Protein AF-D2PSD2-F1 (afdb_monomer)

Organism: Kribbella flavida (strain DSM 17836 / JCM 10339 / NBRC 14399) (NCBI:txid479435)

pLDDT: mean 77.21, std 17.32, range [29.34, 96.81]

Radius of gyration: 23.43 Å; Cα contacts (8 Å, |Δi|>4): 631; chains: 1; bounding box: 57×40×84 Å

Nearest PDB structures (foldseek):
  4pip-assembly4_D  TM=5.402E-01  e=2.235E+00  Mycolicibacterium smegmatis
  4pim-assembly1_A  TM=3.733E-01  e=1.064E+00  Mycolicibacterium smegmatis
  6fnr-assembly1_A  TM=3.441E-01  e=1.263E+00  Mycolicibacterium smegmatis
  7qw7-assembly1_A  TM=4.121E-01  e=2.367E+00  Geobacillus stearothermophilus

Foldseek 3Di:
DQDLLNQLCVVVVHDPPPQCVVVVSQNLVSLVVLCDDDPPDDPVVNVVSVVVSQSSLVSSLVSQVVLVVVLLQEPWDQLLLLVQLLLFLQLFAEEEQDQHCSSVLSCVVLVVWPDCCLQEPFHAAEFDFPPPPDPPPPDDTPDSGHHYQNLQAHSQWWWLDLPDALATGTHGLPDDDHRNYPPDDPPPPDVVVVVVCPDPRNVPRRPNIGGRGHRQADDSVSSCSRPRSVVSLVVSLQSQLPFQEEEEAADQLDVRNVVVLVSCQNRHDHQEYEYQHQAQCSVVNCVVRHDPSRDDPYYAYRLCSSVVCSVVFGAWEWDKDWDQQDPVRWIWIWIDTPPDTDIDTDPPPDDDPVVVVVVVCCVVVVDLRNYSYRDPPDDDDRPDHDNHGHYHDDDDSCSRVVPD

Solvent-accessible surface area (backbone atoms only — not comparable to full-atom values): 23020 Å² total; per-residue (Å²): 132,82,51,70,39,59,52,33,38,57,70,70,70,47,67,81,76,62,70,38,56,82,42,75,57,34,45,35,54,44,46,39,57,23,67,45,81,51,94,89,51,55,74,71,54,36,50,50,30,41,54,52,29,54,55,49,45,49,31,46,38,52,55,49,52,53,52,47,53,61,63,28,60,39,63,78,46,65,52,58,53,28,44,54,48,46,35,28,59,30,42,16,46,36,35,27,70,51,44,70,58,67,66,60,41,47,41,50,73,66,63,71,54,95,50,71,53,75,34,38,64,47,89,51,44,76,78,76,45,91,88,65,86,71,81,80,72,87,63,73,70,96,59,85,48,32,34,39,32,53,76,27,33,25,61,49,28,28,27,73,53,81,85,44,60,42,81,56,66,47,30,47,54,89,83,70,76,71,55,43,49,93,79,66,65,84,81,81,64,56,78,67,72,59,53,58,61,71,31,71,56,56,65,49,71,59,63,86,49,39,62,36,67,53,60,70,39,89,78,51,65,62,66,55,46,26,49,61,62,42,48,29,51,54,48,48,37,54,47,40,49,69,19,74,24,41,38,37,26,52,65,70,71,57,84,73,44,51,66,60,53,50,50,46,51,76,23,52,70,52,39,40,33,30,39,31,22,58,53,72,68,49,71,56,56,55,71,78,66,46,61,91,76,53,40,76,78,44,78,32,52,30,95,53,8,65,54,51,47,29,68,75,70,28,21,45,50,42,40,64,47,82,46,73,58,47,102,86,61,42,34,36,33,40,38,33,48,79,94,46,76,44,81,38,82,40,70,65,89,82,52,61,67,66,60,54,52,50,50,50,47,45,69,78,40,66,47,72,64,48,49,36,78,56,62,92,84,78,72,84,86,73,77,91,66,59,92,38,49,21,34,40,46,32,82,60,72,61,71,62,58,67,83,114

Sequence (404 aa):
MIELGEAVVDRLGLSRTDPLQRFQGDVERWMSHLATDQPWLTDSENLHNRALFIEASEAVRDCIEAAETLATQFDPPEWLLRLVLHWSYYRCPIITFNYDLLIERAVRHLRLCATLGDLYGISITSRHPPGTALAFSAGRPAKDLLTLYKLHGSVNWLYNGLGAPPTDPITLSQELNSWQTSTRRPYDDSWEDDAWRHSPGYRFINSGLQPLIVPPAGTKNDFYKNRALRAQWSHASKAIGRSSGLTVMGFSFPASDSQVRDFLTSSFTADRLSIVDYNSKAVDRPKEFMRADTTIEQHFAGASALPDYVGNKCGQILRWTQLQPDAEGAHRVLINCGDEQYPLLLDTKNHDPVSAVIRLINQRWPRAADRSTFETSGKYFLGEPVMGPAYLAYLPKHTVSSSM

Mean predicted aligned error: 10.31 Å

Secondary structure (DSSP, 8-state):
---HHHHHHHHTT--TTSTTGGGTT-HHHHHHHHHS--TTS-HHHHHHHHHHHHHHHHHHHHHHHHHHHHHTSSPPPHHHHHHHHHHHHTT-EEEE---S-HHHHHHHHTT--S-GGGTBSS--EEP--TT-------SPPSS---EEEETTEEEEEEES-TTS-TTPPPEEP---PPP--TT--TTS--HHHHHHHTSHHHHHTTTT-EEEE--SSS--TTGGGSHHHHHHHHHHHHHHTT-S-EEEES----TT-HHHHHHHHHH--SSEEEEEESSTTGGGGGGGTS-TT-EEEEEEESTTHHHHHHHHHSPEEEEEEEPPP-TT-PEEEEEEETTEEEEEEE-TTT--HHHHHHHHHHHHS-SGGGEEE--TTS----PPPP-PPEEEE---HHHHHTT-

Structure (mmCIF, N/CA/C/O backbone):
data_AF-D2PSD2-F1
#
_entry.id   AF-D2PSD2-F1
#
loop_
_atom_site.group_PDB
_atom_site.id
_atom_site.type_symbol
_atom_site.label_atom_id
_atom_site.label_alt_id
_atom_site.label_comp_id
_atom_site.label_asym_id
_atom_site.label_entity_id
_atom_site.label_seq_id
_atom_site.pdbx_PDB_ins_code
_atom_site.Cartn_x
_atom_site.Cartn_y
_atom_site.Cartn_z
_atom_site.occupancy
_atom_site.B_iso_or_equiv
_atom_site.auth_seq_id
_atom_site.auth_comp_id
_atom_site.auth_asym_id
_atom_site.auth_atom_id
_atom_site.pdbx_PDB_model_num
ATOM 1 N N . MET A 1 1 ? -2.598 20.827 -9.646 1.00 42.84 1 MET A N 1
ATOM 2 C CA . MET A 1 1 ? -2.008 19.560 -9.174 1.00 42.84 1 MET A CA 1
ATOM 3 C C . MET A 1 1 ? -1.475 18.881 -10.414 1.00 42.84 1 MET A C 1
ATOM 5 O O . MET A 1 1 ? -2.238 18.787 -11.362 1.00 42.84 1 MET A O 1
ATOM 9 N N . ILE A 1 2 ? -0.180 18.575 -10.465 1.00 53.78 2 ILE A N 1
ATOM 10 C CA . ILE A 1 2 ? 0.391 17.876 -11.622 1.00 53.78 2 ILE A CA 1
ATOM 11 C C . ILE A 1 2 ? -0.022 16.412 -11.471 1.00 53.78 2 ILE A C 1
ATOM 13 O O . ILE A 1 2 ? 0.247 15.812 -10.429 1.00 53.78 2 ILE A O 1
ATOM 17 N N . GLU A 1 3 ? -0.736 15.880 -12.458 1.00 79.62 3 GLU A N 1
ATOM 18 C CA . GLU A 1 3 ? -1.093 14.461 -12.507 1.00 79.62 3 GLU A CA 1
ATOM 19 C C . GLU A 1 3 ? 0.186 13.614 -12.554 1.00 79.62 3 GLU A C 1
ATOM 21 O O . GLU A 1 3 ? 1.179 14.021 -13.161 1.00 79.62 3 GLU A O 1
ATOM 26 N N . LEU A 1 4 ? 0.188 12.431 -11.925 1.00 83.38 4 LEU A N 1
ATOM 27 C CA . LEU A 1 4 ? 1.396 11.592 -11.829 1.00 83.38 4 LEU A CA 1
ATOM 28 C C . LEU A 1 4 ? 2.031 11.345 -13.207 1.00 83.38 4 LEU A C 1
ATOM 30 O O . LEU A 1 4 ? 3.249 11.412 -13.340 1.00 83.38 4 LEU A O 1
ATOM 34 N N . GLY A 1 5 ? 1.210 11.127 -14.238 1.00 84.44 5 GLY A N 1
ATOM 35 C CA . GLY A 1 5 ? 1.691 10.946 -15.605 1.00 84.44 5 GLY A CA 1
ATOM 36 C C . GLY A 1 5 ? 2.461 12.144 -16.150 1.00 84.44 5 GLY A C 1
ATOM 37 O O . GLY A 1 5 ? 3.548 11.973 -16.697 1.00 84.44 5 GLY A O 1
ATOM 38 N N . GLU A 1 6 ? 1.944 13.358 -15.961 1.00 85.31 6 GLU A N 1
ATOM 39 C CA . GLU A 1 6 ? 2.621 14.579 -16.406 1.00 85.31 6 GLU A CA 1
ATOM 40 C C . GLU A 1 6 ? 3.959 14.763 -15.684 1.00 85.31 6 GLU A C 1
ATOM 42 O O . GLU A 1 6 ? 4.967 15.057 -16.323 1.00 85.31 6 GLU A O 1
ATOM 47 N N . ALA A 1 7 ? 3.989 14.510 -14.371 1.00 87.62 7 ALA A N 1
ATOM 48 C CA . ALA A 1 7 ? 5.211 14.604 -13.577 1.00 87.62 7 ALA A CA 1
ATOM 49 C C . ALA A 1 7 ? 6.284 13.605 -14.045 1.00 87.62 7 ALA A C 1
ATOM 51 O O . ALA A 1 7 ? 7.460 13.960 -14.120 1.00 87.62 7 ALA A O 1
ATOM 52 N N . VAL A 1 8 ? 5.883 12.377 -14.395 1.00 88.38 8 VAL A N 1
ATOM 53 C CA . VAL A 1 8 ? 6.787 11.338 -14.913 1.00 88.38 8 VAL A CA 1
ATOM 54 C C . VAL A 1 8 ? 7.350 11.728 -16.281 1.00 88.38 8 VAL A C 1
ATOM 56 O O . VAL A 1 8 ? 8.554 11.629 -16.497 1.00 88.38 8 VAL A O 1
ATOM 59 N N . VAL A 1 9 ? 6.509 12.211 -17.199 1.00 88.69 9 VAL A N 1
ATOM 60 C CA . VAL A 1 9 ? 6.951 12.647 -18.537 1.00 88.69 9 VAL A CA 1
ATOM 61 C C . VAL A 1 9 ? 7.909 13.831 -18.459 1.00 88.69 9 VAL A C 1
ATOM 63 O O . VAL A 1 9 ? 8.945 13.818 -19.126 1.00 88.69 9 VAL A O 1
ATOM 66 N N . ASP A 1 10 ? 7.606 14.812 -17.607 1.00 88.75 10 ASP A N 1
ATOM 67 C CA . ASP A 1 10 ? 8.485 15.957 -17.366 1.00 88.75 10 ASP A CA 1
ATOM 68 C C . ASP A 1 10 ? 9.843 15.512 -16.803 1.00 88.75 10 ASP A C 1
ATOM 70 O O . ASP A 1 10 ? 10.887 16.002 -17.235 1.00 88.75 10 ASP A O 1
ATOM 74 N N . ARG A 1 11 ? 9.844 14.555 -15.863 1.00 89.38 11 ARG A N 1
ATOM 75 C CA . ARG A 1 11 ? 11.062 14.004 -15.246 1.00 89.38 11 ARG A CA 1
ATOM 76 C C . ARG A 1 11 ? 11.963 13.3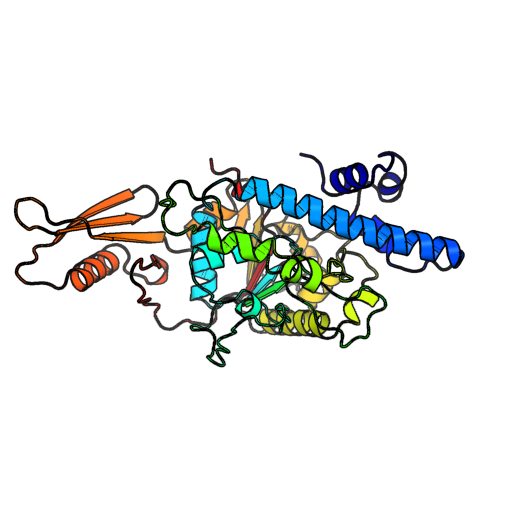08 -16.266 1.00 89.38 11 ARG A C 1
ATOM 78 O O . ARG A 1 11 ? 13.180 13.429 -16.170 1.00 89.38 11 ARG A O 1
ATOM 85 N N . LEU A 1 12 ? 11.371 12.620 -17.240 1.00 89.56 12 LEU A N 1
ATOM 86 C CA . LEU A 1 12 ? 12.087 11.947 -18.328 1.00 89.56 12 LEU A CA 1
ATOM 87 C C . LEU A 1 12 ? 12.563 12.911 -19.427 1.00 89.56 12 LEU A C 1
ATOM 89 O O . LEU A 1 12 ? 13.224 12.485 -20.371 1.00 89.56 12 LEU A O 1
ATOM 93 N N . GLY A 1 13 ? 12.223 14.203 -19.344 1.00 88.69 13 GLY A N 1
ATOM 94 C CA . GLY A 1 13 ? 12.564 15.184 -20.376 1.00 88.69 13 GLY A CA 1
ATOM 95 C C . GLY A 1 13 ? 11.880 14.914 -21.721 1.00 88.69 13 GLY A C 1
ATOM 96 O O . GLY A 1 13 ? 12.354 15.374 -22.760 1.00 88.69 13 GLY A O 1
ATOM 97 N N . LEU A 1 14 ? 10.779 14.157 -21.719 1.00 86.12 14 LEU A N 1
ATOM 98 C CA . LEU A 1 14 ? 10.019 13.840 -22.921 1.00 86.12 14 LEU A CA 1
ATOM 99 C C . LEU A 1 14 ? 9.065 14.990 -23.257 1.00 86.12 14 LEU A C 1
ATOM 101 O O . LEU A 1 14 ? 8.506 15.645 -22.376 1.00 86.12 14 LEU A O 1
ATOM 105 N N . SER A 1 15 ? 8.827 15.224 -24.550 1.00 78.25 15 SER A N 1
ATOM 106 C CA . SER A 1 15 ? 7.791 16.176 -24.960 1.00 78.25 15 SER A CA 1
ATOM 107 C C . SER A 1 15 ? 6.427 15.703 -24.454 1.00 78.25 15 SER A C 1
ATOM 109 O O . SER A 1 15 ? 6.004 14.588 -24.771 1.00 78.25 15 SER A O 1
ATOM 111 N N . ARG A 1 16 ? 5.702 16.572 -23.733 1.00 61.44 16 ARG A N 1
ATOM 112 C CA . ARG A 1 16 ? 4.355 16.295 -23.191 1.00 61.44 16 ARG A CA 1
ATOM 113 C C . ARG A 1 16 ? 3.349 15.811 -24.242 1.00 61.44 16 ARG A C 1
ATOM 115 O O . ARG A 1 16 ? 2.346 15.195 -23.897 1.00 61.44 16 ARG A O 1
ATOM 122 N N . THR A 1 17 ? 3.606 16.095 -25.516 1.00 55.81 17 THR A N 1
ATOM 123 C CA . THR A 1 17 ? 2.688 15.837 -26.627 1.00 55.81 17 THR A CA 1
ATOM 124 C C . THR A 1 17 ? 2.746 14.431 -27.230 1.00 55.81 17 THR A C 1
ATOM 126 O O . THR A 1 17 ? 1.802 14.087 -27.924 1.00 55.81 17 THR A O 1
ATOM 129 N N . ASP A 1 18 ? 3.766 13.593 -26.999 1.00 70.38 18 ASP A N 1
ATOM 130 C CA . ASP A 1 18 ? 3.915 12.353 -27.802 1.00 70.38 18 ASP A CA 1
ATOM 131 C C . ASP A 1 18 ? 3.595 11.031 -27.061 1.00 70.38 18 ASP A C 1
ATOM 133 O O . ASP A 1 18 ? 2.789 10.246 -27.571 1.00 70.38 18 ASP A O 1
ATOM 137 N N . PRO A 1 19 ? 4.112 10.753 -25.843 1.00 72.94 19 PRO A N 1
ATOM 138 C CA . PRO A 1 19 ? 3.937 9.433 -25.228 1.00 72.94 19 PRO A CA 1
ATOM 139 C C . PRO A 1 19 ? 2.538 9.241 -24.630 1.00 72.94 19 PRO A C 1
ATOM 141 O O . PRO A 1 19 ? 1.832 8.304 -24.990 1.00 72.94 19 PRO A O 1
ATOM 144 N N . LEU A 1 20 ? 2.101 10.148 -23.748 1.00 79.69 20 LEU A N 1
ATOM 145 C CA . LEU A 1 20 ? 0.853 9.991 -22.991 1.00 79.69 20 LEU A CA 1
ATOM 146 C C . LEU A 1 20 ? -0.405 10.292 -23.801 1.00 79.69 20 LEU A C 1
ATOM 148 O O . LEU A 1 20 ? -1.462 9.739 -23.498 1.00 79.69 20 LEU A O 1
ATOM 152 N N . GLN A 1 21 ? -0.324 11.132 -24.837 1.00 80.81 21 GLN A N 1
ATOM 153 C CA . GLN A 1 21 ? -1.498 11.495 -25.637 1.00 80.81 21 GLN A CA 1
ATOM 154 C C . GLN A 1 21 ? -2.125 10.258 -26.302 1.00 80.81 21 GLN A C 1
ATOM 156 O O . GLN A 1 21 ? -3.348 10.111 -26.310 1.00 80.81 21 GLN A O 1
ATOM 161 N N . ARG A 1 22 ? -1.291 9.315 -26.768 1.00 83.06 22 ARG A N 1
ATOM 162 C CA . ARG A 1 22 ? -1.727 8.026 -27.342 1.00 83.06 22 ARG A CA 1
ATOM 163 C C . ARG A 1 22 ? -2.478 7.148 -26.338 1.00 83.06 22 ARG A C 1
ATOM 165 O O . ARG A 1 22 ? -3.297 6.322 -26.733 1.00 83.06 22 ARG A O 1
ATOM 172 N N . PHE A 1 23 ? -2.229 7.357 -25.049 1.00 83.75 23 PHE A N 1
ATOM 173 C CA . PHE A 1 23 ? -2.859 6.648 -23.939 1.00 83.75 23 PHE A CA 1
ATOM 174 C C . PHE A 1 23 ? -3.842 7.532 -23.162 1.00 83.75 23 PHE A C 1
ATOM 176 O O . PHE A 1 23 ? -4.237 7.171 -22.063 1.00 83.75 23 PHE A O 1
ATOM 183 N N . GLN A 1 24 ? -4.278 8.664 -23.731 1.00 82.38 24 GLN A N 1
ATOM 184 C CA . GLN A 1 24 ? -5.251 9.577 -23.113 1.00 82.38 24 GLN A CA 1
ATOM 185 C C . GLN A 1 24 ? -4.815 10.112 -21.734 1.00 82.38 24 GLN A C 1
ATOM 187 O O . GLN A 1 24 ? -5.652 10.352 -20.870 1.00 82.38 24 GLN A O 1
ATOM 192 N N . GLY A 1 25 ? -3.509 10.291 -21.519 1.00 79.44 25 GLY A N 1
ATOM 193 C CA . GLY A 1 25 ? -2.964 10.731 -20.229 1.00 79.44 25 GLY A CA 1
ATOM 194 C C . GLY A 1 25 ? -2.747 9.605 -19.213 1.00 79.44 25 GLY A C 1
ATOM 195 O O . GLY A 1 25 ? -2.216 9.861 -18.137 1.00 79.44 25 GLY A O 1
ATOM 196 N N . ASP A 1 26 ? -3.112 8.365 -19.546 1.00 81.50 26 ASP A N 1
ATOM 197 C CA . ASP A 1 26 ? -2.994 7.217 -18.651 1.00 81.50 26 ASP A CA 1
ATOM 198 C C . ASP A 1 26 ? -1.548 6.690 -18.618 1.00 81.50 26 ASP A C 1
ATOM 200 O O . ASP A 1 26 ? -1.096 5.946 -19.497 1.00 81.50 26 ASP A O 1
ATOM 204 N N . VAL A 1 27 ? -0.815 7.108 -17.583 1.00 83.75 27 VAL A N 1
ATOM 205 C CA . VAL A 1 27 ? 0.570 6.686 -17.325 1.00 83.75 27 VAL A CA 1
ATOM 206 C C . VAL A 1 27 ? 0.684 5.180 -17.111 1.00 83.75 27 VAL A C 1
ATOM 208 O O . VAL A 1 27 ? 1.665 4.571 -17.529 1.00 83.75 27 VAL A O 1
ATOM 211 N N . GLU A 1 28 ? -0.329 4.559 -16.520 1.00 79.62 28 GLU A N 1
ATOM 212 C CA . GLU A 1 28 ? -0.330 3.140 -16.176 1.00 79.62 28 GLU A CA 1
ATOM 213 C C . GLU A 1 28 ? -0.451 2.295 -17.443 1.00 79.62 28 GLU A C 1
ATOM 215 O O . GLU A 1 28 ? 0.309 1.342 -17.660 1.00 79.62 28 GLU A O 1
ATOM 220 N N . ARG A 1 29 ? -1.355 2.708 -18.337 1.00 82.44 29 ARG A N 1
ATOM 221 C CA . ARG A 1 29 ? -1.519 2.104 -19.659 1.00 82.44 29 ARG A CA 1
ATOM 222 C C . ARG A 1 29 ? -0.274 2.286 -20.524 1.00 82.44 29 ARG A C 1
ATOM 224 O O . ARG A 1 29 ? 0.128 1.337 -21.201 1.00 82.44 29 ARG A O 1
ATOM 231 N N . TRP A 1 30 ? 0.350 3.463 -20.482 1.00 87.56 30 TRP A N 1
ATOM 232 C CA . TRP A 1 30 ? 1.600 3.730 -21.193 1.00 87.56 30 TRP A CA 1
ATOM 233 C C . TRP A 1 30 ? 2.747 2.845 -20.690 1.00 87.56 30 TRP A C 1
ATOM 235 O O . TRP A 1 30 ? 3.351 2.122 -21.482 1.00 87.56 30 TRP A O 1
ATOM 245 N N . MET A 1 31 ? 3.002 2.813 -19.380 1.00 86.50 31 MET A N 1
ATOM 246 C CA . MET A 1 31 ? 4.062 1.981 -18.793 1.00 86.50 31 MET A CA 1
ATOM 247 C C . MET A 1 31 ? 3.876 0.496 -19.106 1.00 86.50 31 MET A C 1
ATOM 249 O O . MET A 1 31 ? 4.838 -0.238 -19.306 1.00 86.50 31 MET A O 1
ATOM 253 N N . SER A 1 32 ? 2.636 0.041 -19.208 1.00 84.38 32 SER A N 1
ATOM 254 C CA . SER A 1 32 ? 2.352 -1.372 -19.456 1.00 84.38 32 SER A CA 1
ATOM 255 C C . SER A 1 32 ? 2.532 -1.779 -20.909 1.00 84.38 32 SER A C 1
ATOM 257 O O . SER A 1 32 ? 2.942 -2.907 -21.189 1.00 84.38 32 SER A O 1
ATOM 259 N N . HIS A 1 33 ? 2.294 -0.841 -21.829 1.00 87.50 33 HIS A N 1
ATOM 260 C CA . HIS A 1 33 ? 2.726 -0.981 -23.214 1.00 87.50 33 HIS A CA 1
ATOM 261 C C . HIS A 1 33 ? 4.253 -1.096 -23.304 1.00 87.50 33 HIS A C 1
ATOM 263 O O . HIS A 1 33 ? 4.747 -1.959 -24.024 1.00 87.50 33 HIS A O 1
ATOM 269 N N . LEU A 1 34 ? 4.992 -0.287 -22.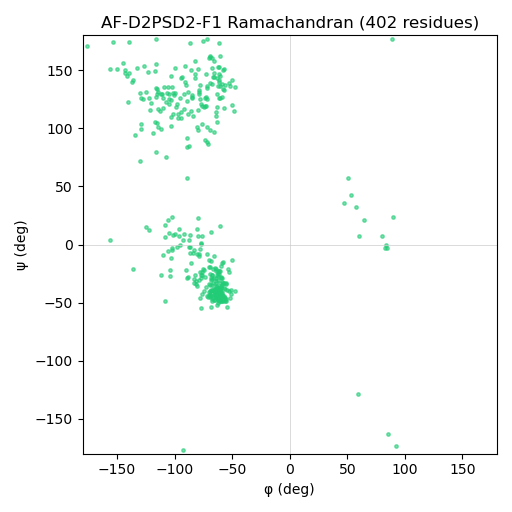535 1.00 89.12 34 LEU A N 1
ATOM 270 C CA . LEU A 1 34 ? 6.457 -0.334 -22.514 1.00 89.12 34 LEU A CA 1
ATOM 271 C C . LEU A 1 34 ? 7.015 -1.634 -21.907 1.00 89.12 34 LEU A C 1
ATOM 273 O O . LEU A 1 34 ? 8.044 -2.133 -22.354 1.00 89.12 34 LEU A O 1
ATOM 277 N N . ALA A 1 35 ? 6.339 -2.189 -20.899 1.00 85.69 35 ALA A N 1
ATOM 278 C CA . ALA A 1 35 ? 6.787 -3.390 -20.194 1.00 85.69 35 ALA A CA 1
ATOM 279 C C . ALA A 1 35 ? 6.602 -4.695 -20.991 1.00 85.69 35 ALA A C 1
ATOM 281 O O . ALA A 1 35 ? 7.256 -5.689 -20.680 1.00 85.69 35 ALA A O 1
ATOM 282 N N . THR A 1 36 ? 5.699 -4.716 -21.977 1.00 86.38 36 THR A N 1
ATOM 283 C CA . THR A 1 36 ? 5.316 -5.934 -22.710 1.00 86.38 36 THR A CA 1
ATOM 284 C C . THR A 1 36 ? 5.851 -5.890 -24.137 1.00 86.38 36 THR A C 1
ATOM 286 O O . THR A 1 36 ? 5.681 -4.883 -24.824 1.00 86.38 36 THR A O 1
ATOM 289 N N . ASP A 1 37 ? 6.423 -6.996 -24.620 1.00 89.12 37 ASP A N 1
ATOM 290 C CA . ASP A 1 37 ? 6.818 -7.101 -26.027 1.00 89.12 37 ASP A CA 1
ATOM 291 C C . ASP A 1 37 ? 5.588 -7.021 -26.932 1.00 89.12 37 ASP A C 1
ATOM 293 O O . ASP A 1 37 ? 4.602 -7.744 -26.757 1.00 89.12 37 ASP A O 1
ATOM 297 N N . GLN A 1 38 ? 5.659 -6.141 -27.922 1.00 91.19 38 GLN A N 1
ATOM 298 C CA . GLN A 1 38 ? 4.589 -5.942 -28.880 1.00 91.19 38 GLN A CA 1
ATOM 299 C C . GLN A 1 38 ? 4.876 -6.786 -30.125 1.00 91.19 38 GLN A C 1
ATOM 301 O O . GLN A 1 38 ? 5.945 -6.641 -30.723 1.00 91.19 38 GLN A O 1
ATOM 306 N N . PRO A 1 39 ? 3.937 -7.645 -30.562 1.00 92.69 39 PRO A N 1
ATOM 307 C CA . PRO A 1 39 ? 4.182 -8.584 -31.658 1.00 92.69 39 PRO A CA 1
ATOM 308 C C . PRO A 1 39 ? 4.348 -7.910 -33.029 1.00 92.69 39 PRO A C 1
ATOM 310 O O . PRO A 1 39 ? 4.778 -8.560 -33.976 1.00 92.69 39 PRO A O 1
ATOM 313 N N . TRP A 1 40 ? 3.985 -6.630 -33.156 1.00 93.94 40 TRP A N 1
ATOM 314 C CA . TRP A 1 40 ? 4.158 -5.833 -34.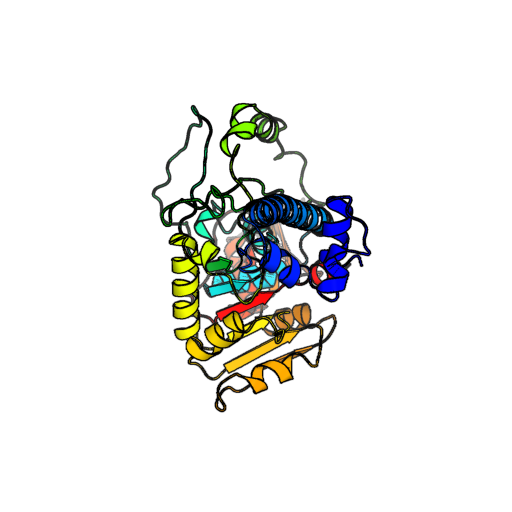376 1.00 93.94 40 TRP A CA 1
ATOM 315 C C . TRP A 1 40 ? 5.413 -4.949 -34.362 1.00 93.94 40 TRP A C 1
ATOM 317 O O . TRP A 1 40 ? 5.647 -4.237 -35.335 1.00 93.94 40 TRP A O 1
ATOM 327 N N . LEU A 1 41 ? 6.183 -4.953 -33.271 1.00 94.81 41 LEU A N 1
ATOM 328 C CA . LEU A 1 41 ? 7.451 -4.236 -33.164 1.00 94.81 41 LEU A CA 1
ATOM 329 C C . LEU A 1 41 ? 8.618 -5.200 -33.382 1.00 94.81 41 LEU A C 1
ATOM 331 O O . LEU A 1 41 ? 8.529 -6.393 -33.095 1.00 94.81 41 LEU A O 1
ATOM 335 N N . THR A 1 42 ? 9.728 -4.668 -33.875 1.00 96.81 42 THR A N 1
ATOM 336 C CA . THR A 1 42 ? 11.002 -5.387 -33.948 1.00 96.81 42 THR A CA 1
ATOM 337 C C . THR A 1 42 ? 11.589 -5.622 -32.553 1.00 96.81 42 THR A C 1
ATOM 339 O O . THR A 1 42 ? 11.277 -4.909 -31.597 1.00 96.81 42 THR A O 1
ATOM 342 N N . ASP A 1 43 ? 12.517 -6.575 -32.433 1.00 95.62 43 ASP A N 1
ATOM 343 C CA . ASP A 1 43 ? 13.235 -6.827 -31.174 1.00 95.62 43 ASP A CA 1
ATOM 344 C C . ASP A 1 43 ? 13.955 -5.571 -30.659 1.00 95.62 43 ASP A C 1
ATOM 346 O O . ASP A 1 43 ? 13.951 -5.298 -29.461 1.00 95.62 43 ASP A O 1
ATOM 350 N N . SER A 1 44 ? 14.532 -4.766 -31.558 1.00 96.69 44 SER A N 1
ATOM 351 C CA . SER A 1 44 ? 15.213 -3.518 -31.189 1.00 96.69 44 SER A CA 1
ATOM 352 C C . SER A 1 44 ? 14.251 -2.482 -30.602 1.00 96.69 44 SER A C 1
ATOM 354 O O . SER A 1 44 ? 14.603 -1.795 -29.645 1.00 96.69 44 SER A O 1
ATOM 356 N N . GLU A 1 45 ? 13.047 -2.358 -31.159 1.00 95.12 45 GLU A N 1
ATOM 357 C CA . GLU A 1 45 ? 12.013 -1.451 -30.646 1.00 95.12 45 GLU A CA 1
ATOM 358 C C . GLU A 1 45 ? 11.462 -1.942 -29.302 1.00 95.12 45 GLU A C 1
ATOM 360 O O . GLU A 1 45 ? 11.309 -1.149 -28.375 1.00 95.12 45 GLU A O 1
ATOM 365 N N . ASN A 1 46 ? 11.240 -3.251 -29.149 1.00 92.75 46 ASN A N 1
ATOM 366 C CA . ASN A 1 46 ? 10.830 -3.835 -27.870 1.00 92.75 46 ASN A CA 1
ATOM 367 C C . ASN A 1 46 ? 11.904 -3.650 -26.782 1.00 92.75 46 ASN A C 1
ATOM 369 O O . ASN A 1 46 ? 11.582 -3.331 -25.638 1.00 92.75 46 ASN A O 1
ATOM 373 N N . LEU A 1 47 ? 13.190 -3.770 -27.124 1.00 91.88 47 LEU A N 1
ATOM 374 C CA . LEU A 1 47 ? 14.284 -3.469 -26.196 1.00 9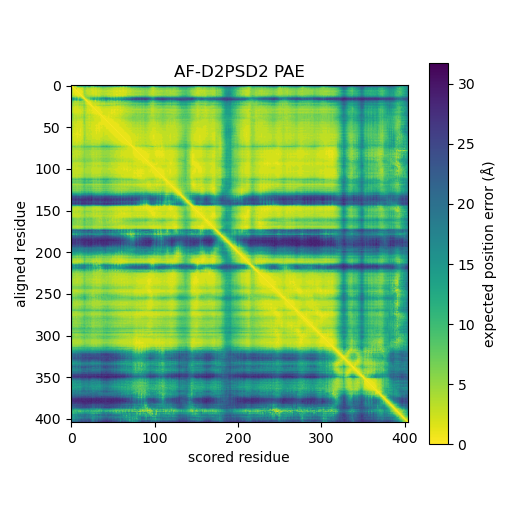1.88 47 LEU A CA 1
ATOM 375 C C . LEU A 1 47 ? 14.322 -1.986 -25.805 1.00 91.88 47 LEU A C 1
ATOM 377 O O . LEU A 1 47 ? 14.547 -1.679 -24.634 1.00 91.88 47 LEU A O 1
ATOM 381 N N . HIS A 1 48 ? 14.060 -1.075 -26.745 1.00 93.12 48 HIS A N 1
ATOM 382 C CA . HIS A 1 48 ? 13.940 0.351 -26.442 1.00 93.12 48 HIS A CA 1
ATOM 383 C C . HIS A 1 48 ? 12.763 0.633 -25.496 1.00 93.12 48 HIS A C 1
ATOM 385 O O . HIS A 1 48 ? 12.935 1.332 -24.499 1.00 93.12 48 HIS A O 1
ATOM 391 N N . ASN A 1 49 ? 11.601 0.019 -25.741 1.00 91.69 49 ASN A N 1
ATOM 392 C CA . ASN A 1 49 ? 10.442 0.114 -24.853 1.00 91.69 49 ASN A CA 1
ATOM 393 C C . ASN A 1 49 ? 10.771 -0.356 -23.431 1.00 91.69 49 ASN A C 1
ATOM 395 O O . ASN A 1 49 ? 10.438 0.326 -22.465 1.00 91.69 49 ASN A O 1
ATOM 399 N N . ARG A 1 50 ? 11.483 -1.478 -23.291 1.00 88.88 50 ARG A N 1
ATOM 400 C CA . ARG A 1 50 ? 11.910 -1.989 -21.981 1.00 88.88 50 ARG A CA 1
ATOM 401 C C . ARG A 1 50 ? 12.891 -1.055 -21.274 1.00 88.88 50 ARG A C 1
ATOM 403 O O . ARG A 1 50 ? 12.791 -0.894 -20.061 1.00 88.88 50 ARG A O 1
ATOM 410 N N . ALA A 1 51 ? 13.824 -0.445 -22.006 1.00 91.06 51 ALA A N 1
ATOM 411 C CA . ALA A 1 51 ? 14.726 0.555 -21.438 1.00 91.06 51 ALA A CA 1
ATOM 412 C C . ALA A 1 51 ? 13.930 1.757 -20.902 1.00 91.06 51 ALA A C 1
ATOM 414 O O . ALA A 1 51 ? 14.069 2.117 -19.735 1.00 91.06 51 ALA A O 1
ATOM 415 N N . LEU A 1 52 ? 13.002 2.279 -21.708 1.00 91.62 52 LEU A N 1
ATOM 416 C CA . LEU A 1 52 ? 12.136 3.388 -21.314 1.00 91.62 52 LEU A CA 1
ATOM 417 C C . LEU A 1 52 ? 11.207 3.025 -20.143 1.00 91.62 52 LEU A C 1
ATOM 419 O O . LEU A 1 52 ? 10.920 3.866 -19.298 1.00 91.62 52 LEU A O 1
ATOM 423 N N . PHE A 1 53 ? 10.753 1.771 -20.050 1.00 90.25 53 PHE A N 1
ATOM 424 C CA . PHE A 1 53 ? 9.973 1.285 -18.910 1.00 90.25 53 PHE A CA 1
ATOM 425 C C . PHE A 1 53 ? 10.753 1.370 -17.588 1.00 90.25 53 PHE A C 1
ATOM 427 O O . PHE A 1 53 ? 10.189 1.757 -16.559 1.00 90.25 53 PHE A O 1
ATOM 434 N N . ILE A 1 54 ? 12.035 0.990 -17.608 1.00 88.19 54 ILE A N 1
ATOM 435 C CA . ILE A 1 54 ? 12.913 1.053 -16.433 1.00 88.19 54 ILE A CA 1
ATOM 436 C C . ILE A 1 54 ? 13.063 2.509 -15.987 1.00 88.19 54 ILE A C 1
ATOM 438 O O . ILE A 1 54 ? 12.799 2.815 -14.825 1.00 88.19 54 ILE A O 1
ATOM 442 N N . GLU A 1 55 ? 13.387 3.405 -16.920 1.00 90.88 55 GLU A N 1
ATOM 443 C CA . GLU A 1 55 ? 13.506 4.843 -16.651 1.00 90.88 55 GLU A CA 1
ATOM 444 C C . GLU A 1 55 ? 12.189 5.426 -16.113 1.00 90.88 55 GLU A C 1
ATOM 446 O O . GLU A 1 55 ? 12.181 6.172 -15.134 1.00 90.88 55 GLU A O 1
ATOM 451 N N . ALA A 1 56 ? 11.046 5.040 -16.691 1.00 89.69 56 ALA A N 1
ATOM 452 C CA . ALA A 1 56 ? 9.733 5.479 -16.229 1.00 89.69 56 ALA A CA 1
ATOM 453 C C . ALA A 1 56 ? 9.408 4.982 -14.812 1.00 89.69 56 ALA A C 1
ATOM 455 O O . ALA A 1 56 ? 8.829 5.723 -14.021 1.00 89.69 56 ALA A O 1
ATOM 456 N N . SER A 1 57 ? 9.799 3.757 -14.458 1.00 89.19 57 SER A N 1
ATOM 457 C CA . SER A 1 57 ? 9.615 3.212 -13.107 1.00 89.19 57 SER A CA 1
ATOM 458 C C . SER A 1 57 ? 10.466 3.948 -12.065 1.00 89.19 57 SER A C 1
ATOM 460 O O . SER A 1 57 ? 9.992 4.209 -10.957 1.00 89.19 57 SER A O 1
ATOM 462 N N . GLU A 1 58 ? 11.691 4.338 -12.420 1.00 89.62 58 GLU A N 1
ATOM 463 C CA . GLU A 1 58 ? 12.527 5.209 -11.586 1.00 89.62 58 GLU A CA 1
ATOM 464 C C . GLU A 1 58 ? 11.912 6.604 -11.439 1.00 89.62 58 GLU A C 1
ATOM 466 O O . GLU A 1 58 ? 11.791 7.103 -10.322 1.00 89.62 58 GLU A O 1
ATOM 471 N N . ALA A 1 59 ? 11.424 7.196 -12.531 1.00 90.69 59 ALA A N 1
ATOM 472 C CA . ALA A 1 59 ? 10.733 8.481 -12.492 1.00 90.69 59 ALA A CA 1
ATOM 473 C C . ALA A 1 59 ? 9.458 8.439 -11.627 1.00 90.69 59 ALA A C 1
ATOM 475 O O . ALA A 1 59 ? 9.213 9.368 -10.859 1.00 90.69 59 ALA A O 1
ATOM 476 N N . VAL A 1 60 ? 8.671 7.355 -11.685 1.00 89.88 60 VAL A N 1
ATOM 477 C CA . VAL A 1 60 ? 7.513 7.151 -10.796 1.00 89.88 60 VAL A CA 1
ATOM 478 C C . VAL A 1 60 ? 7.949 7.129 -9.334 1.00 89.88 60 VAL A C 1
ATOM 480 O O . VAL A 1 60 ? 7.347 7.837 -8.523 1.00 89.88 60 VAL A O 1
ATOM 483 N N . ARG A 1 61 ? 8.990 6.356 -8.989 1.00 89.94 61 ARG A N 1
ATOM 484 C CA . ARG A 1 61 ? 9.537 6.325 -7.624 1.00 89.94 61 ARG A CA 1
ATOM 485 C C . ARG A 1 61 ? 9.907 7.736 -7.167 1.00 89.94 61 ARG A C 1
ATOM 487 O O . ARG A 1 61 ? 9.386 8.187 -6.150 1.00 89.94 61 ARG A O 1
ATOM 494 N N . ASP A 1 62 ? 10.716 8.445 -7.950 1.00 89.38 62 ASP A N 1
ATOM 495 C CA . ASP A 1 62 ? 11.186 9.796 -7.633 1.00 89.38 62 ASP A CA 1
ATOM 496 C C . ASP A 1 62 ? 10.021 10.781 -7.420 1.00 89.38 62 ASP A C 1
ATOM 498 O O . ASP A 1 62 ? 10.009 11.558 -6.463 1.00 89.38 62 ASP A O 1
ATOM 502 N N . CYS A 1 63 ? 9.007 10.751 -8.293 1.00 90.69 63 CYS A N 1
ATOM 503 C CA . CYS A 1 63 ? 7.818 11.594 -8.162 1.00 90.69 63 CYS A CA 1
ATOM 504 C C . CYS A 1 63 ? 7.033 11.281 -6.880 1.00 90.69 63 CYS A C 1
ATOM 506 O O . CYS A 1 63 ? 6.506 12.187 -6.223 1.00 90.69 63 CYS A O 1
ATOM 508 N N . ILE A 1 64 ? 6.937 10.003 -6.511 1.00 89.88 64 ILE A N 1
ATOM 509 C CA . ILE A 1 64 ? 6.228 9.584 -5.304 1.00 89.88 64 ILE A CA 1
ATOM 510 C C . ILE A 1 64 ? 7.001 9.984 -4.052 1.00 89.88 64 ILE A C 1
ATOM 512 O O . ILE A 1 64 ? 6.380 10.560 -3.158 1.00 89.88 64 ILE A O 1
ATOM 516 N N . GLU A 1 65 ? 8.314 9.769 -4.019 1.00 88.00 65 GLU A N 1
ATOM 517 C CA . GLU A 1 65 ? 9.204 10.172 -2.925 1.00 88.00 65 GLU A CA 1
ATOM 518 C C . GLU A 1 65 ? 9.219 11.691 -2.721 1.00 88.00 65 GLU A C 1
ATOM 520 O O . GLU A 1 65 ? 9.150 12.170 -1.585 1.00 88.00 65 GLU A O 1
ATOM 525 N N . ALA A 1 66 ? 9.232 12.474 -3.804 1.00 87.25 66 ALA A N 1
ATOM 526 C CA . ALA A 1 66 ? 9.133 13.930 -3.723 1.00 87.25 66 ALA A CA 1
ATOM 527 C C . ALA A 1 66 ? 7.805 14.367 -3.084 1.00 87.25 66 ALA A C 1
ATOM 529 O O . ALA A 1 66 ? 7.774 15.211 -2.188 1.00 87.25 66 ALA A O 1
ATOM 530 N N . ALA A 1 67 ? 6.697 13.752 -3.498 1.00 88.12 67 ALA A N 1
ATOM 531 C CA . ALA A 1 67 ? 5.387 14.048 -2.936 1.00 88.12 67 ALA A CA 1
ATOM 532 C C . ALA A 1 67 ? 5.230 13.548 -1.485 1.00 88.12 67 ALA A C 1
ATOM 534 O O . ALA A 1 67 ? 4.583 14.216 -0.683 1.00 88.12 67 ALA A O 1
ATOM 535 N N . GLU A 1 68 ? 5.837 12.416 -1.118 1.00 87.50 68 GLU A N 1
ATOM 536 C CA . GLU A 1 68 ? 5.929 11.977 0.281 1.00 87.50 68 GLU A CA 1
ATOM 537 C C . GLU A 1 68 ? 6.726 12.955 1.130 1.00 87.50 68 GLU A C 1
ATOM 539 O O . GLU A 1 68 ? 6.328 13.261 2.251 1.00 87.50 68 GLU A O 1
ATOM 544 N N . THR A 1 69 ? 7.847 13.449 0.605 1.00 85.12 69 THR A N 1
ATOM 545 C CA . THR A 1 69 ? 8.687 14.421 1.304 1.00 85.12 69 THR A CA 1
ATOM 546 C C . THR A 1 69 ? 7.864 15.646 1.663 1.00 85.12 69 THR A C 1
ATOM 548 O O . THR A 1 69 ? 7.893 16.054 2.814 1.00 85.12 69 THR A O 1
ATOM 551 N N . LEU A 1 70 ? 7.059 16.164 0.727 1.00 85.69 70 LEU A N 1
ATOM 552 C CA . LEU A 1 70 ? 6.125 17.262 0.991 1.00 85.69 70 LEU A CA 1
ATOM 553 C C . LEU A 1 70 ? 5.057 16.885 2.027 1.00 85.69 70 LEU A C 1
ATOM 555 O O . LEU A 1 70 ? 4.836 17.630 2.976 1.00 85.69 70 LEU A O 1
ATOM 559 N N . ALA A 1 71 ? 4.416 15.722 1.877 1.00 85.88 71 ALA A N 1
ATOM 560 C CA . ALA A 1 71 ? 3.369 15.273 2.797 1.00 85.88 71 ALA A CA 1
ATOM 561 C C . ALA A 1 71 ? 3.882 15.070 4.231 1.00 85.88 71 ALA A C 1
ATOM 563 O O . ALA A 1 71 ? 3.116 15.207 5.176 1.00 85.88 71 ALA A O 1
ATOM 564 N N . THR A 1 72 ? 5.170 14.760 4.391 1.00 85.31 72 THR A N 1
ATOM 565 C CA . THR A 1 72 ? 5.806 14.442 5.677 1.00 85.31 72 THR A CA 1
ATOM 566 C C . THR A 1 72 ? 6.582 15.607 6.294 1.00 85.31 72 THR A C 1
ATOM 568 O O . THR A 1 72 ? 7.253 15.413 7.308 1.00 85.31 72 THR A O 1
ATOM 571 N N . GLN A 1 73 ? 6.466 16.818 5.727 1.00 80.44 73 GLN A N 1
ATOM 572 C CA . GLN A 1 73 ? 7.027 18.056 6.297 1.00 80.44 73 GLN A CA 1
ATOM 573 C C . GLN A 1 73 ? 6.391 18.455 7.631 1.00 80.44 73 GLN A C 1
ATOM 575 O O . GLN A 1 73 ? 6.971 19.234 8.381 1.00 80.44 73 GLN A O 1
ATOM 580 N N . PHE A 1 74 ? 5.198 17.942 7.916 1.00 79.62 74 PHE A N 1
ATOM 581 C CA . PHE A 1 74 ? 4.433 18.268 9.109 1.00 79.62 74 PHE A CA 1
ATOM 582 C C . PHE A 1 74 ? 4.242 17.042 9.996 1.00 79.62 74 PHE A C 1
ATOM 584 O O . PHE A 1 74 ? 4.644 15.939 9.639 1.00 79.62 74 PHE A O 1
ATOM 591 N N . ASP A 1 75 ? 3.617 17.212 11.158 1.00 78.75 75 ASP A N 1
ATOM 592 C CA . ASP A 1 75 ? 3.180 16.070 11.954 1.00 78.75 75 ASP A CA 1
ATOM 593 C C . ASP A 1 75 ? 2.068 15.291 11.216 1.00 78.75 75 ASP A C 1
ATOM 595 O O . ASP A 1 75 ? 1.234 15.900 10.538 1.00 78.75 75 ASP A O 1
ATOM 599 N N . PRO A 1 76 ? 2.032 13.946 11.325 1.00 84.81 76 PRO A N 1
ATOM 600 C CA . PRO A 1 76 ? 0.972 13.153 10.715 1.00 84.81 76 PRO A CA 1
ATOM 601 C C . PRO A 1 76 ? -0.389 13.596 11.256 1.00 84.81 76 PRO A C 1
ATOM 603 O O . PRO A 1 76 ? -0.527 13.784 12.470 1.00 84.81 76 PRO A O 1
ATOM 606 N N . PRO A 1 77 ? -1.417 13.703 10.398 1.00 87.81 77 PRO A N 1
ATOM 607 C CA . PRO A 1 77 ? -2.727 14.136 10.845 1.00 87.81 77 PRO A CA 1
ATOM 608 C C . PRO A 1 77 ? -3.301 13.132 11.845 1.00 87.81 77 PRO A C 1
ATOM 610 O O . PRO A 1 77 ? -3.134 11.914 11.710 1.00 87.81 77 PRO A O 1
ATOM 613 N N . GLU A 1 78 ? -4.014 13.639 12.849 1.00 83.75 78 GLU A N 1
ATOM 614 C CA . GLU A 1 78 ? -4.507 12.816 13.954 1.00 83.75 78 GLU A CA 1
ATOM 615 C C . GLU A 1 78 ? -5.392 11.661 13.465 1.00 83.75 78 GLU A C 1
ATOM 617 O O . GLU A 1 78 ? -5.298 10.540 13.973 1.00 83.75 78 GLU A O 1
ATOM 622 N N . TRP A 1 79 ? -6.207 11.905 12.434 1.00 89.25 79 TRP A N 1
ATOM 623 C CA . TRP A 1 79 ? -7.080 10.878 11.875 1.00 89.25 79 TRP A CA 1
ATOM 624 C C . TRP A 1 79 ? -6.287 9.665 11.358 1.00 89.25 79 TRP A C 1
ATOM 626 O O . TRP A 1 79 ? -6.723 8.529 11.548 1.00 89.25 79 TRP A O 1
ATOM 636 N N . LEU A 1 80 ? -5.101 9.874 10.771 1.00 91.62 80 LEU A N 1
ATOM 637 C CA . LEU A 1 80 ? -4.250 8.797 10.256 1.00 91.62 80 LEU A CA 1
ATOM 638 C C . LEU A 1 80 ? -3.665 7.978 11.405 1.00 91.62 80 LEU A C 1
ATOM 640 O O . LEU A 1 80 ? -3.671 6.748 11.363 1.00 91.62 80 LEU A O 1
ATOM 644 N N . LEU A 1 81 ? -3.201 8.651 12.459 1.00 87.81 81 LEU A N 1
ATOM 645 C CA . LEU A 1 81 ? -2.684 7.982 13.650 1.00 87.81 81 LEU A CA 1
ATOM 646 C C . LEU A 1 81 ? -3.769 7.137 14.332 1.00 87.81 81 LEU A C 1
ATOM 648 O O . LEU A 1 81 ? -3.526 5.979 14.674 1.00 87.81 81 LEU A O 1
ATOM 652 N N . ARG A 1 82 ? -4.981 7.686 14.480 1.00 86.88 82 ARG A N 1
ATOM 653 C CA . ARG A 1 82 ? -6.148 6.979 15.037 1.00 86.88 82 ARG A CA 1
ATOM 654 C C . ARG A 1 82 ? -6.514 5.760 14.203 1.00 86.88 82 ARG A C 1
ATOM 656 O O . ARG A 1 82 ? -6.799 4.701 14.758 1.00 86.88 82 ARG A O 1
ATOM 663 N N . LEU A 1 83 ? -6.474 5.899 12.882 1.00 91.50 83 LEU A N 1
ATOM 664 C CA . LEU A 1 83 ? -6.766 4.819 11.951 1.00 91.50 83 LEU A CA 1
ATOM 665 C C . LEU A 1 83 ? -5.735 3.685 12.040 1.00 91.50 83 LEU A C 1
ATOM 667 O O . LEU A 1 83 ? -6.116 2.527 12.187 1.00 91.50 83 LEU A O 1
ATOM 671 N N . VAL A 1 84 ? -4.438 4.004 12.038 1.00 90.25 84 VAL A N 1
ATOM 672 C CA . VAL A 1 84 ? -3.362 3.005 12.160 1.00 90.25 84 VAL A CA 1
ATOM 673 C C . VAL A 1 84 ? -3.388 2.296 13.515 1.00 90.25 84 VAL A C 1
ATOM 675 O O . VAL A 1 84 ? -3.175 1.082 13.575 1.00 90.25 84 VAL A O 1
ATOM 678 N N . LEU A 1 85 ? -3.689 3.013 14.602 1.00 85.44 85 LEU A N 1
ATOM 679 C CA . LEU A 1 85 ? -3.890 2.403 15.920 1.00 85.44 85 LEU A CA 1
ATOM 680 C C . LEU A 1 85 ? -5.085 1.452 15.919 1.00 85.44 85 LEU A C 1
ATOM 682 O O . LEU A 1 85 ? -4.954 0.326 16.392 1.00 85.44 85 LEU A O 1
ATOM 686 N N . HIS A 1 86 ? -6.217 1.868 15.346 1.00 86.88 86 HIS A N 1
ATOM 687 C CA . HIS A 1 86 ? -7.399 1.021 15.207 1.00 86.88 86 HIS A CA 1
ATOM 688 C C . HIS A 1 86 ? -7.084 -0.249 14.402 1.00 86.88 86 HIS A C 1
ATOM 690 O O . HIS A 1 86 ? -7.368 -1.357 14.856 1.00 86.88 86 HIS A O 1
ATOM 696 N N . TRP A 1 87 ? -6.433 -0.115 13.244 1.00 91.19 87 TRP A N 1
ATOM 697 C CA . TRP A 1 87 ? -6.012 -1.255 12.427 1.00 91.19 87 TRP A CA 1
ATOM 698 C C . TRP A 1 87 ? -5.065 -2.195 13.160 1.00 91.19 87 TRP A C 1
ATOM 700 O O . TRP A 1 87 ? -5.206 -3.411 13.060 1.00 91.19 87 TRP A O 1
ATOM 710 N N . SER A 1 88 ? -4.120 -1.646 13.919 1.00 86.00 88 SER A N 1
ATOM 711 C CA . SER A 1 88 ? -3.174 -2.442 14.699 1.00 86.00 88 SER A CA 1
ATOM 712 C C . SER A 1 88 ? -3.859 -3.162 15.857 1.00 86.00 88 SER A C 1
ATOM 714 O O . SER A 1 88 ? -3.564 -4.326 16.107 1.00 86.00 88 SER A O 1
ATOM 716 N N . TYR A 1 89 ? -4.799 -2.499 16.537 1.00 80.88 89 TYR A N 1
ATOM 717 C CA . TYR A 1 89 ? -5.568 -3.080 17.636 1.00 80.88 89 TYR A CA 1
ATOM 718 C C . TYR A 1 89 ? -6.380 -4.294 17.179 1.00 80.88 89 TYR A C 1
ATOM 720 O O . TYR A 1 89 ? -6.319 -5.347 17.807 1.00 80.88 89 TYR A O 1
ATOM 728 N N . TYR A 1 90 ? -7.080 -4.171 16.051 1.00 83.44 90 TYR A N 1
ATOM 729 C CA . TYR A 1 90 ? -7.900 -5.246 15.485 1.00 83.44 90 TYR A CA 1
ATOM 730 C C . TYR A 1 90 ? -7.134 -6.198 14.553 1.00 83.44 90 TYR A C 1
ATOM 732 O O . TYR A 1 90 ? -7.740 -7.105 13.979 1.00 83.44 90 TYR A O 1
ATOM 740 N N . ARG A 1 91 ? -5.811 -6.017 14.413 1.00 86.69 91 ARG A N 1
ATOM 741 C CA . ARG A 1 91 ? -4.923 -6.844 13.573 1.00 86.69 91 ARG A CA 1
ATOM 742 C C . ARG A 1 91 ? -5.425 -6.953 12.136 1.00 86.69 91 ARG A C 1
ATOM 744 O O . ARG A 1 91 ? -5.453 -8.026 11.534 1.00 86.69 91 ARG A O 1
ATOM 751 N N . CYS A 1 92 ? -5.883 -5.828 11.609 1.00 90.75 92 CYS A N 1
ATOM 752 C CA . CYS A 1 92 ? -6.582 -5.803 10.343 1.00 90.75 92 CYS A CA 1
ATOM 753 C C . CYS A 1 92 ? -5.641 -6.172 9.188 1.00 90.75 92 CYS A C 1
ATOM 755 O O . CYS A 1 92 ? -4.512 -5.667 9.129 1.00 90.75 92 CYS A O 1
ATOM 757 N N . PRO A 1 93 ? -6.101 -6.992 8.229 1.00 94.75 93 PRO A N 1
ATOM 758 C CA . PRO A 1 93 ? -5.443 -7.090 6.941 1.00 94.75 93 PRO A CA 1
ATOM 759 C C . PRO A 1 93 ? -5.741 -5.823 6.134 1.00 94.75 93 PRO A C 1
ATOM 761 O O . PRO A 1 93 ? -6.898 -5.509 5.840 1.00 94.75 93 PRO A O 1
ATOM 764 N N . ILE A 1 94 ? -4.683 -5.095 5.793 1.00 96.56 94 ILE A N 1
ATOM 765 C CA . ILE A 1 94 ? -4.723 -3.867 5.004 1.00 96.56 94 ILE A CA 1
ATOM 766 C C . ILE A 1 94 ? -4.173 -4.175 3.623 1.00 96.56 94 ILE A C 1
ATOM 768 O O . ILE A 1 94 ? -3.046 -4.637 3.478 1.00 96.56 94 ILE A O 1
ATOM 772 N N . ILE A 1 95 ? -4.966 -3.913 2.600 1.00 96.81 95 ILE A N 1
ATOM 773 C CA . ILE A 1 95 ? -4.607 -4.109 1.203 1.00 96.81 95 ILE A CA 1
ATOM 774 C C . ILE A 1 95 ? -4.508 -2.733 0.574 1.00 96.81 95 ILE A C 1
ATOM 776 O O . ILE A 1 95 ? -5.410 -1.915 0.729 1.00 96.81 95 ILE A O 1
ATOM 780 N N . THR A 1 96 ? -3.409 -2.465 -0.118 1.00 94.81 96 THR A N 1
ATOM 781 C CA . THR A 1 96 ? -3.203 -1.185 -0.784 1.00 94.81 96 THR A CA 1
ATOM 782 C C . THR A 1 96 ? -2.568 -1.371 -2.154 1.00 94.81 96 THR A C 1
ATOM 784 O O . THR A 1 96 ? -1.775 -2.288 -2.391 1.00 94.81 96 THR A O 1
ATOM 787 N N . PHE A 1 97 ? -2.941 -0.467 -3.050 1.00 90.88 97 PHE A N 1
ATOM 788 C CA . PHE A 1 97 ? -2.345 -0.300 -4.371 1.00 90.88 97 PHE A CA 1
ATOM 789 C C . PHE A 1 97 ? -1.383 0.889 -4.412 1.00 90.88 97 PHE A C 1
ATOM 791 O O . PHE A 1 97 ? -0.752 1.124 -5.437 1.00 90.88 97 PHE A O 1
ATOM 798 N N . ASN A 1 98 ? -1.260 1.624 -3.302 1.00 91.38 98 ASN A N 1
ATOM 799 C CA . ASN A 1 98 ? -0.353 2.751 -3.187 1.00 91.38 98 ASN A CA 1
ATOM 800 C C . ASN A 1 98 ? 1.091 2.262 -3.131 1.00 91.38 98 ASN A C 1
ATOM 802 O O . ASN A 1 98 ? 1.441 1.382 -2.337 1.00 91.38 98 ASN A O 1
ATOM 806 N N . TYR A 1 99 ? 1.953 2.920 -3.900 1.00 91.69 99 TYR A N 1
ATOM 807 C CA . TYR A 1 99 ? 3.393 2.713 -3.800 1.00 91.69 99 TYR A CA 1
ATOM 808 C C . TYR A 1 99 ? 4.001 3.437 -2.592 1.00 91.69 99 TYR A C 1
ATOM 810 O O . TYR A 1 99 ? 5.039 2.995 -2.106 1.00 91.69 99 TYR A O 1
ATOM 818 N N . ASP A 1 100 ? 3.346 4.493 -2.092 1.00 93.06 100 ASP A N 1
ATOM 819 C CA . ASP A 1 100 ? 3.849 5.361 -1.020 1.00 93.06 100 ASP A CA 1
ATOM 820 C C . ASP A 1 100 ? 3.914 4.698 0.367 1.00 93.06 100 ASP A C 1
ATOM 822 O O . ASP A 1 100 ? 3.271 3.682 0.611 1.00 93.06 100 ASP A O 1
ATOM 826 N N . LEU A 1 101 ? 4.681 5.280 1.287 1.00 92.88 101 LEU A N 1
ATOM 827 C CA . LEU A 1 101 ? 5.005 4.734 2.606 1.00 92.88 101 LEU A CA 1
ATOM 828 C C . LEU A 1 101 ? 4.266 5.428 3.758 1.00 92.88 101 LEU A C 1
ATOM 830 O O . LEU A 1 101 ? 4.740 5.416 4.897 1.00 92.88 101 LEU A O 1
ATOM 834 N N . LEU A 1 102 ? 3.138 6.102 3.505 1.00 92.81 102 LEU A N 1
ATOM 835 C CA . LEU A 1 102 ? 2.481 6.911 4.541 1.00 92.81 102 LEU A CA 1
ATOM 836 C C . LEU A 1 102 ? 1.965 6.059 5.714 1.00 92.81 102 LEU A C 1
ATOM 838 O O . LEU A 1 102 ? 2.065 6.482 6.871 1.00 92.81 102 LEU A O 1
ATOM 842 N N . ILE A 1 103 ? 1.483 4.840 5.442 1.00 92.94 103 ILE A N 1
ATOM 843 C CA . ILE A 1 103 ? 1.037 3.889 6.475 1.00 92.94 103 ILE A CA 1
ATOM 844 C C . ILE A 1 103 ? 2.237 3.413 7.299 1.00 92.94 103 ILE A C 1
ATOM 846 O O . ILE A 1 103 ? 2.215 3.483 8.526 1.00 92.94 103 ILE A O 1
ATOM 850 N N . GLU A 1 104 ? 3.313 2.992 6.640 1.00 91.44 104 GLU A N 1
ATOM 851 C CA . GLU A 1 104 ? 4.573 2.557 7.241 1.00 91.44 104 GLU A CA 1
ATOM 852 C C . GLU A 1 104 ? 5.149 3.633 8.160 1.00 91.44 104 GLU A C 1
ATOM 854 O O . GLU A 1 104 ? 5.541 3.360 9.297 1.00 91.44 104 GLU A O 1
ATOM 859 N N . ARG A 1 105 ? 5.177 4.881 7.682 1.00 89.19 105 ARG A N 1
ATOM 860 C CA . ARG A 1 105 ? 5.673 6.027 8.444 1.00 89.19 105 ARG A CA 1
ATOM 861 C C . ARG A 1 105 ? 4.792 6.315 9.650 1.00 89.19 105 ARG A C 1
ATOM 863 O O . ARG A 1 105 ? 5.331 6.631 10.705 1.00 89.19 105 ARG A O 1
ATOM 870 N N . ALA A 1 106 ? 3.470 6.192 9.535 1.00 88.06 106 ALA A N 1
ATOM 871 C CA . ALA A 1 106 ? 2.561 6.333 10.672 1.00 88.06 106 ALA A CA 1
ATOM 872 C C . ALA A 1 106 ? 2.758 5.209 11.710 1.00 88.06 106 ALA A C 1
ATOM 874 O O . ALA A 1 106 ? 2.872 5.491 12.902 1.00 88.06 106 ALA A O 1
ATOM 875 N N . VAL A 1 107 ? 2.904 3.951 11.276 1.00 85.50 107 VAL A N 1
ATOM 876 C CA . VAL A 1 107 ? 3.228 2.804 12.150 1.00 85.50 107 VAL A CA 1
ATOM 877 C C . VAL A 1 107 ? 4.562 3.028 12.875 1.00 85.50 107 VAL A C 1
ATOM 879 O O . VAL A 1 107 ? 4.658 2.800 14.085 1.00 85.50 107 VAL A O 1
ATOM 882 N N . ARG A 1 108 ? 5.588 3.519 12.164 1.00 81.25 108 ARG A N 1
ATOM 883 C CA . ARG A 1 108 ? 6.905 3.842 12.735 1.00 81.25 108 ARG A CA 1
ATOM 884 C C . ARG A 1 108 ? 6.852 5.043 13.677 1.00 81.25 108 ARG A C 1
ATOM 886 O O . ARG A 1 108 ? 7.479 4.999 14.732 1.00 81.25 108 ARG A O 1
ATOM 893 N N . HIS A 1 109 ? 6.087 6.082 13.341 1.00 79.88 109 HIS A N 1
ATOM 894 C CA . HIS A 1 109 ? 5.852 7.241 14.210 1.00 79.88 109 HIS A CA 1
ATOM 895 C C . HIS A 1 109 ? 5.220 6.809 15.539 1.00 79.88 109 HIS A C 1
ATOM 897 O O . HIS A 1 109 ? 5.650 7.235 16.607 1.00 79.88 109 HIS A O 1
ATOM 903 N N . LEU A 1 110 ? 4.274 5.872 15.476 1.00 77.69 110 LEU A N 1
ATOM 904 C CA . LEU A 1 110 ? 3.651 5.233 16.633 1.00 77.69 110 LEU A CA 1
ATOM 905 C C . LEU A 1 110 ? 4.511 4.123 17.257 1.00 77.69 110 LEU A C 1
ATOM 907 O O . LEU A 1 110 ? 4.024 3.405 18.120 1.00 77.69 110 LEU A O 1
ATOM 911 N N . ARG A 1 111 ? 5.765 3.925 16.826 1.00 76.31 111 ARG A N 1
ATOM 912 C CA . ARG A 1 111 ? 6.701 2.922 17.373 1.00 76.31 111 ARG A CA 1
ATOM 913 C C . ARG A 1 111 ? 6.078 1.525 17.541 1.00 76.31 111 ARG A C 1
ATOM 915 O O . ARG A 1 111 ? 6.374 0.819 18.505 1.00 76.31 111 ARG A O 1
ATOM 922 N N . LEU A 1 112 ? 5.186 1.143 16.624 1.00 75.06 112 LEU A N 1
ATOM 923 C CA . LEU A 1 112 ? 4.420 -0.100 16.736 1.00 75.06 112 LEU A CA 1
ATOM 924 C C . LEU A 1 112 ? 5.221 -1.316 16.265 1.00 75.06 112 LEU A C 1
ATOM 926 O O . LEU A 1 112 ? 5.047 -2.396 16.823 1.00 75.06 112 LEU A O 1
ATOM 930 N N . CYS A 1 113 ? 6.113 -1.141 15.287 1.00 73.88 113 CYS A N 1
ATOM 931 C CA . CYS A 1 113 ? 6.970 -2.194 14.741 1.00 73.88 113 CYS A CA 1
ATOM 932 C C . CYS A 1 113 ? 8.460 -1.902 14.970 1.00 73.88 113 CYS A C 1
ATOM 934 O O . CYS A 1 113 ? 8.885 -0.744 14.950 1.00 73.88 113 CYS A O 1
ATOM 936 N N . ALA A 1 114 ? 9.261 -2.961 15.115 1.00 69.81 114 ALA A N 1
ATOM 937 C CA . ALA A 1 114 ? 10.719 -2.856 15.155 1.00 69.81 114 ALA A CA 1
ATOM 938 C C . ALA A 1 114 ? 11.297 -2.683 13.743 1.00 69.81 114 ALA A C 1
ATOM 940 O O . ALA A 1 114 ? 12.121 -1.798 13.506 1.00 69.81 114 ALA A O 1
ATOM 941 N N . THR A 1 115 ? 10.819 -3.489 12.790 1.00 75.44 115 THR A N 1
ATOM 942 C CA . THR A 1 115 ? 11.213 -3.410 11.383 1.00 75.44 115 THR A CA 1
ATOM 943 C C . THR A 1 115 ? 9.983 -3.291 10.488 1.00 75.44 115 THR A C 1
ATOM 945 O O . THR A 1 115 ? 8.903 -3.759 10.836 1.00 75.44 115 THR A O 1
ATOM 948 N N . LEU A 1 116 ? 10.135 -2.683 9.309 1.00 80.06 116 LEU A N 1
ATOM 949 C CA . LEU A 1 116 ? 9.051 -2.677 8.320 1.00 80.06 116 LEU A CA 1
ATOM 950 C C . LEU A 1 116 ? 8.788 -4.051 7.715 1.00 80.06 116 LEU A C 1
ATOM 952 O O . LEU A 1 116 ? 7.678 -4.301 7.263 1.00 80.06 116 LEU A O 1
ATOM 956 N N . GLY A 1 117 ? 9.794 -4.931 7.701 1.00 80.12 117 GLY A N 1
ATOM 957 C CA . GLY A 1 117 ? 9.619 -6.308 7.245 1.00 80.12 117 GLY A CA 1
ATOM 958 C C . GLY A 1 117 ? 8.495 -7.015 8.004 1.00 80.12 117 GLY A C 1
ATOM 959 O O . GLY A 1 117 ? 7.746 -7.772 7.399 1.00 80.12 117 GLY A O 1
ATOM 960 N N . ASP A 1 118 ? 8.322 -6.680 9.286 1.00 78.56 118 ASP A N 1
ATOM 961 C CA . ASP A 1 118 ? 7.266 -7.222 10.148 1.00 78.56 118 ASP A CA 1
ATOM 962 C C . ASP A 1 118 ? 5.855 -6.752 9.757 1.00 78.56 118 ASP A C 1
ATOM 964 O O . ASP A 1 118 ? 4.870 -7.365 10.163 1.00 78.56 118 ASP A O 1
ATOM 968 N N . LEU A 1 119 ? 5.741 -5.659 8.996 1.00 87.75 119 LEU A N 1
ATOM 969 C CA . LEU A 1 119 ? 4.457 -5.102 8.574 1.00 87.75 119 LEU A CA 1
ATOM 970 C C . LEU A 1 119 ? 3.890 -5.837 7.357 1.00 87.75 119 LEU A C 1
ATOM 972 O O . LEU A 1 119 ? 2.674 -5.938 7.204 1.00 87.75 119 LEU A O 1
ATOM 976 N N . TYR A 1 120 ? 4.753 -6.312 6.460 1.00 91.50 120 TYR A N 1
ATOM 977 C CA . TYR A 1 120 ? 4.321 -6.828 5.170 1.00 91.50 120 TYR A CA 1
ATOM 978 C C . TYR A 1 120 ? 3.844 -8.278 5.254 1.00 91.50 120 TYR A C 1
ATOM 980 O O . TYR A 1 120 ? 4.435 -9.124 5.917 1.00 91.50 120 TYR A O 1
ATOM 988 N N . GLY A 1 121 ? 2.811 -8.612 4.479 1.00 88.94 121 GLY A N 1
ATOM 989 C CA . GLY A 1 121 ? 2.280 -9.979 4.384 1.00 88.94 121 GLY A CA 1
ATOM 990 C C . GLY A 1 121 ? 3.195 -11.012 3.701 1.00 88.94 121 GLY A C 1
ATOM 991 O O . GLY A 1 121 ? 2.724 -12.102 3.356 1.00 88.94 121 GLY A O 1
ATOM 992 N N . ILE A 1 122 ? 4.461 -10.667 3.453 1.00 90.06 122 ILE A N 1
ATOM 993 C CA . ILE A 1 122 ? 5.504 -11.491 2.832 1.00 90.06 122 ILE A CA 1
ATOM 994 C C . ILE A 1 122 ? 6.863 -11.186 3.464 1.00 90.06 122 ILE A C 1
ATOM 996 O O .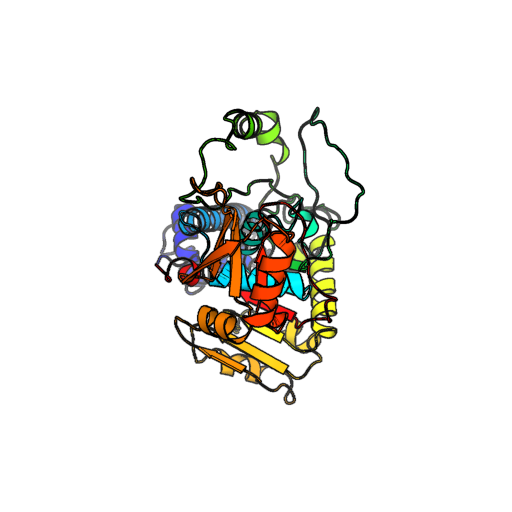 ILE A 1 122 ? 7.090 -10.090 3.967 1.00 90.06 122 ILE A O 1
ATOM 1000 N N . SER A 1 123 ? 7.790 -12.140 3.381 1.00 85.88 123 SER A N 1
ATOM 1001 C CA . SER A 1 123 ? 9.178 -11.898 3.774 1.00 85.88 123 SER A CA 1
ATOM 1002 C C . SER A 1 123 ? 9.873 -11.029 2.727 1.00 85.88 123 SER A C 1
ATOM 1004 O O . SER A 1 123 ? 9.881 -11.369 1.543 1.00 85.88 123 SER A O 1
ATOM 1006 N N . ILE A 1 124 ? 10.456 -9.920 3.178 1.00 87.25 124 ILE A N 1
ATOM 1007 C CA . ILE A 1 124 ? 11.265 -9.017 2.359 1.00 87.25 124 ILE A CA 1
ATOM 1008 C C . ILE A 1 124 ? 12.693 -9.048 2.893 1.00 87.25 124 ILE A C 1
ATOM 1010 O O . ILE A 1 124 ? 12.922 -8.997 4.101 1.00 87.25 124 ILE A O 1
ATOM 1014 N N . THR A 1 125 ? 13.662 -9.170 1.993 1.00 88.69 125 THR A N 1
ATOM 1015 C CA . THR A 1 125 ? 15.077 -9.240 2.348 1.00 88.69 125 THR A CA 1
ATOM 1016 C C . THR A 1 125 ? 15.616 -7.854 2.682 1.00 88.69 125 THR A C 1
ATOM 1018 O O . THR A 1 125 ? 15.559 -6.944 1.862 1.00 88.69 125 THR A O 1
ATOM 1021 N N . SER A 1 126 ? 16.214 -7.699 3.859 1.00 84.12 126 SER A N 1
ATOM 1022 C CA . SER A 1 126 ? 17.026 -6.523 4.186 1.00 84.12 126 SER A CA 1
ATOM 1023 C C . SER A 1 126 ? 18.485 -6.797 3.840 1.00 84.12 126 SER A C 1
ATOM 1025 O O . SER A 1 126 ? 19.042 -7.816 4.249 1.00 84.12 126 SER A O 1
ATOM 1027 N N . ARG A 1 127 ? 19.119 -5.888 3.094 1.00 82.75 127 ARG A N 1
ATOM 1028 C CA . ARG A 1 127 ? 20.566 -5.927 2.842 1.00 82.75 127 ARG A CA 1
ATOM 1029 C C . ARG A 1 127 ? 21.293 -5.047 3.847 1.00 82.75 127 ARG A C 1
ATOM 1031 O O . ARG A 1 127 ? 20.806 -3.981 4.213 1.00 82.75 127 ARG A O 1
ATOM 1038 N N . HIS A 1 128 ? 22.467 -5.500 4.269 1.00 78.12 128 HIS A N 1
ATOM 1039 C CA . HIS A 1 128 ? 23.333 -4.783 5.197 1.00 78.12 128 HIS A CA 1
ATOM 1040 C C . HIS A 1 128 ? 24.778 -4.854 4.695 1.00 78.12 128 HIS A C 1
ATOM 1042 O O . HIS A 1 128 ? 25.180 -5.904 4.182 1.00 78.12 128 HIS A O 1
ATOM 1048 N N . PRO A 1 129 ? 25.573 -3.780 4.826 1.00 75.75 129 PRO A N 1
ATOM 1049 C CA . PRO A 1 129 ? 26.984 -3.829 4.477 1.00 75.75 129 PRO A CA 1
ATOM 1050 C C . PRO A 1 129 ? 27.756 -4.841 5.334 1.00 75.75 129 PRO A C 1
ATOM 1052 O O . PRO A 1 129 ? 27.392 -5.074 6.496 1.00 75.75 129 PRO A O 1
ATOM 1055 N N . PRO A 1 130 ? 28.863 -5.398 4.812 1.00 73.31 130 PRO A N 1
ATOM 1056 C CA . PRO A 1 130 ? 29.782 -6.205 5.606 1.00 73.31 130 PRO A CA 1
ATOM 1057 C C . PRO A 1 130 ? 30.232 -5.469 6.875 1.00 73.31 130 PRO A C 1
ATOM 1059 O O . PRO A 1 130 ? 30.504 -4.271 6.840 1.00 73.31 130 PRO A O 1
ATOM 1062 N N . GLY A 1 131 ? 30.314 -6.189 7.996 1.00 68.88 131 GLY A N 1
ATOM 1063 C CA . GLY A 1 131 ? 30.716 -5.618 9.288 1.00 68.88 131 GLY A CA 1
ATOM 1064 C C . GLY A 1 131 ? 29.591 -4.942 10.077 1.00 68.88 131 GLY A C 1
ATOM 1065 O O . GLY A 1 131 ? 29.832 -4.498 11.196 1.00 68.88 131 GLY A O 1
ATOM 1066 N N . THR A 1 132 ? 28.360 -4.905 9.552 1.00 69.19 132 THR A N 1
ATOM 1067 C CA . THR A 1 132 ? 27.195 -4.481 10.341 1.00 69.19 132 THR A CA 1
ATOM 1068 C C . THR A 1 132 ? 26.974 -5.479 11.479 1.00 69.19 132 THR A C 1
ATOM 1070 O O . THR A 1 132 ? 26.643 -6.641 11.236 1.00 69.19 132 THR A O 1
ATOM 1073 N N . ALA A 1 133 ? 27.161 -5.035 12.723 1.00 61.72 133 ALA A N 1
ATOM 1074 C CA . ALA A 1 133 ? 26.877 -5.833 13.908 1.00 61.72 133 ALA A CA 1
ATOM 1075 C C . ALA A 1 133 ? 25.356 -5.967 14.079 1.00 61.72 133 ALA A C 1
ATOM 1077 O O . ALA A 1 133 ? 24.706 -5.144 14.719 1.00 61.72 133 ALA A O 1
ATOM 1078 N N . LEU A 1 134 ? 24.771 -6.991 13.457 1.00 60.47 134 LEU A N 1
ATOM 1079 C CA . LEU A 1 134 ? 23.350 -7.285 13.593 1.00 60.47 134 LEU A CA 1
ATOM 1080 C C . LEU A 1 134 ? 23.128 -8.158 14.825 1.00 60.47 134 LEU A C 1
ATOM 1082 O O . LEU A 1 134 ? 23.540 -9.318 14.868 1.00 60.47 134 LEU A O 1
ATOM 1086 N N . ALA A 1 135 ? 22.417 -7.621 15.812 1.00 51.91 135 ALA A N 1
ATOM 1087 C CA . ALA A 1 135 ? 21.723 -8.465 16.769 1.00 51.91 135 ALA A CA 1
ATOM 1088 C C . ALA A 1 135 ? 20.567 -9.144 16.019 1.00 51.91 135 ALA A C 1
ATOM 1090 O O . ALA A 1 135 ? 19.524 -8.535 15.780 1.00 51.91 135 ALA A O 1
ATOM 1091 N N . PHE A 1 136 ? 20.765 -10.393 15.593 1.00 48.22 136 PHE A N 1
ATOM 1092 C CA . PHE A 1 136 ? 19.687 -11.198 15.028 1.00 48.22 136 PHE A CA 1
ATOM 1093 C C . PHE A 1 136 ? 18.656 -11.469 16.122 1.00 48.22 136 PHE A C 1
ATOM 1095 O O . PHE A 1 136 ? 18.802 -12.387 16.928 1.00 48.22 136 PHE A O 1
ATOM 1102 N N . SER A 1 137 ? 17.598 -10.664 16.162 1.00 46.41 137 SER A N 1
ATOM 1103 C CA . SER A 1 137 ? 16.407 -11.036 16.907 1.00 46.41 137 SER A CA 1
ATOM 1104 C C . SER A 1 137 ? 15.659 -12.081 16.085 1.00 46.41 137 SER A C 1
ATOM 1106 O O . SER A 1 137 ? 14.987 -11.757 15.114 1.00 46.41 137 SER A O 1
ATOM 1108 N N . ALA A 1 138 ? 15.764 -13.348 16.487 1.00 44.56 138 ALA A N 1
ATOM 1109 C CA . ALA A 1 138 ? 14.801 -14.384 16.103 1.00 44.56 138 ALA A CA 1
ATOM 1110 C C . ALA A 1 138 ? 13.482 -14.256 16.896 1.00 44.56 138 ALA A C 1
ATOM 1112 O O . ALA A 1 138 ? 12.633 -15.149 16.857 1.00 44.56 138 ALA A O 1
ATOM 1113 N N . GLY A 1 139 ? 13.327 -13.180 17.676 1.00 46.50 139 GLY A N 1
ATOM 1114 C CA . GLY A 1 139 ? 12.113 -12.907 18.422 1.00 46.50 139 GLY A CA 1
ATOM 1115 C C . GLY A 1 139 ? 10.945 -12.711 17.465 1.00 46.50 139 GLY A C 1
ATOM 1116 O O . GLY A 1 139 ? 11.069 -12.015 16.458 1.00 46.50 139 GLY A O 1
ATOM 1117 N N . ARG A 1 140 ? 9.795 -13.307 17.798 1.00 48.81 140 ARG A N 1
ATOM 1118 C CA . ARG A 1 140 ? 8.523 -12.917 17.180 1.00 48.81 140 ARG A CA 1
ATOM 1119 C C . ARG A 1 140 ? 8.394 -11.389 17.266 1.00 48.81 140 ARG A C 1
ATOM 1121 O O . ARG A 1 140 ? 8.783 -10.840 18.305 1.00 48.81 140 ARG A O 1
ATOM 1128 N N . PRO A 1 141 ? 7.855 -10.707 16.237 1.00 54.47 141 PRO A N 1
ATOM 1129 C CA . PRO A 1 141 ? 7.514 -9.297 16.369 1.00 54.47 141 PRO A CA 1
ATOM 1130 C C . PRO A 1 141 ? 6.733 -9.112 17.670 1.00 54.47 141 PRO A C 1
ATOM 1132 O O . PRO A 1 141 ? 5.891 -9.940 18.022 1.00 54.47 141 PRO A O 1
ATOM 1135 N N . ALA A 1 142 ? 7.083 -8.072 18.430 1.00 51.97 142 ALA A N 1
ATOM 1136 C CA . ALA A 1 142 ? 6.682 -7.940 19.831 1.00 51.97 142 ALA A CA 1
ATOM 1137 C C . ALA A 1 142 ? 5.155 -7.953 20.042 1.00 51.97 142 ALA A C 1
ATOM 1139 O O . ALA A 1 142 ? 4.707 -8.140 21.173 1.00 51.97 142 ALA A O 1
ATOM 1140 N N . LYS A 1 143 ? 4.360 -7.772 18.974 1.00 54.66 143 LYS A N 1
ATOM 1141 C CA . LYS A 1 143 ? 2.906 -7.955 18.929 1.00 54.66 143 LYS A CA 1
ATOM 1142 C C . LYS A 1 143 ? 2.458 -8.375 17.530 1.00 54.66 143 LYS A C 1
ATOM 1144 O O . LYS A 1 143 ? 3.054 -7.950 16.544 1.00 54.66 143 LYS A O 1
ATOM 1149 N N . ASP A 1 144 ? 1.358 -9.118 17.461 1.00 65.00 144 ASP A N 1
ATOM 1150 C CA . ASP A 1 144 ? 0.566 -9.247 16.237 1.00 65.00 144 ASP A CA 1
ATOM 1151 C C . ASP A 1 144 ? 0.014 -7.850 15.886 1.00 65.00 144 ASP A C 1
ATOM 1153 O O . ASP A 1 144 ? -0.859 -7.330 16.586 1.00 65.00 144 ASP A O 1
ATOM 1157 N N . LEU A 1 145 ? 0.591 -7.212 14.867 1.00 79.88 145 LEU A N 1
ATOM 1158 C CA . LEU A 1 145 ? 0.189 -5.904 14.338 1.00 79.88 145 LEU A CA 1
ATOM 1159 C C . LEU A 1 145 ? -0.807 -6.067 13.181 1.00 79.88 145 LEU A C 1
ATOM 1161 O O . LEU A 1 145 ? -1.196 -7.180 12.820 1.00 79.88 145 LEU A O 1
ATOM 1165 N N . LEU A 1 146 ? -1.204 -4.947 12.571 1.00 89.94 146 LEU A N 1
ATOM 1166 C CA . LEU A 1 146 ? -1.826 -4.974 11.247 1.00 89.94 146 LEU A CA 1
ATOM 1167 C C . LEU A 1 146 ? -0.891 -5.657 10.237 1.00 89.94 146 LEU A C 1
ATOM 1169 O O . LEU A 1 146 ? 0.329 -5.586 10.369 1.00 89.94 146 LEU A O 1
ATOM 1173 N N . THR A 1 147 ? -1.463 -6.292 9.216 1.00 92.75 147 THR A N 1
ATOM 1174 C CA . THR A 1 147 ? -0.692 -6.870 8.103 1.00 92.75 147 THR A CA 1
ATOM 1175 C C . THR A 1 147 ? -0.945 -6.065 6.838 1.00 92.75 147 THR A C 1
ATOM 1177 O O . THR A 1 147 ? -2.097 -5.904 6.445 1.00 92.75 147 THR A O 1
ATOM 1180 N N . LEU A 1 148 ? 0.112 -5.586 6.185 1.00 95.19 148 LEU A N 1
ATOM 1181 C CA . LEU A 1 148 ? 0.043 -4.762 4.982 1.00 95.19 148 LEU A CA 1
ATOM 1182 C C . LEU A 1 148 ? 0.370 -5.572 3.716 1.00 95.19 148 LEU A C 1
ATOM 1184 O O . LEU A 1 148 ? 1.435 -6.180 3.578 1.00 95.19 148 LEU A O 1
ATOM 1188 N N . TYR A 1 149 ? -0.549 -5.550 2.757 1.00 96.31 149 TYR A N 1
ATOM 1189 C CA . TYR A 1 149 ? -0.435 -6.176 1.445 1.00 96.31 149 TYR A CA 1
ATOM 1190 C C . TYR A 1 149 ? -0.347 -5.093 0.364 1.00 96.31 149 TYR A C 1
ATOM 1192 O O . TYR A 1 149 ? -1.365 -4.539 -0.052 1.00 96.31 149 TYR A O 1
ATOM 1200 N N . LYS A 1 150 ? 0.872 -4.802 -0.102 1.00 95.06 150 LYS A N 1
ATOM 1201 C CA . LYS A 1 150 ? 1.137 -3.862 -1.202 1.00 95.06 150 LYS A CA 1
ATOM 1202 C C . LYS A 1 150 ? 1.121 -4.579 -2.546 1.00 95.06 150 LYS A C 1
ATOM 1204 O O . LYS A 1 150 ? 2.125 -5.110 -3.010 1.00 95.06 150 LYS A O 1
ATOM 1209 N N . LEU A 1 151 ? -0.046 -4.614 -3.175 1.00 92.81 151 LEU A N 1
ATOM 1210 C CA . LEU A 1 151 ? -0.292 -5.488 -4.322 1.00 92.81 151 LEU A CA 1
ATOM 1211 C C . LEU A 1 151 ? 0.347 -5.009 -5.630 1.00 92.81 151 LEU A C 1
ATOM 1213 O O . LEU A 1 151 ? 0.573 -5.823 -6.531 1.00 92.81 151 LEU A O 1
ATOM 1217 N N . HIS A 1 152 ? 0.669 -3.718 -5.718 1.00 90.44 152 HIS A N 1
ATOM 1218 C CA . HIS A 1 152 ? 1.375 -3.124 -6.852 1.00 90.44 152 HIS A CA 1
ATOM 1219 C C . HIS A 1 152 ? 2.870 -2.896 -6.581 1.00 90.44 152 HIS A C 1
ATOM 1221 O O . HIS A 1 152 ? 3.571 -2.327 -7.408 1.00 90.44 152 HIS A O 1
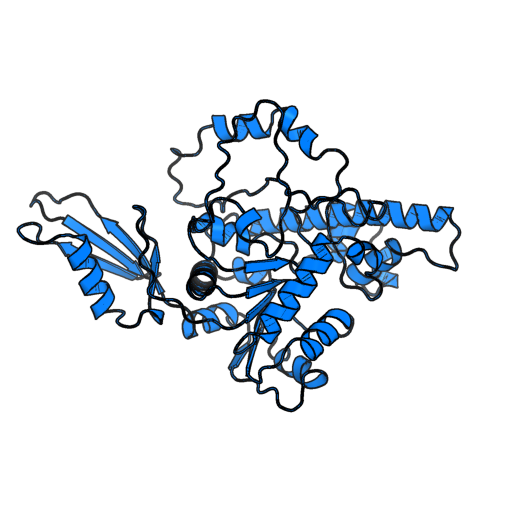ATOM 1227 N N . GLY A 1 153 ? 3.394 -3.390 -5.460 1.00 92.25 153 GLY A N 1
ATOM 1228 C CA . GLY A 1 153 ? 4.757 -3.090 -5.039 1.00 92.25 153 GLY A CA 1
ATOM 1229 C C . GLY A 1 153 ? 4.848 -1.783 -4.253 1.00 92.25 153 GLY A C 1
ATOM 1230 O O . GLY A 1 153 ? 3.854 -1.294 -3.715 1.00 92.25 153 GLY A O 1
ATOM 1231 N N . SER A 1 154 ? 6.060 -1.251 -4.123 1.00 93.12 154 SER A N 1
ATOM 1232 C CA . SER A 1 154 ? 6.359 -0.144 -3.211 1.00 93.12 154 SER A CA 1
ATOM 1233 C C . SER A 1 154 ? 7.584 0.628 -3.671 1.00 93.12 154 SER A C 1
ATOM 1235 O O . SER A 1 154 ? 8.511 0.031 -4.218 1.00 93.12 154 SER A O 1
ATOM 1237 N N . VAL A 1 155 ? 7.649 1.925 -3.363 1.00 91.44 155 VAL A N 1
ATOM 1238 C CA . VAL A 1 155 ? 8.843 2.739 -3.658 1.00 91.44 155 VAL A CA 1
ATOM 1239 C C . VAL A 1 155 ? 10.085 2.273 -2.894 1.00 91.44 155 VAL A C 1
ATOM 1241 O O . VAL A 1 155 ? 11.197 2.411 -3.393 1.00 91.44 155 VAL A O 1
ATOM 1244 N N . ASN A 1 156 ? 9.905 1.631 -1.733 1.00 91.12 156 ASN A N 1
ATOM 1245 C CA . ASN A 1 156 ? 11.003 1.037 -0.965 1.00 91.12 156 ASN A CA 1
ATOM 1246 C C . ASN A 1 156 ? 11.285 -0.439 -1.282 1.00 91.12 156 ASN A C 1
ATOM 1248 O O . ASN A 1 156 ? 12.028 -1.091 -0.545 1.00 91.12 156 ASN A O 1
ATOM 1252 N N . TRP A 1 157 ? 10.669 -1.009 -2.319 1.00 93.62 157 TRP A N 1
ATOM 1253 C CA . TRP A 1 157 ? 10.921 -2.390 -2.729 1.00 93.62 157 TRP A CA 1
ATOM 1254 C C . TRP A 1 157 ? 11.779 -2.407 -3.978 1.00 93.62 157 TRP A C 1
ATOM 1256 O O . TRP A 1 157 ? 11.470 -1.751 -4.967 1.00 93.62 157 TRP A O 1
ATOM 1266 N N . LEU A 1 158 ? 12.845 -3.193 -3.930 1.00 92.31 158 LEU A N 1
ATOM 1267 C CA . LEU A 1 158 ? 13.833 -3.319 -4.983 1.00 92.31 158 LEU A CA 1
ATOM 1268 C C . LEU A 1 158 ? 13.961 -4.780 -5.429 1.00 92.31 158 LEU A C 1
ATOM 1270 O O . LEU A 1 158 ? 13.800 -5.698 -4.624 1.00 92.31 158 LEU A O 1
ATOM 1274 N N . TYR A 1 159 ? 14.273 -5.012 -6.700 1.00 93.06 159 TYR A N 1
ATOM 1275 C CA . TYR A 1 159 ? 14.463 -6.350 -7.281 1.00 93.06 159 TYR A CA 1
ATOM 1276 C C . TYR A 1 159 ? 15.406 -6.305 -8.493 1.00 93.06 159 TYR A C 1
ATOM 1278 O O . TYR A 1 159 ? 15.798 -5.221 -8.927 1.00 93.06 159 TYR A O 1
ATOM 1286 N N . ASN A 1 160 ? 15.776 -7.460 -9.054 1.00 90.75 160 ASN A N 1
ATOM 1287 C CA . ASN A 1 160 ? 16.689 -7.541 -10.205 1.00 90.75 160 ASN A CA 1
ATOM 1288 C C . ASN A 1 160 ? 16.025 -7.264 -11.579 1.00 90.75 160 ASN A C 1
ATOM 1290 O O . ASN A 1 160 ? 16.626 -7.545 -12.616 1.00 90.75 160 ASN A O 1
ATOM 1294 N N . GLY A 1 161 ? 14.800 -6.728 -11.620 1.00 87.88 161 GLY A N 1
ATOM 1295 C CA . GLY A 1 161 ? 14.105 -6.396 -12.870 1.00 87.88 161 GLY A CA 1
ATOM 1296 C C . GLY A 1 161 ? 13.262 -7.539 -13.459 1.00 87.88 161 GLY A C 1
ATOM 1297 O O . GLY A 1 161 ? 13.248 -8.664 -12.960 1.00 87.88 161 GLY A O 1
ATOM 1298 N N . LEU A 1 162 ? 12.554 -7.264 -14.561 1.00 82.75 162 LEU A N 1
ATOM 1299 C CA . LEU A 1 162 ? 11.617 -8.203 -15.212 1.00 82.75 162 LEU A CA 1
ATOM 1300 C C . LEU A 1 162 ? 12.268 -9.494 -15.743 1.00 82.75 162 LEU A C 1
ATOM 1302 O O . LEU A 1 162 ? 11.590 -10.506 -15.917 1.00 82.75 162 LEU A O 1
ATOM 1306 N N . GLY A 1 163 ? 13.579 -9.471 -15.997 1.00 83.00 163 GLY A N 1
ATOM 1307 C CA . GLY A 1 163 ? 14.354 -10.641 -16.426 1.00 83.00 163 GLY A CA 1
ATOM 1308 C C . GLY A 1 163 ? 14.808 -11.554 -15.282 1.00 83.00 163 GLY A C 1
ATOM 1309 O O . GLY A 1 163 ? 15.408 -12.597 -15.540 1.00 83.00 163 GLY A O 1
ATOM 1310 N N . ALA A 1 164 ? 14.555 -11.173 -14.028 1.00 88.69 164 ALA A N 1
ATOM 1311 C CA . ALA A 1 164 ? 14.986 -11.928 -12.863 1.00 88.69 164 ALA A CA 1
ATOM 1312 C C . ALA A 1 164 ? 14.254 -13.281 -12.743 1.00 88.69 164 ALA A C 1
ATOM 1314 O O . ALA A 1 164 ? 13.104 -13.427 -13.178 1.00 88.69 164 ALA A O 1
ATOM 1315 N N . PRO A 1 165 ? 14.882 -14.300 -12.129 1.00 90.81 165 PRO A N 1
ATOM 1316 C CA . PRO A 1 165 ? 14.221 -15.577 -11.907 1.00 90.81 165 PRO A CA 1
ATOM 1317 C C . PRO A 1 165 ? 12.988 -15.417 -10.994 1.00 90.81 165 PRO A C 1
ATOM 1319 O O . PRO A 1 165 ? 12.979 -14.573 -10.101 1.00 90.81 165 PRO A O 1
ATOM 1322 N N . PRO A 1 166 ? 11.968 -16.289 -11.107 1.00 89.44 166 PRO A N 1
ATOM 1323 C CA . PRO A 1 166 ? 10.781 -16.271 -10.241 1.00 89.44 166 PRO A CA 1
ATOM 1324 C C . PRO A 1 166 ? 11.056 -16.277 -8.728 1.00 89.44 166 PRO A C 1
ATOM 1326 O O . PRO A 1 166 ? 10.194 -15.907 -7.935 1.00 89.44 166 PRO A O 1
ATOM 1329 N N . THR A 1 167 ? 12.223 -16.771 -8.315 1.00 91.19 167 THR A N 1
ATOM 1330 C CA . THR A 1 167 ? 12.665 -16.875 -6.917 1.00 91.19 167 THR A CA 1
ATOM 1331 C C . THR A 1 167 ? 13.470 -15.668 -6.441 1.00 91.19 167 THR A C 1
ATOM 1333 O O . THR A 1 167 ? 13.975 -15.707 -5.322 1.00 91.19 167 THR A O 1
ATOM 1336 N N . ASP A 1 168 ? 13.632 -14.639 -7.273 1.00 91.50 168 ASP A N 1
ATOM 1337 C CA . ASP A 1 168 ? 14.385 -13.441 -6.919 1.00 91.50 168 ASP A CA 1
ATOM 1338 C C . ASP A 1 168 ? 13.783 -12.758 -5.678 1.00 91.50 168 ASP A C 1
ATOM 1340 O O . ASP A 1 168 ? 12.566 -12.514 -5.643 1.00 91.50 168 ASP A O 1
ATOM 1344 N N . PRO A 1 169 ? 14.585 -12.487 -4.633 1.00 91.88 169 PRO A N 1
ATOM 1345 C CA . PRO A 1 169 ? 14.073 -11.872 -3.423 1.00 91.88 169 PRO A CA 1
ATOM 1346 C C . PRO A 1 169 ? 13.729 -10.403 -3.662 1.00 91.88 169 PRO A C 1
ATOM 1348 O O . PRO A 1 169 ? 14.519 -9.639 -4.215 1.00 91.88 169 PRO A O 1
ATOM 1351 N N . ILE A 1 170 ? 12.580 -9.984 -3.137 1.00 93.19 170 ILE A N 1
ATOM 1352 C CA . ILE A 1 170 ? 12.275 -8.561 -2.992 1.00 93.19 170 ILE A CA 1
ATOM 1353 C C . ILE A 1 170 ? 13.158 -8.024 -1.864 1.00 93.19 170 ILE A C 1
ATOM 1355 O O . ILE A 1 170 ? 13.165 -8.566 -0.756 1.00 93.19 170 ILE A O 1
ATOM 1359 N N . THR A 1 171 ? 13.919 -6.978 -2.160 1.00 91.81 171 THR A N 1
ATOM 1360 C CA . THR A 1 171 ? 14.837 -6.316 -1.235 1.00 91.81 171 THR A CA 1
ATOM 1361 C C . THR A 1 171 ? 14.223 -5.017 -0.722 1.00 91.81 171 THR A C 1
ATOM 1363 O O . THR A 1 171 ? 13.689 -4.235 -1.500 1.00 91.81 171 THR A O 1
ATOM 1366 N N . LEU A 1 172 ? 14.314 -4.761 0.579 1.00 88.81 172 LEU A N 1
ATOM 1367 C CA . LEU A 1 172 ? 13.863 -3.516 1.195 1.00 88.81 172 LEU A CA 1
ATOM 1368 C C . LEU A 1 172 ? 14.965 -2.450 1.108 1.00 88.81 172 LEU A C 1
ATOM 1370 O O . LEU A 1 172 ? 16.077 -2.676 1.596 1.00 88.81 172 LEU A O 1
ATOM 1374 N N . SER A 1 173 ? 14.660 -1.271 0.563 1.00 84.12 173 SER A N 1
ATOM 1375 C CA . SER A 1 173 ? 15.493 -0.084 0.772 1.00 84.12 173 SER A CA 1
ATOM 1376 C C . SER A 1 173 ? 15.180 0.506 2.155 1.00 84.12 173 SER A C 1
ATOM 1378 O O . SER A 1 173 ? 14.024 0.680 2.538 1.00 84.12 173 SER A O 1
ATOM 1380 N N . GLN A 1 174 ? 16.207 0.766 2.969 1.00 65.81 174 GLN A N 1
ATOM 1381 C CA . GLN A 1 174 ? 16.048 1.198 4.373 1.00 65.81 174 GLN A CA 1
ATOM 1382 C C . GLN A 1 174 ? 15.716 2.697 4.526 1.00 65.81 174 GLN A C 1
ATOM 1384 O O . GLN A 1 174 ? 15.951 3.310 5.575 1.00 65.81 174 GLN A O 1
ATOM 1389 N N . GLU A 1 175 ? 15.167 3.303 3.481 1.00 60.56 175 GLU A N 1
ATOM 1390 C CA . GLU A 1 175 ? 14.886 4.730 3.419 1.00 60.56 175 GLU A CA 1
ATOM 1391 C C . GLU A 1 175 ? 13.490 5.005 3.973 1.00 60.56 175 GLU A C 1
ATOM 1393 O O . GLU A 1 175 ? 12.496 5.095 3.260 1.00 60.56 175 GLU A O 1
ATOM 1398 N N . LEU A 1 176 ? 13.411 5.119 5.298 1.00 61.75 176 LEU A N 1
ATOM 1399 C CA . LEU A 1 176 ? 12.299 5.798 5.944 1.00 61.75 176 LEU A CA 1
ATOM 1400 C C . LEU A 1 176 ? 12.816 7.013 6.688 1.00 61.75 176 LEU A C 1
ATOM 1402 O O . LEU A 1 176 ? 13.345 6.890 7.795 1.00 61.75 176 LEU A O 1
ATOM 1406 N N . ASN A 1 177 ? 12.567 8.185 6.119 1.00 57.59 177 ASN A N 1
ATOM 1407 C CA . ASN A 1 177 ? 12.595 9.403 6.910 1.00 57.59 177 ASN A CA 1
ATOM 1408 C C . ASN A 1 177 ? 11.383 9.378 7.860 1.00 57.59 177 ASN A C 1
ATOM 1410 O O . ASN A 1 177 ? 10.284 8.944 7.497 1.00 57.59 177 ASN A O 1
ATOM 1414 N N . SER A 1 178 ? 11.559 9.790 9.111 1.00 60.31 178 SER A N 1
ATOM 1415 C CA . SER A 1 178 ? 10.405 10.046 9.972 1.00 60.31 178 SER A CA 1
ATOM 1416 C C . SER A 1 178 ? 9.629 11.256 9.448 1.00 60.31 178 SER A C 1
ATOM 1418 O O . SER A 1 178 ? 10.173 12.073 8.707 1.00 60.31 178 SER A O 1
ATOM 1420 N N . TRP A 1 179 ? 8.368 11.390 9.857 1.00 62.72 179 TRP A N 1
ATOM 1421 C CA . TRP A 1 179 ? 7.674 12.676 9.769 1.00 62.72 179 TRP A CA 1
ATOM 1422 C C . TRP A 1 179 ? 8.539 13.760 10.428 1.00 62.72 179 TRP A C 1
ATOM 1424 O O . TRP A 1 179 ? 9.132 13.506 11.485 1.00 62.72 179 TRP A O 1
ATOM 1434 N N . GLN A 1 180 ? 8.653 14.931 9.803 1.00 59.06 180 GLN A N 1
ATOM 1435 C CA . GLN A 1 180 ? 9.379 16.063 10.373 1.00 59.06 180 GLN A CA 1
ATOM 1436 C C . GLN A 1 180 ? 8.525 16.651 11.502 1.00 59.06 180 GLN A C 1
ATOM 1438 O O . GLN A 1 180 ? 7.649 17.479 11.282 1.00 59.06 180 GLN A O 1
ATOM 1443 N N . THR A 1 181 ? 8.719 16.156 12.726 1.00 51.81 181 THR A N 1
ATOM 1444 C CA . THR A 1 181 ? 7.898 16.578 13.867 1.00 51.81 181 THR A CA 1
ATOM 1445 C C . THR A 1 181 ? 8.354 17.933 14.397 1.00 51.81 181 THR A C 1
ATOM 1447 O O . THR A 1 181 ? 9.541 18.102 14.690 1.00 51.81 181 THR A O 1
ATOM 1450 N N . SER A 1 182 ? 7.417 18.851 14.641 1.00 45.62 182 SER A N 1
ATOM 1451 C CA . SER A 1 182 ? 7.690 20.180 15.222 1.00 45.62 182 SER A CA 1
ATOM 1452 C C . SER A 1 182 ? 8.243 20.125 16.658 1.00 45.62 182 SER A C 1
ATOM 1454 O O . SER A 1 182 ? 8.928 21.040 17.111 1.00 45.62 182 SER A O 1
ATOM 1456 N N . THR A 1 183 ? 7.988 19.027 17.379 1.00 41.62 183 THR A N 1
ATOM 1457 C CA . THR A 1 183 ? 8.355 18.848 18.793 1.00 41.62 183 THR A CA 1
ATOM 1458 C C . THR A 1 183 ? 9.555 17.931 19.023 1.00 41.62 183 THR A C 1
ATOM 1460 O O . THR A 1 183 ? 9.802 17.534 20.168 1.00 41.62 183 THR A O 1
ATOM 1463 N N . ARG A 1 184 ? 10.301 17.537 17.978 1.00 43.31 184 ARG A N 1
ATOM 1464 C CA . ARG A 1 184 ? 11.508 16.724 18.182 1.00 43.31 184 ARG A CA 1
ATOM 1465 C C . ARG A 1 184 ? 12.509 17.563 18.970 1.00 43.31 184 ARG A C 1
ATOM 1467 O O . ARG A 1 184 ? 13.048 18.546 18.470 1.00 43.31 184 ARG A O 1
ATOM 1474 N N . ARG A 1 185 ? 12.758 17.183 20.228 1.00 37.28 185 ARG A N 1
ATOM 1475 C CA . ARG A 1 185 ? 13.944 17.670 20.933 1.00 37.28 185 ARG A CA 1
ATOM 1476 C C . ARG A 1 185 ? 15.154 17.270 20.077 1.00 37.28 185 ARG A C 1
ATOM 1478 O O . ARG A 1 185 ? 15.221 16.094 19.721 1.00 37.28 185 ARG A O 1
ATOM 1485 N N . PRO A 1 186 ? 16.114 18.170 19.812 1.00 38.22 186 PRO A N 1
ATOM 1486 C CA . PRO A 1 186 ? 17.337 17.886 19.045 1.00 38.22 186 PRO A CA 1
ATOM 1487 C C . PRO A 1 186 ? 18.269 16.809 19.641 1.00 38.22 186 PRO A C 1
ATOM 1489 O O . PRO A 1 186 ? 19.442 16.764 19.303 1.00 38.22 186 PRO A O 1
ATOM 1492 N N . TYR A 1 187 ? 17.804 15.993 20.590 1.00 39.06 187 TYR A N 1
ATOM 1493 C CA . TYR A 1 187 ? 18.638 15.141 21.436 1.00 39.06 187 TYR A CA 1
ATOM 1494 C C . TYR A 1 187 ? 18.658 13.659 21.016 1.00 39.06 187 TYR A C 1
ATOM 1496 O O . TYR A 1 187 ? 19.413 12.892 21.595 1.00 39.06 187 TYR A O 1
ATOM 1504 N N . ASP A 1 188 ? 17.866 13.249 20.018 1.00 41.94 188 ASP A N 1
ATOM 1505 C CA . ASP A 1 188 ? 17.833 11.858 19.507 1.00 41.94 188 ASP A CA 1
ATOM 1506 C C . ASP A 1 188 ? 18.091 11.780 17.987 1.00 41.94 188 ASP A C 1
ATOM 1508 O O . ASP A 1 188 ? 17.807 10.776 17.344 1.00 41.94 188 ASP A O 1
ATOM 1512 N N . ASP A 1 189 ? 18.603 12.871 17.410 1.00 41.34 189 ASP A N 1
ATOM 1513 C CA . ASP A 1 189 ? 19.276 12.888 16.109 1.00 41.34 189 ASP A CA 1
ATOM 1514 C C . ASP A 1 189 ? 20.765 13.079 16.408 1.00 41.34 189 ASP A C 1
ATOM 1516 O O . ASP A 1 189 ? 21.312 14.182 16.313 1.00 41.34 189 ASP A O 1
ATOM 1520 N N . SER A 1 190 ? 21.430 12.017 16.870 1.00 40.91 190 SER A N 1
ATOM 1521 C CA . SER A 1 190 ? 22.886 12.031 16.859 1.00 40.91 190 SER A CA 1
ATOM 1522 C C . SER A 1 190 ? 23.311 12.180 15.398 1.00 40.91 190 SER A C 1
ATOM 1524 O O . SER A 1 190 ? 22.922 11.411 14.523 1.00 40.91 190 SER A O 1
ATOM 1526 N N . TRP A 1 191 ? 24.141 13.181 15.120 1.00 41.62 191 TRP A N 1
ATOM 1527 C CA . TRP A 1 191 ? 24.824 13.363 13.833 1.00 41.62 191 TRP A CA 1
ATOM 1528 C C . TRP A 1 191 ? 25.557 12.094 13.338 1.00 41.62 191 TRP A C 1
ATOM 1530 O O . TRP A 1 191 ? 25.950 12.011 12.176 1.00 41.62 191 TRP A O 1
ATOM 1540 N N . GLU A 1 192 ? 25.737 11.101 14.210 1.00 39.88 192 GLU A N 1
ATOM 1541 C CA . GLU A 1 192 ? 26.338 9.802 13.924 1.00 39.88 192 GLU A CA 1
ATOM 1542 C C . GLU A 1 192 ? 25.394 8.832 13.179 1.00 39.88 192 GLU A C 1
ATOM 1544 O O . GLU A 1 192 ? 25.884 8.034 12.378 1.00 39.88 192 GLU A O 1
ATOM 1549 N N . ASP A 1 193 ? 24.065 8.927 13.344 1.00 46.72 193 ASP A N 1
ATOM 1550 C CA . ASP A 1 193 ? 23.103 7.971 12.752 1.00 46.72 193 ASP A CA 1
ATOM 1551 C C . ASP A 1 193 ? 22.878 8.184 11.238 1.00 46.72 193 ASP A C 1
ATOM 1553 O O . ASP A 1 193 ? 22.604 7.236 10.493 1.00 46.72 193 ASP A O 1
ATOM 1557 N N . ASP A 1 194 ? 23.081 9.410 10.741 1.00 49.56 194 ASP A N 1
ATOM 1558 C CA . ASP A 1 194 ? 23.019 9.723 9.305 1.00 49.56 194 ASP A CA 1
ATOM 1559 C C . ASP A 1 194 ? 24.367 9.546 8.593 1.00 49.56 194 ASP A C 1
ATOM 1561 O O . ASP A 1 194 ? 24.407 9.211 7.403 1.00 49.56 194 ASP A O 1
ATOM 1565 N N . ALA A 1 195 ? 25.493 9.706 9.295 1.00 51.16 195 ALA A N 1
ATOM 1566 C CA . ALA A 1 195 ? 26.824 9.587 8.698 1.00 51.16 195 ALA A CA 1
ATOM 1567 C C . ALA A 1 195 ? 27.085 8.176 8.134 1.00 51.16 195 ALA A C 1
ATOM 1569 O O . ALA A 1 195 ? 27.661 8.032 7.049 1.00 51.16 195 ALA A O 1
ATOM 1570 N N . TRP A 1 196 ? 26.599 7.126 8.808 1.00 52.94 196 TRP A N 1
ATOM 1571 C CA . TRP A 1 196 ? 26.748 5.748 8.328 1.00 52.94 196 TRP A CA 1
ATOM 1572 C C . TRP A 1 196 ? 25.922 5.463 7.067 1.00 52.94 196 TRP A C 1
ATOM 1574 O O . TRP A 1 196 ? 26.404 4.751 6.180 1.00 52.94 196 TRP A O 1
ATOM 1584 N N . ARG A 1 197 ? 24.732 6.069 6.928 1.00 53.50 197 ARG A N 1
ATOM 1585 C CA . ARG A 1 197 ? 23.876 5.958 5.726 1.00 53.50 197 ARG A CA 1
ATOM 1586 C C . ARG A 1 197 ? 24.556 6.520 4.478 1.00 53.50 197 ARG A C 1
ATOM 1588 O O . ARG A 1 197 ? 24.360 6.015 3.378 1.00 53.50 197 ARG A O 1
ATOM 1595 N N . HIS A 1 198 ? 25.415 7.523 4.659 1.00 58.00 198 HIS A N 1
ATOM 1596 C CA . HIS A 1 198 ? 26.199 8.134 3.587 1.00 58.00 198 HIS A CA 1
ATOM 1597 C C . HIS A 1 198 ? 27.526 7.417 3.315 1.00 58.00 198 HIS A C 1
ATOM 1599 O O . HIS A 1 198 ? 28.239 7.813 2.388 1.00 58.00 198 HIS A O 1
ATOM 1605 N N . SER A 1 199 ? 27.866 6.372 4.075 1.00 60.75 199 SER A N 1
ATOM 1606 C CA . SER A 1 199 ? 29.074 5.592 3.820 1.00 60.75 199 SER A CA 1
ATOM 1607 C C . SER A 1 199 ? 28.980 4.849 2.476 1.00 60.75 199 SER A C 1
ATOM 1609 O O . SER A 1 199 ? 27.894 4.410 2.081 1.00 60.75 199 SER A O 1
ATOM 1611 N N . PRO A 1 200 ? 30.107 4.652 1.765 1.00 65.94 200 PRO A N 1
ATOM 1612 C CA . PRO A 1 200 ? 30.124 3.924 0.497 1.00 65.94 200 PRO A CA 1
ATOM 1613 C C . PRO A 1 200 ? 29.441 2.552 0.583 1.00 65.94 200 PRO A C 1
ATOM 1615 O O . PRO A 1 200 ? 28.688 2.186 -0.311 1.00 65.94 200 PRO A O 1
ATOM 1618 N N . GLY A 1 201 ? 29.626 1.825 1.692 1.00 65.12 201 GLY A N 1
ATOM 1619 C CA . GLY A 1 201 ? 29.006 0.515 1.905 1.00 65.12 201 GLY A CA 1
ATOM 1620 C C . GLY A 1 201 ? 27.484 0.547 1.759 1.00 65.12 201 GLY A C 1
ATOM 1621 O O . GLY A 1 201 ? 26.941 -0.251 1.005 1.00 65.12 201 GLY A O 1
ATOM 1622 N N . TYR A 1 202 ? 26.807 1.501 2.405 1.00 66.62 202 TYR A N 1
ATOM 1623 C CA . TYR A 1 202 ? 25.348 1.656 2.321 1.00 66.62 202 TYR A CA 1
ATOM 1624 C C . TYR A 1 202 ? 24.871 2.228 0.980 1.00 66.62 202 TYR A C 1
ATOM 1626 O O . TYR A 1 202 ? 23.778 1.889 0.536 1.00 66.62 202 TYR A O 1
ATOM 1634 N N . ARG A 1 203 ? 25.694 3.023 0.285 1.00 66.31 203 ARG A N 1
ATOM 1635 C CA . ARG A 1 203 ? 25.359 3.518 -1.063 1.00 66.31 203 ARG A CA 1
ATOM 1636 C C . ARG A 1 203 ? 25.319 2.407 -2.111 1.00 66.31 203 ARG A C 1
ATOM 1638 O O . ARG A 1 203 ? 24.566 2.514 -3.073 1.00 66.31 203 ARG A O 1
ATOM 1645 N N . PHE A 1 204 ? 26.112 1.347 -1.929 1.00 77.94 204 PHE A N 1
ATOM 1646 C CA . PHE A 1 204 ? 26.271 0.305 -2.945 1.00 77.94 204 PHE A CA 1
ATOM 1647 C C . PHE A 1 204 ? 25.507 -1.005 -2.676 1.00 77.94 204 PHE A C 1
ATOM 1649 O O . PHE A 1 204 ? 25.384 -1.819 -3.589 1.00 77.94 204 PHE A O 1
ATOM 1656 N N . ILE A 1 205 ? 24.939 -1.236 -1.479 1.00 81.44 205 ILE A N 1
ATOM 1657 C CA . ILE A 1 205 ? 24.236 -2.509 -1.165 1.00 81.44 205 ILE A CA 1
ATOM 1658 C C . ILE A 1 205 ? 23.045 -2.814 -2.086 1.00 81.44 205 ILE A C 1
ATOM 1660 O O . ILE A 1 205 ? 22.697 -3.980 -2.303 1.00 81.44 205 ILE A O 1
ATOM 1664 N N . ASN A 1 206 ? 22.431 -1.763 -2.622 1.00 85.06 206 ASN A N 1
ATOM 1665 C CA . ASN A 1 206 ? 21.273 -1.838 -3.503 1.00 85.06 206 ASN A CA 1
ATOM 1666 C C . ASN A 1 206 ? 21.628 -1.498 -4.958 1.00 85.06 206 ASN A C 1
ATOM 1668 O O . ASN A 1 206 ? 20.734 -1.407 -5.796 1.00 85.06 206 ASN A O 1
ATOM 1672 N N . SER A 1 207 ? 22.917 -1.320 -5.278 1.00 84.44 207 SER A N 1
ATOM 1673 C CA . SER A 1 207 ? 23.351 -1.063 -6.650 1.00 84.44 207 SER A CA 1
ATOM 1674 C C . SER A 1 207 ? 22.973 -2.217 -7.573 1.00 84.44 207 SER A C 1
ATOM 1676 O O . SER A 1 207 ? 23.140 -3.387 -7.228 1.00 84.44 207 SER A O 1
ATOM 1678 N N . GLY A 1 208 ? 22.466 -1.868 -8.756 1.00 85.25 208 GLY A N 1
ATOM 1679 C CA . GLY A 1 208 ? 21.994 -2.827 -9.755 1.00 85.25 208 GLY A CA 1
ATOM 1680 C C . GLY A 1 208 ? 20.570 -3.338 -9.525 1.00 85.25 208 GLY A C 1
ATOM 1681 O O . GLY A 1 208 ? 20.073 -4.086 -10.361 1.00 85.25 208 GLY A O 1
ATOM 1682 N N . LEU A 1 209 ? 19.902 -2.934 -8.439 1.00 90.31 209 LEU A N 1
ATOM 1683 C CA . LEU A 1 209 ? 18.478 -3.195 -8.259 1.00 90.31 209 LEU A CA 1
ATOM 1684 C C . LEU A 1 209 ? 17.628 -2.052 -8.805 1.00 90.31 209 LEU A C 1
ATOM 1686 O O . LEU A 1 209 ? 18.043 -0.896 -8.818 1.00 90.31 209 LEU A O 1
ATOM 1690 N N . GLN A 1 210 ? 16.404 -2.393 -9.186 1.00 90.25 210 GLN A N 1
ATOM 1691 C CA . GLN A 1 210 ? 15.406 -1.470 -9.713 1.00 90.25 210 GLN A CA 1
ATOM 1692 C C . GLN A 1 210 ? 14.196 -1.399 -8.775 1.00 90.25 210 GLN A C 1
ATOM 1694 O O . GLN A 1 210 ? 13.945 -2.372 -8.057 1.00 90.25 210 GLN A O 1
ATOM 1699 N N . PRO A 1 211 ? 13.417 -0.303 -8.785 1.00 90.81 211 PRO A N 1
ATOM 1700 C CA . PRO A 1 211 ? 12.139 -0.231 -8.080 1.00 90.81 211 PRO A CA 1
ATOM 1701 C C . PRO A 1 211 ? 11.171 -1.324 -8.539 1.00 90.81 211 PRO A C 1
ATOM 1703 O O . PRO A 1 211 ? 10.967 -1.528 -9.736 1.00 90.81 211 PRO A O 1
ATOM 1706 N N . LEU A 1 212 ? 10.532 -2.006 -7.591 1.00 91.69 212 LEU A N 1
ATOM 1707 C CA . LEU A 1 212 ? 9.443 -2.934 -7.870 1.00 91.69 212 LEU A CA 1
ATOM 1708 C C . LEU A 1 212 ? 8.120 -2.161 -7.891 1.00 91.69 212 LEU A C 1
ATOM 1710 O O . LEU A 1 212 ? 7.402 -2.093 -6.892 1.00 91.69 212 LEU A O 1
ATOM 1714 N N . ILE A 1 213 ? 7.823 -1.584 -9.054 1.00 88.69 213 ILE A N 1
ATOM 1715 C CA . ILE A 1 213 ? 6.587 -0.861 -9.361 1.00 88.69 213 ILE A CA 1
ATOM 1716 C C . ILE A 1 213 ? 5.812 -1.676 -10.396 1.00 88.69 213 ILE A C 1
ATOM 1718 O O . ILE A 1 213 ? 6.266 -1.867 -11.522 1.00 88.69 213 ILE A O 1
ATOM 1722 N N . VAL A 1 214 ? 4.645 -2.183 -10.007 1.00 86.06 214 VAL A N 1
ATOM 1723 C CA . VAL A 1 214 ? 3.733 -2.899 -10.904 1.00 86.06 214 VAL A CA 1
ATOM 1724 C C . VAL A 1 214 ? 2.674 -1.908 -11.381 1.00 86.06 214 VAL A C 1
ATOM 1726 O O . VAL A 1 214 ? 1.834 -1.508 -10.569 1.00 86.06 214 VAL A O 1
ATOM 1729 N N . PRO A 1 215 ? 2.680 -1.486 -12.654 1.00 71.44 215 PRO A N 1
ATOM 1730 C CA . PRO A 1 215 ? 1.648 -0.595 -13.167 1.00 71.44 215 PRO A CA 1
ATOM 1731 C C . PRO A 1 215 ? 0.281 -1.313 -13.206 1.00 71.44 215 PRO A C 1
ATOM 1733 O O . PRO A 1 215 ? 0.220 -2.516 -13.505 1.00 71.44 215 PRO A O 1
ATOM 1736 N N . PRO A 1 216 ? -0.837 -0.622 -12.925 1.00 57.84 216 PRO A N 1
ATOM 1737 C CA . PRO A 1 216 ? -2.181 -1.170 -13.090 1.00 57.84 216 PRO A CA 1
ATOM 1738 C C . PRO A 1 216 ? -2.549 -1.322 -14.570 1.00 57.84 216 PRO A C 1
ATOM 1740 O O . PRO A 1 216 ? -3.158 -0.455 -15.184 1.00 57.84 216 PRO A O 1
ATOM 1743 N N . ALA A 1 217 ? -2.192 -2.448 -15.184 1.00 57.66 217 ALA A N 1
ATOM 1744 C CA . ALA A 1 217 ? -2.669 -2.750 -16.532 1.00 57.66 217 ALA A CA 1
ATOM 1745 C C . ALA A 1 217 ? -3.052 -4.200 -16.762 1.00 57.66 217 ALA A C 1
ATOM 1747 O O . ALA A 1 217 ? -2.869 -5.067 -15.912 1.00 57.66 217 ALA A O 1
ATOM 1748 N N . GLY A 1 218 ? -3.598 -4.450 -17.953 1.00 51.12 218 GLY A N 1
ATOM 1749 C CA . GLY A 1 218 ? -4.134 -5.748 -18.345 1.00 51.12 218 GLY A CA 1
ATOM 1750 C C . GLY A 1 218 ? -3.095 -6.872 -18.428 1.00 51.12 218 GLY A C 1
ATOM 1751 O O . GLY A 1 218 ? -3.446 -8.022 -18.188 1.00 51.12 218 GLY A O 1
ATOM 1752 N N . THR A 1 219 ? -1.821 -6.581 -18.720 1.00 58.28 219 THR A N 1
ATOM 1753 C CA . THR A 1 219 ? -0.761 -7.598 -18.869 1.00 58.28 219 THR A CA 1
ATOM 1754 C C . THR A 1 219 ? 0.332 -7.443 -17.809 1.00 58.28 219 THR A C 1
ATOM 1756 O O . THR A 1 219 ? 1.410 -6.925 -18.064 1.00 58.28 219 THR A O 1
ATOM 1759 N N . LYS A 1 220 ? 0.071 -7.936 -16.592 1.00 65.94 220 LYS A N 1
ATOM 1760 C CA . LYS A 1 220 ? 1.023 -7.933 -15.455 1.00 65.94 220 LYS A CA 1
ATOM 1761 C C . LYS A 1 220 ? 1.798 -9.253 -15.283 1.00 65.94 220 LYS A C 1
ATOM 1763 O O . LYS A 1 220 ? 2.405 -9.500 -14.239 1.00 65.94 220 LYS A O 1
ATOM 1768 N N . ASN A 1 221 ? 1.753 -10.140 -16.280 1.00 68.69 221 ASN A N 1
ATOM 1769 C CA . ASN A 1 221 ? 2.223 -11.525 -16.145 1.00 68.69 221 ASN A CA 1
ATOM 1770 C C . ASN A 1 221 ? 3.698 -11.636 -15.743 1.00 68.69 221 ASN A C 1
ATOM 1772 O O . ASN A 1 221 ? 4.044 -12.538 -14.978 1.00 68.69 221 ASN A O 1
ATOM 1776 N N . ASP A 1 222 ? 4.550 -10.721 -16.205 1.00 75.75 222 ASP A N 1
ATOM 1777 C CA . ASP A 1 222 ? 5.983 -10.779 -15.917 1.00 75.75 222 ASP A CA 1
ATOM 1778 C C . ASP A 1 222 ? 6.314 -10.403 -14.469 1.00 75.75 222 ASP A C 1
ATOM 1780 O O . ASP A 1 222 ? 7.114 -11.091 -13.837 1.00 75.75 222 ASP A O 1
ATOM 1784 N N . PHE A 1 223 ? 5.611 -9.436 -13.873 1.00 76.06 223 PHE A N 1
ATOM 1785 C CA . PHE A 1 223 ? 5.760 -9.122 -12.446 1.00 76.06 223 PHE A CA 1
ATOM 1786 C C . PHE A 1 223 ? 5.300 -10.282 -11.560 1.00 76.06 223 PHE A C 1
ATOM 1788 O O . PHE A 1 223 ? 5.953 -10.633 -10.575 1.00 76.06 223 PHE A O 1
ATOM 1795 N N . TYR A 1 224 ? 4.206 -10.950 -11.935 1.00 79.25 224 TYR A N 1
ATOM 1796 C CA . TYR A 1 224 ? 3.670 -12.080 -11.174 1.00 79.25 224 TYR A CA 1
ATOM 1797 C C . TYR A 1 224 ? 4.432 -13.391 -11.365 1.00 79.25 224 TYR A C 1
ATOM 1799 O O . TYR A 1 224 ? 4.081 -14.398 -10.733 1.00 79.25 224 TYR A O 1
ATOM 1807 N N . LYS A 1 225 ? 5.504 -13.407 -12.168 1.00 85.25 225 LYS A N 1
ATOM 1808 C CA . LYS A 1 225 ? 6.511 -14.474 -12.101 1.00 85.25 225 LYS A CA 1
ATOM 1809 C C . LYS A 1 225 ? 7.224 -14.461 -10.751 1.00 85.25 225 LYS A C 1
ATOM 1811 O O . LYS A 1 225 ? 7.544 -15.542 -10.260 1.00 85.25 225 LYS A O 1
ATOM 1816 N N . ASN A 1 226 ? 7.395 -13.298 -10.114 1.00 90.69 226 ASN A N 1
ATOM 1817 C CA . ASN A 1 226 ? 7.975 -13.218 -8.778 1.00 90.69 226 ASN A CA 1
ATOM 1818 C C . ASN A 1 226 ? 7.082 -13.944 -7.752 1.00 90.69 226 ASN A C 1
ATOM 1820 O O . ASN A 1 226 ? 5.920 -13.590 -7.524 1.00 90.69 226 ASN A O 1
ATOM 1824 N N . ARG A 1 227 ? 7.628 -14.991 -7.124 1.00 91.62 227 ARG A N 1
ATOM 1825 C CA . ARG A 1 227 ? 6.896 -15.852 -6.187 1.00 91.62 227 ARG A CA 1
ATOM 1826 C C . ARG A 1 227 ? 6.483 -15.122 -4.914 1.00 91.62 227 ARG A C 1
ATOM 1828 O O . ARG A 1 227 ? 5.420 -15.441 -4.389 1.00 91.62 227 ARG A O 1
ATOM 1835 N N . ALA A 1 228 ? 7.279 -14.167 -4.430 1.00 91.94 228 ALA A N 1
ATOM 1836 C CA . ALA A 1 228 ? 6.946 -13.397 -3.235 1.00 91.94 228 ALA A CA 1
ATOM 1837 C C . ALA A 1 228 ? 5.740 -12.489 -3.505 1.00 91.94 228 ALA A C 1
ATOM 1839 O O . ALA A 1 228 ? 4.759 -12.546 -2.765 1.00 91.94 228 ALA A O 1
ATOM 1840 N N . LEU A 1 229 ? 5.739 -11.761 -4.625 1.00 91.44 229 LEU A N 1
ATOM 1841 C CA . LEU A 1 229 ? 4.593 -10.935 -5.015 1.00 91.44 229 LEU A CA 1
ATOM 1842 C C . LEU A 1 229 ? 3.324 -11.783 -5.213 1.00 91.44 229 LEU A C 1
ATOM 1844 O O . LEU A 1 229 ? 2.259 -11.451 -4.694 1.00 91.44 229 LEU A O 1
ATOM 1848 N N . ARG A 1 230 ? 3.429 -12.937 -5.886 1.00 91.69 230 ARG A N 1
ATOM 1849 C CA . ARG A 1 230 ? 2.298 -13.870 -6.042 1.00 91.69 230 ARG A CA 1
ATOM 1850 C C . ARG A 1 230 ? 1.787 -14.403 -4.701 1.00 91.69 230 ARG A C 1
ATOM 1852 O O . ARG A 1 230 ? 0.576 -14.508 -4.500 1.00 91.69 230 ARG A O 1
ATOM 1859 N N . ALA A 1 231 ? 2.693 -14.740 -3.782 1.00 92.56 231 ALA A N 1
ATOM 1860 C CA . ALA A 1 231 ? 2.326 -15.163 -2.436 1.00 92.56 231 ALA A CA 1
ATOM 1861 C C . ALA A 1 231 ? 1.558 -14.056 -1.706 1.00 92.56 231 ALA A C 1
ATOM 1863 O O . ALA A 1 231 ? 0.561 -14.358 -1.055 1.00 92.56 231 ALA A O 1
ATOM 1864 N N . GLN A 1 232 ? 1.947 -12.791 -1.889 1.00 93.12 232 GLN A N 1
ATOM 1865 C CA . GLN A 1 232 ? 1.246 -11.652 -1.306 1.00 93.12 232 GLN A CA 1
ATOM 1866 C C . GLN A 1 232 ? -0.197 -11.531 -1.796 1.00 93.12 232 GLN A C 1
ATOM 1868 O O . GLN A 1 232 ? -1.099 -11.418 -0.971 1.00 93.12 232 GLN A O 1
ATOM 1873 N N . TRP A 1 233 ? -0.430 -11.631 -3.108 1.00 94.25 233 TRP A N 1
ATOM 1874 C CA . TRP A 1 233 ? -1.782 -11.652 -3.684 1.00 94.25 233 TRP A CA 1
ATOM 1875 C C . TRP A 1 233 ? -2.619 -12.818 -3.144 1.00 94.25 233 TRP A C 1
ATOM 1877 O O . TRP A 1 233 ? -3.772 -12.640 -2.752 1.00 94.25 233 TRP A O 1
ATOM 1887 N N . SER A 1 234 ? -2.025 -14.010 -3.045 1.00 94.44 234 SER A N 1
ATOM 1888 C CA . SER A 1 234 ? -2.678 -15.183 -2.447 1.00 94.44 234 SER A CA 1
ATOM 1889 C C . SER A 1 234 ? -3.008 -14.971 -0.961 1.00 94.44 234 SER A C 1
ATOM 1891 O O . SER A 1 234 ? -4.086 -15.351 -0.503 1.00 94.44 234 SER A O 1
ATOM 1893 N N . HIS A 1 235 ? -2.107 -14.362 -0.186 1.00 94.94 235 HIS A N 1
ATOM 1894 C CA . HIS A 1 235 ? -2.352 -14.054 1.223 1.00 94.94 235 HIS A CA 1
ATOM 1895 C C . HIS A 1 235 ? -3.439 -12.990 1.390 1.00 94.94 235 HIS A C 1
ATOM 1897 O O . HIS A 1 235 ? -4.322 -13.175 2.224 1.00 94.94 235 HIS A O 1
ATOM 1903 N N . ALA A 1 236 ? -3.430 -11.946 0.561 1.00 95.81 236 ALA A N 1
ATOM 1904 C CA . ALA A 1 236 ? -4.465 -10.921 0.539 1.00 95.81 236 ALA A CA 1
ATOM 1905 C C . ALA A 1 236 ? -5.841 -11.524 0.211 1.00 95.81 236 ALA A C 1
ATOM 1907 O O . ALA A 1 236 ? -6.799 -11.277 0.935 1.00 95.81 236 ALA A O 1
ATOM 1908 N N . SER A 1 237 ? -5.927 -12.398 -0.800 1.00 95.94 237 SER A N 1
ATOM 1909 C CA . SER A 1 237 ? -7.164 -13.119 -1.147 1.00 95.94 237 SER A CA 1
ATOM 1910 C C . SER A 1 237 ? -7.711 -13.910 0.046 1.00 95.94 237 SER A C 1
ATOM 1912 O O . SER A 1 237 ? -8.876 -13.770 0.416 1.00 95.94 237 SER A O 1
ATOM 1914 N N . LYS A 1 238 ? -6.850 -14.684 0.723 1.00 95.56 238 LYS A N 1
ATOM 1915 C CA . LYS A 1 238 ? -7.228 -15.442 1.927 1.00 95.56 238 LYS A CA 1
ATOM 1916 C C . LYS A 1 238 ? -7.653 -14.540 3.083 1.00 95.56 238 LYS A C 1
ATOM 1918 O O . LYS A 1 238 ? -8.517 -14.937 3.858 1.00 95.56 238 LYS A O 1
ATOM 1923 N N . ALA A 1 239 ? -7.024 -13.377 3.235 1.00 94.31 239 ALA A N 1
ATOM 1924 C CA . ALA A 1 239 ? -7.350 -12.429 4.290 1.00 94.31 239 ALA A CA 1
ATOM 1925 C C . ALA A 1 239 ? -8.728 -11.791 4.063 1.00 94.31 239 ALA A C 1
ATOM 1927 O O . ALA A 1 239 ? -9.531 -11.754 4.993 1.00 94.31 239 ALA A O 1
ATOM 1928 N N . ILE A 1 240 ? -9.033 -11.386 2.824 1.00 94.31 240 ILE A N 1
ATOM 1929 C CA . ILE A 1 240 ? -10.369 -10.912 2.435 1.00 94.31 240 ILE A CA 1
ATOM 1930 C C . ILE A 1 240 ? -11.413 -12.012 2.655 1.00 94.31 240 ILE A C 1
ATOM 1932 O O . ILE A 1 240 ? -12.433 -11.768 3.287 1.00 94.31 240 ILE A O 1
ATOM 1936 N N . GLY A 1 241 ? -11.158 -13.240 2.195 1.00 93.69 241 GLY A N 1
ATOM 1937 C CA . GLY A 1 241 ? -12.125 -14.341 2.323 1.00 93.69 241 GLY A CA 1
ATOM 1938 C C . GLY A 1 241 ? -12.400 -14.790 3.764 1.00 93.69 241 GLY A C 1
ATOM 1939 O O . GLY A 1 241 ? -13.298 -15.592 4.006 1.00 93.69 241 GLY A O 1
ATOM 1940 N N . ARG A 1 242 ? -11.621 -14.306 4.738 1.00 93.25 242 ARG A N 1
ATOM 1941 C CA . ARG A 1 242 ? -11.808 -14.573 6.172 1.00 93.25 242 ARG A CA 1
ATOM 1942 C C . ARG A 1 242 ? -12.372 -13.379 6.936 1.00 93.25 242 ARG A C 1
ATOM 1944 O O . ARG A 1 242 ? -12.618 -13.515 8.134 1.00 93.25 242 ARG A O 1
ATOM 1951 N N . SER A 1 243 ? -12.527 -12.220 6.298 1.00 93.19 243 SER A N 1
ATOM 1952 C CA . SER A 1 243 ? -13.001 -11.024 6.981 1.00 93.19 243 SER A CA 1
ATOM 1953 C C . SER A 1 243 ? -14.520 -11.039 7.144 1.00 93.19 243 SER A C 1
ATOM 1955 O O . SER A 1 243 ? -15.256 -11.612 6.344 1.00 93.19 243 SER A O 1
ATOM 1957 N N . SER A 1 244 ? -15.001 -10.389 8.202 1.00 91.88 244 SER A N 1
ATOM 1958 C CA . SER A 1 244 ? -16.436 -10.192 8.457 1.00 91.88 244 SER A CA 1
ATOM 1959 C C . SER A 1 244 ? -17.052 -9.065 7.619 1.00 91.88 244 SER A C 1
ATOM 1961 O O . SER A 1 244 ? -18.268 -8.897 7.600 1.00 91.88 244 SER A O 1
ATOM 1963 N N . GLY A 1 245 ? -16.211 -8.288 6.938 1.00 94.62 245 GLY A N 1
ATOM 1964 C CA . GLY A 1 245 ? -16.586 -7.175 6.080 1.00 94.62 245 GLY A CA 1
ATOM 1965 C C . GLY A 1 245 ? -15.360 -6.573 5.397 1.00 94.62 245 GLY A C 1
ATOM 1966 O O . GLY A 1 245 ? -14.215 -6.930 5.714 1.00 94.62 245 GLY A O 1
ATOM 1967 N N . LEU A 1 246 ? -15.611 -5.678 4.448 1.00 95.94 246 LEU A N 1
ATOM 1968 C CA . LEU A 1 246 ? -14.595 -4.956 3.691 1.00 95.94 246 LEU A CA 1
ATOM 1969 C C . LEU A 1 246 ? -14.871 -3.454 3.762 1.00 95.94 246 LEU A C 1
ATOM 1971 O O . LEU A 1 246 ? -15.949 -3.004 3.383 1.00 95.94 246 LEU A O 1
ATOM 1975 N N . THR A 1 247 ? -13.886 -2.674 4.197 1.00 96.69 247 THR A N 1
ATOM 1976 C CA . THR A 1 247 ? -13.929 -1.211 4.098 1.00 96.69 247 THR A CA 1
ATOM 1977 C C . THR A 1 247 ? -13.003 -0.750 2.984 1.00 96.69 247 THR A C 1
ATOM 1979 O O . THR A 1 247 ? -11.803 -1.003 3.037 1.00 96.69 247 THR A O 1
ATOM 1982 N N . VAL A 1 248 ? -13.542 -0.051 1.991 1.00 96.06 248 VAL A N 1
ATOM 1983 C CA . VAL A 1 248 ? -12.792 0.493 0.859 1.00 96.06 248 VAL A CA 1
ATOM 1984 C C . VAL A 1 248 ? -12.622 1.990 1.044 1.00 96.06 248 VAL A C 1
ATOM 1986 O O . VAL A 1 248 ? -13.605 2.706 1.211 1.00 96.06 248 VAL A O 1
ATOM 1989 N N . MET A 1 249 ? -11.380 2.459 1.007 1.00 95.50 249 MET A N 1
ATOM 1990 C CA . MET A 1 249 ? -11.009 3.850 1.231 1.00 95.50 249 MET A CA 1
ATOM 1991 C C . MET A 1 249 ? -10.304 4.402 -0.002 1.00 95.50 249 MET A C 1
ATOM 1993 O O . MET A 1 249 ? -9.298 3.833 -0.408 1.00 95.50 249 MET A O 1
ATOM 1997 N N . GLY A 1 250 ? -10.833 5.472 -0.596 1.00 90.88 250 GLY A N 1
ATOM 1998 C CA . GLY A 1 250 ? -10.229 6.242 -1.691 1.00 90.88 250 GLY A CA 1
ATOM 1999 C C . GLY A 1 250 ? -9.951 5.480 -2.990 1.00 90.88 250 GLY A C 1
ATOM 2000 O O . GLY A 1 250 ? -9.281 6.014 -3.874 1.00 90.88 250 GLY A O 1
ATOM 2001 N N . PHE A 1 251 ? -10.401 4.227 -3.112 1.00 90.00 251 PHE A N 1
ATOM 2002 C CA . PHE A 1 251 ? -10.187 3.427 -4.309 1.00 90.00 251 PHE A CA 1
ATOM 2003 C C . PHE A 1 251 ? -11.355 3.604 -5.266 1.00 90.00 251 PHE A C 1
ATOM 2005 O O . PHE A 1 251 ? -12.492 3.220 -4.994 1.00 90.00 251 PHE A O 1
ATOM 2012 N N . SER A 1 252 ? -11.042 4.159 -6.430 1.00 84.00 252 SER A N 1
ATOM 2013 C CA . SER A 1 252 ? -12.056 4.595 -7.371 1.00 84.00 252 SER A CA 1
ATOM 2014 C C . SER A 1 252 ? -12.659 3.449 -8.193 1.00 84.00 252 SER A C 1
ATOM 2016 O O . SER A 1 252 ? -13.635 3.693 -8.886 1.00 84.00 252 SER A O 1
ATOM 2018 N N . PHE A 1 253 ? -12.152 2.214 -8.136 1.00 85.38 253 PHE A N 1
ATOM 2019 C CA . PHE A 1 253 ? -12.593 1.112 -9.012 1.00 85.38 253 PHE A CA 1
ATOM 2020 C C . PHE A 1 253 ? -12.588 1.491 -10.505 1.00 85.38 253 PHE A C 1
ATOM 2022 O O . PHE A 1 253 ? -13.637 1.445 -11.160 1.00 85.38 253 PHE A O 1
ATOM 2029 N N . PRO A 1 254 ? -11.439 1.914 -11.064 1.00 79.94 254 PRO A N 1
ATOM 2030 C CA . PRO A 1 254 ? -11.376 2.257 -12.476 1.00 79.94 254 PRO A CA 1
ATOM 2031 C C . PRO A 1 254 ? -11.708 1.025 -13.328 1.00 79.94 254 PRO A C 1
ATOM 2033 O O . PRO A 1 254 ? -11.306 -0.097 -13.018 1.00 79.94 254 PRO A O 1
ATOM 2036 N N . ALA A 1 255 ? -12.446 1.223 -14.424 1.00 75.00 255 ALA A N 1
ATOM 2037 C CA . ALA A 1 255 ? -12.869 0.120 -15.289 1.00 75.00 255 ALA A CA 1
ATOM 2038 C C . ALA A 1 255 ? -11.684 -0.637 -15.920 1.00 75.00 255 ALA A C 1
ATOM 2040 O O . ALA A 1 255 ? -11.823 -1.815 -16.244 1.00 75.00 255 ALA A O 1
ATOM 2041 N N . SER A 1 256 ? -10.533 0.027 -16.067 1.00 71.31 256 SER A N 1
ATOM 2042 C CA . SER A 1 256 ? -9.280 -0.553 -16.558 1.00 71.31 256 SER A CA 1
ATOM 2043 C C . SER A 1 256 ? -8.671 -1.588 -15.604 1.00 71.31 256 SER A C 1
ATOM 2045 O O . SER A 1 256 ? -8.000 -2.508 -16.074 1.00 71.31 256 SER A O 1
ATOM 2047 N N . ASP A 1 257 ? -8.946 -1.517 -14.297 1.00 78.19 257 ASP A N 1
ATOM 2048 C CA . ASP A 1 257 ? -8.377 -2.428 -13.295 1.00 78.19 257 ASP A CA 1
ATOM 2049 C C . ASP A 1 257 ? -9.241 -3.684 -13.097 1.00 78.19 257 ASP A C 1
ATOM 2051 O O . ASP A 1 257 ? -9.737 -4.006 -12.012 1.00 78.19 257 ASP A O 1
ATOM 2055 N N . SER A 1 258 ? -9.454 -4.395 -14.206 1.00 82.00 258 SER A N 1
ATOM 2056 C CA . SER A 1 258 ? -10.207 -5.657 -14.252 1.00 82.00 258 SER A CA 1
ATOM 2057 C C . SER A 1 258 ? -9.665 -6.693 -13.269 1.00 82.00 258 SER A C 1
ATOM 2059 O O . SER A 1 258 ? -10.443 -7.349 -12.586 1.00 82.00 258 SER A O 1
ATOM 2061 N N . GLN A 1 259 ? -8.342 -6.777 -13.111 1.00 84.88 259 GLN A N 1
ATOM 2062 C CA . GLN A 1 259 ? -7.725 -7.735 -12.202 1.00 84.88 259 GLN A CA 1
ATOM 2063 C C . GLN A 1 259 ? -8.133 -7.507 -10.743 1.00 84.88 259 GLN A C 1
ATOM 2065 O O . GLN A 1 259 ? -8.399 -8.473 -10.029 1.00 84.88 259 GLN A O 1
ATOM 2070 N N . VAL A 1 260 ? -8.181 -6.254 -10.280 1.00 88.50 260 VAL A N 1
ATOM 2071 C CA . VAL A 1 260 ? -8.626 -5.957 -8.912 1.00 88.50 260 VAL A CA 1
ATOM 2072 C C . VAL A 1 260 ? -10.113 -6.248 -8.749 1.00 88.50 260 VAL A C 1
ATOM 207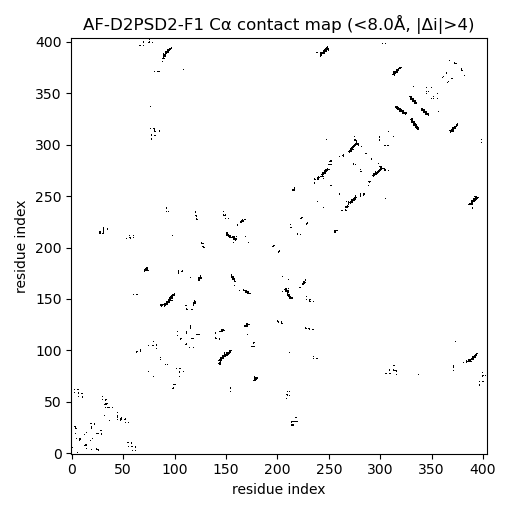4 O O . VAL A 1 260 ? -10.508 -6.808 -7.727 1.00 88.50 260 VAL A O 1
ATOM 2077 N N . ARG A 1 261 ? -10.937 -5.936 -9.757 1.00 89.50 261 ARG A N 1
ATOM 2078 C CA . ARG A 1 261 ? -12.369 -6.283 -9.742 1.00 89.50 261 ARG A CA 1
ATOM 2079 C C . ARG A 1 261 ? -12.568 -7.795 -9.645 1.00 89.50 261 ARG A C 1
ATOM 2081 O O . ARG A 1 261 ? -13.318 -8.244 -8.780 1.00 89.50 261 ARG A O 1
ATOM 2088 N N . ASP A 1 262 ? -11.849 -8.572 -10.448 1.00 90.06 262 ASP A N 1
ATOM 2089 C CA . ASP A 1 262 ? -11.896 -10.037 -10.426 1.00 90.06 262 ASP A CA 1
ATOM 2090 C C . ASP A 1 262 ? -11.405 -10.585 -9.085 1.00 90.06 262 ASP A C 1
ATOM 2092 O O . ASP A 1 262 ? -12.074 -11.413 -8.471 1.00 90.06 262 ASP A O 1
ATOM 2096 N N . PHE A 1 263 ? -10.282 -10.065 -8.584 1.00 92.31 263 PHE A N 1
ATOM 2097 C CA . PHE A 1 263 ? -9.718 -10.424 -7.284 1.00 92.31 263 PHE A CA 1
ATOM 2098 C C . PHE A 1 263 ? -10.712 -10.208 -6.141 1.00 92.31 263 PHE A C 1
ATOM 2100 O O . PHE A 1 263 ? -10.861 -11.086 -5.288 1.00 92.31 263 PHE A O 1
ATOM 2107 N N . LEU A 1 264 ? -11.398 -9.063 -6.112 1.00 93.19 264 LEU A N 1
ATOM 2108 C CA . LEU A 1 264 ? -12.398 -8.765 -5.088 1.00 93.19 264 LEU A CA 1
ATOM 2109 C C . LEU A 1 264 ? -13.633 -9.649 -5.246 1.00 93.19 264 LEU A C 1
ATOM 2111 O O . LEU A 1 264 ? -14.069 -10.245 -4.265 1.00 93.19 264 LEU A O 1
ATOM 2115 N N . THR A 1 265 ? -14.138 -9.805 -6.470 1.00 91.88 265 THR A N 1
ATOM 2116 C CA . THR A 1 265 ? -15.312 -10.645 -6.762 1.00 91.88 265 THR A CA 1
ATOM 2117 C C . THR A 1 265 ? -15.073 -12.102 -6.371 1.00 91.88 265 THR A C 1
ATOM 2119 O O . THR A 1 265 ? -15.963 -12.752 -5.828 1.00 91.88 265 THR A O 1
ATOM 2122 N N . SER A 1 266 ? -13.865 -12.621 -6.611 1.00 92.94 266 SER A N 1
ATOM 2123 C CA . SER A 1 266 ? -13.520 -14.011 -6.310 1.00 92.94 266 SER A CA 1
ATOM 2124 C C . SER A 1 266 ? -13.139 -14.249 -4.849 1.00 92.94 266 SER A C 1
ATOM 2126 O O . SER A 1 266 ? -13.236 -15.380 -4.378 1.00 92.94 266 SER A O 1
ATOM 2128 N N . SER A 1 267 ? -12.639 -13.226 -4.145 1.00 94.75 267 SER A N 1
ATOM 2129 C CA . SER A 1 267 ? -12.073 -13.386 -2.795 1.00 94.75 267 SER A CA 1
ATOM 2130 C C . SER A 1 267 ? -12.996 -12.900 -1.682 1.00 94.75 267 SER A C 1
ATOM 2132 O O . SER A 1 267 ? -12.886 -13.386 -0.561 1.00 94.75 267 SER A O 1
ATOM 2134 N N . PHE A 1 268 ? -13.881 -11.938 -1.951 1.00 94.25 268 PHE A N 1
ATOM 2135 C CA . PHE A 1 268 ? -14.781 -11.385 -0.944 1.00 94.25 268 PHE A CA 1
ATOM 2136 C C . PHE A 1 268 ? -16.035 -12.240 -0.779 1.00 94.25 268 PHE A C 1
ATOM 2138 O O . PHE A 1 268 ? -16.889 -12.334 -1.661 1.00 94.25 268 PHE A O 1
ATOM 2145 N N . THR A 1 269 ? -16.127 -12.895 0.376 1.00 91.81 269 THR A N 1
ATOM 2146 C CA . THR A 1 269 ? -17.184 -13.868 0.672 1.00 91.81 269 THR A CA 1
ATOM 2147 C C . THR A 1 269 ? -18.268 -13.334 1.599 1.00 91.81 269 THR A C 1
ATOM 2149 O O . THR A 1 269 ? -19.362 -13.899 1.598 1.00 91.81 269 THR A O 1
ATOM 2152 N N . ALA A 1 270 ? -17.967 -12.292 2.378 1.00 91.50 270 ALA A N 1
ATOM 2153 C CA . ALA A 1 270 ? -18.925 -11.624 3.251 1.00 91.50 270 ALA A CA 1
ATOM 2154 C C . ALA A 1 270 ? -19.891 -10.733 2.452 1.00 91.50 270 ALA A C 1
ATOM 2156 O O . ALA A 1 270 ? -19.757 -10.560 1.243 1.00 91.50 270 ALA A O 1
ATOM 2157 N N . ASP A 1 271 ? -20.871 -10.166 3.147 1.00 91.38 271 ASP A N 1
ATOM 2158 C CA . ASP A 1 271 ? -21.922 -9.319 2.587 1.00 91.38 271 ASP A CA 1
ATOM 2159 C C . ASP A 1 271 ? -21.784 -7.845 2.994 1.00 91.38 271 ASP A C 1
ATOM 2161 O O . ASP A 1 271 ? -22.484 -7.003 2.446 1.00 91.38 271 ASP A O 1
ATOM 2165 N N . ARG A 1 272 ? -20.884 -7.495 3.921 1.00 94.81 272 ARG A N 1
ATOM 2166 C CA . ARG A 1 272 ? -20.753 -6.125 4.449 1.00 94.81 272 ARG A CA 1
ATOM 2167 C C . ARG A 1 272 ? -19.650 -5.335 3.766 1.00 94.81 272 ARG A C 1
ATOM 2169 O O . ARG A 1 272 ? -18.466 -5.599 3.979 1.00 94.81 272 ARG A O 1
ATOM 2176 N N . LEU A 1 273 ? -20.044 -4.319 3.007 1.00 95.19 273 LEU A N 1
ATOM 2177 C CA . LEU A 1 273 ? -19.145 -3.381 2.344 1.00 95.19 273 LEU A CA 1
ATOM 2178 C C . LEU A 1 273 ? -19.319 -1.972 2.925 1.00 95.19 273 LEU A C 1
ATOM 2180 O O . LEU A 1 273 ? -20.434 -1.472 3.037 1.00 95.19 273 LEU A O 1
ATOM 2184 N N . SER A 1 274 ? -18.223 -1.309 3.277 1.00 95.69 274 SER A N 1
ATOM 2185 C CA . SER A 1 274 ? -18.205 0.112 3.644 1.00 95.69 274 SER A CA 1
ATOM 2186 C C . SER A 1 274 ? -17.363 0.891 2.641 1.00 95.69 274 SER A C 1
ATOM 2188 O O . SER A 1 274 ? -16.268 0.451 2.304 1.00 95.69 274 SER A O 1
ATOM 2190 N N . ILE A 1 275 ? -17.850 2.039 2.170 1.00 95.75 275 ILE A N 1
ATOM 2191 C CA . ILE A 1 275 ? -17.143 2.890 1.198 1.00 95.75 275 ILE A CA 1
ATOM 2192 C C . ILE A 1 275 ? -16.798 4.233 1.844 1.00 95.75 275 ILE A C 1
ATOM 2194 O O . ILE A 1 275 ? -17.662 4.889 2.422 1.00 95.75 275 ILE A O 1
ATOM 2198 N N . VAL A 1 276 ? -15.539 4.645 1.738 1.00 95.94 276 VAL A N 1
ATOM 2199 C CA . VAL A 1 276 ? -15.009 5.909 2.261 1.00 95.94 276 VAL A CA 1
ATOM 2200 C C . VAL A 1 276 ? -14.255 6.599 1.132 1.00 95.94 276 VAL A C 1
ATOM 2202 O O . VAL A 1 276 ? -13.118 6.246 0.841 1.00 95.94 276 VAL A O 1
ATOM 2205 N N . ASP A 1 277 ? -14.866 7.564 0.455 1.00 94.00 277 ASP A N 1
ATOM 2206 C CA . ASP A 1 277 ? -14.250 8.189 -0.720 1.00 94.00 277 ASP A CA 1
ATOM 2207 C C . ASP A 1 277 ? -14.562 9.684 -0.783 1.00 94.00 277 ASP A C 1
ATOM 2209 O O . ASP A 1 277 ? -15.610 10.134 -0.337 1.00 94.00 277 ASP A O 1
ATOM 2213 N N . TYR A 1 278 ? -13.671 10.488 -1.355 1.00 91.88 278 TYR A N 1
ATOM 2214 C CA . TYR A 1 278 ? -13.966 11.907 -1.555 1.00 91.88 278 TYR A CA 1
ATOM 2215 C C . TYR A 1 278 ? -15.064 12.109 -2.612 1.00 91.88 278 TYR A C 1
ATOM 2217 O O . TYR A 1 278 ? -15.827 13.074 -2.550 1.00 91.88 278 TYR A O 1
ATOM 2225 N N . ASN A 1 279 ? -15.169 11.191 -3.573 1.00 90.81 279 ASN A N 1
ATOM 2226 C CA . ASN A 1 279 ? -16.181 11.178 -4.609 1.00 90.81 279 ASN A CA 1
ATOM 2227 C C . ASN A 1 279 ? -17.426 10.420 -4.133 1.00 90.81 279 ASN A C 1
ATOM 2229 O O . ASN A 1 279 ? -17.438 9.194 -4.042 1.00 90.81 279 ASN A O 1
ATOM 2233 N N . SER A 1 280 ? -18.526 11.147 -3.943 1.00 89.44 280 SER A N 1
ATOM 2234 C CA . SER A 1 280 ? -19.814 10.579 -3.525 1.00 89.44 280 SER A CA 1
ATOM 2235 C C . SER A 1 280 ? -20.389 9.527 -4.480 1.00 89.44 280 SER A C 1
ATOM 2237 O O . SER A 1 280 ? -21.249 8.750 -4.074 1.00 89.44 280 SER A O 1
ATOM 2239 N N . LYS A 1 281 ? -19.923 9.475 -5.735 1.00 90.56 281 LYS A N 1
ATOM 2240 C CA . LYS A 1 281 ? -20.336 8.472 -6.729 1.00 90.56 281 LYS A CA 1
ATOM 2241 C C . LYS A 1 281 ? -19.518 7.180 -6.675 1.00 90.56 281 LYS A C 1
ATOM 2243 O O . LYS A 1 281 ? -19.859 6.222 -7.365 1.00 90.56 281 LYS A O 1
ATOM 2248 N N . ALA A 1 282 ? -18.444 7.117 -5.882 1.00 89.31 282 ALA A N 1
ATOM 2249 C CA . ALA A 1 282 ? -17.618 5.912 -5.771 1.00 89.31 282 ALA A CA 1
ATOM 2250 C C . ALA A 1 282 ? -18.423 4.700 -5.266 1.00 89.31 282 ALA A C 1
ATOM 2252 O O . ALA A 1 282 ? -18.140 3.569 -5.651 1.00 89.31 282 ALA A O 1
ATOM 2253 N N . VAL A 1 283 ? -19.474 4.947 -4.478 1.00 92.56 283 VAL A N 1
ATOM 2254 C CA . VAL A 1 283 ? -20.389 3.934 -3.930 1.00 92.56 283 VAL A CA 1
ATOM 2255 C C . VAL A 1 283 ? -21.154 3.132 -4.991 1.00 92.56 283 VAL A C 1
ATOM 2257 O O . VAL A 1 283 ? -21.597 2.017 -4.717 1.00 92.56 283 VAL A O 1
ATOM 2260 N N . ASP A 1 284 ? -21.317 3.667 -6.202 1.00 91.94 284 ASP A N 1
ATOM 2261 C CA . ASP A 1 284 ? -22.083 2.997 -7.256 1.00 91.94 284 ASP A CA 1
ATOM 2262 C C . ASP A 1 284 ? -21.256 1.957 -8.016 1.00 91.94 284 ASP A C 1
ATOM 2264 O O . ASP A 1 284 ? -21.796 0.940 -8.443 1.00 91.94 284 ASP A O 1
ATOM 2268 N N . ARG A 1 285 ? -19.936 2.149 -8.120 1.00 91.31 285 ARG A N 1
ATOM 2269 C CA . ARG A 1 285 ? -19.055 1.283 -8.922 1.00 91.31 285 ARG A CA 1
ATOM 2270 C C . ARG A 1 285 ? -18.968 -0.161 -8.414 1.00 91.31 285 ARG A C 1
ATOM 2272 O O . ARG A 1 285 ? -19.057 -1.067 -9.240 1.00 91.31 285 ARG A O 1
ATOM 2279 N N . PRO A 1 286 ? -18.855 -0.433 -7.097 1.00 91.81 286 PRO A N 1
ATOM 2280 C CA . PRO A 1 286 ? -18.914 -1.799 -6.581 1.00 91.81 286 PRO A CA 1
ATOM 2281 C C . PRO A 1 286 ? -20.183 -2.550 -6.988 1.00 91.81 286 PRO A C 1
ATOM 2283 O O . PRO A 1 286 ? -20.118 -3.749 -7.238 1.00 91.81 286 PRO A O 1
ATOM 2286 N N . LYS A 1 287 ? -21.325 -1.863 -7.123 1.00 90.69 287 LYS A N 1
ATOM 2287 C CA . LYS A 1 287 ? -22.609 -2.497 -7.473 1.00 90.69 287 LYS A CA 1
ATOM 2288 C C . LYS A 1 287 ? -22.603 -3.123 -8.871 1.00 90.69 287 LYS A C 1
ATOM 2290 O O . LYS A 1 287 ? -23.426 -3.985 -9.147 1.00 90.69 287 LYS A O 1
ATOM 2295 N N . GLU A 1 288 ? -21.695 -2.695 -9.746 1.00 91.06 288 GLU A N 1
ATOM 2296 C CA . GLU A 1 288 ? -21.593 -3.203 -11.117 1.00 91.06 288 GLU A CA 1
ATOM 2297 C C . GLU A 1 288 ? -20.935 -4.584 -11.210 1.00 91.06 288 GLU A C 1
ATOM 2299 O O . GLU A 1 288 ? -21.112 -5.267 -12.215 1.00 91.06 288 GLU A O 1
ATOM 2304 N N . PHE A 1 289 ? -20.123 -4.974 -10.222 1.00 91.50 289 PHE A N 1
ATOM 2305 C CA . PHE A 1 289 ? -19.305 -6.191 -10.311 1.00 91.50 289 PHE A CA 1
ATOM 2306 C C . PHE A 1 289 ? -19.304 -7.056 -9.047 1.00 91.50 289 PHE A C 1
ATOM 2308 O O . PHE A 1 289 ? -19.008 -8.245 -9.129 1.00 91.50 289 PHE A O 1
ATOM 2315 N N . MET A 1 290 ? -19.639 -6.493 -7.884 1.00 92.75 290 MET A N 1
ATOM 2316 C CA . MET A 1 290 ? -19.786 -7.267 -6.653 1.00 92.75 290 MET A CA 1
ATOM 2317 C C . MET A 1 290 ? -21.034 -8.155 -6.717 1.00 92.75 290 MET A C 1
ATOM 2319 O O . MET A 1 290 ? -21.958 -7.930 -7.501 1.00 92.75 290 MET A O 1
ATOM 2323 N N . ARG A 1 291 ? -21.071 -9.179 -5.863 1.00 91.38 291 ARG A N 1
ATOM 2324 C CA . ARG A 1 291 ? -22.209 -10.098 -5.776 1.00 91.38 291 ARG A CA 1
ATOM 2325 C C . ARG A 1 291 ? -23.484 -9.351 -5.378 1.00 91.38 291 ARG A C 1
ATOM 2327 O O . ARG A 1 291 ? -23.441 -8.437 -4.559 1.00 91.38 291 ARG A O 1
ATOM 2334 N N . ALA A 1 292 ? -24.626 -9.802 -5.894 1.00 88.88 292 ALA A N 1
ATOM 2335 C CA . ALA A 1 292 ? -25.925 -9.172 -5.648 1.00 88.88 292 ALA A CA 1
ATOM 2336 C C . ALA A 1 292 ? -26.349 -9.146 -4.164 1.00 88.88 292 ALA A C 1
ATOM 2338 O O . ALA A 1 292 ? -27.166 -8.316 -3.781 1.00 88.88 292 ALA A O 1
ATOM 2339 N N . ASP A 1 293 ? -25.803 -10.037 -3.333 1.00 90.31 293 ASP A N 1
ATOM 2340 C CA . ASP A 1 293 ? -26.037 -10.093 -1.887 1.00 90.31 293 ASP A CA 1
ATOM 2341 C C . ASP A 1 293 ? -25.086 -9.199 -1.069 1.00 90.31 293 ASP A C 1
ATOM 2343 O O . ASP A 1 293 ? -25.233 -9.092 0.147 1.00 90.31 293 ASP A O 1
ATOM 2347 N N . THR A 1 294 ? -24.138 -8.513 -1.717 1.00 92.94 294 THR A N 1
ATOM 2348 C CA . THR A 1 294 ? -23.273 -7.534 -1.049 1.00 92.94 294 THR A CA 1
ATOM 2349 C C . THR A 1 294 ? -24.066 -6.272 -0.713 1.00 92.94 294 THR A C 1
ATOM 2351 O O . THR A 1 294 ? -24.554 -5.562 -1.591 1.00 92.94 294 THR A O 1
ATOM 2354 N N . THR A 1 295 ? -24.151 -5.961 0.575 1.00 93.12 295 THR A N 1
ATOM 2355 C CA . THR A 1 295 ? -24.824 -4.789 1.129 1.00 93.12 295 THR A CA 1
ATOM 2356 C C . THR A 1 295 ? -23.811 -3.710 1.499 1.00 93.12 295 THR A C 1
ATOM 2358 O O . THR A 1 295 ? -22.834 -3.953 2.211 1.00 93.12 295 THR A O 1
ATOM 2361 N N . ILE A 1 296 ? -24.072 -2.482 1.050 1.00 92.50 296 ILE A N 1
ATOM 2362 C CA . ILE A 1 296 ? -23.301 -1.314 1.476 1.00 92.50 296 ILE A CA 1
ATOM 2363 C C . ILE A 1 296 ? -23.830 -0.873 2.843 1.00 92.50 296 ILE A C 1
ATOM 2365 O O . ILE A 1 296 ? -24.890 -0.260 2.933 1.00 92.50 296 ILE A O 1
ATOM 2369 N N . GLU A 1 297 ? -23.108 -1.223 3.906 1.00 91.44 297 GLU A N 1
ATOM 2370 C CA . GLU A 1 297 ? -23.490 -0.944 5.296 1.00 91.44 297 GLU A CA 1
ATOM 2371 C C . GLU A 1 297 ? -23.284 0.533 5.641 1.00 91.44 297 GLU A C 1
ATOM 2373 O O . GLU A 1 297 ? -24.095 1.138 6.343 1.00 91.44 297 GLU A O 1
ATOM 2378 N N . GLN A 1 298 ? -22.188 1.119 5.151 1.00 91.25 298 GLN A N 1
ATOM 2379 C CA . GLN A 1 298 ? -21.816 2.497 5.445 1.00 91.25 298 GLN A CA 1
ATOM 2380 C C . GLN A 1 298 ? -21.187 3.189 4.242 1.00 91.25 298 GLN A C 1
ATOM 2382 O O . GLN A 1 298 ? -20.473 2.578 3.445 1.00 91.25 298 GLN A O 1
ATOM 2387 N N . HIS A 1 299 ? -21.426 4.494 4.148 1.00 94.62 299 HIS A N 1
ATOM 2388 C CA . HIS A 1 299 ? -20.867 5.344 3.111 1.00 94.62 299 HIS A CA 1
ATOM 2389 C C . HIS A 1 299 ? -20.471 6.695 3.706 1.00 94.62 299 HIS A C 1
ATOM 2391 O O . HIS A 1 299 ? -21.308 7.397 4.271 1.00 94.62 299 HIS A O 1
ATOM 2397 N N . PHE A 1 300 ? -19.197 7.044 3.562 1.00 95.38 300 PHE A N 1
ATOM 2398 C CA . PHE A 1 300 ? -18.635 8.337 3.933 1.00 95.38 300 PHE A CA 1
ATOM 2399 C C . PHE A 1 300 ? -18.127 9.008 2.658 1.00 95.38 300 PHE A C 1
ATOM 2401 O O . PHE A 1 300 ? -17.373 8.391 1.902 1.00 95.38 300 PHE A O 1
ATOM 2408 N N . ALA A 1 301 ? -18.563 10.245 2.411 1.00 94.38 301 ALA A N 1
ATOM 2409 C CA . ALA A 1 301 ? -18.318 10.955 1.161 1.00 94.38 301 ALA A CA 1
ATOM 2410 C C . ALA A 1 301 ? -17.813 12.386 1.383 1.00 94.38 301 ALA A C 1
ATOM 2412 O O . ALA A 1 301 ? -18.173 13.030 2.365 1.00 94.38 301 ALA A O 1
ATOM 2413 N N . GLY A 1 302 ? -17.045 12.912 0.427 1.00 92.69 302 GLY A N 1
ATOM 2414 C CA . GLY A 1 302 ? -16.585 14.304 0.422 1.00 92.69 302 GLY A CA 1
ATOM 2415 C C . GLY A 1 302 ? -15.220 14.517 1.080 1.00 92.69 302 GLY A C 1
ATOM 2416 O O . GLY A 1 302 ? -14.525 13.572 1.446 1.00 92.69 302 GLY A O 1
ATOM 2417 N N . ALA A 1 303 ? -14.817 15.783 1.220 1.00 89.88 303 ALA A N 1
ATOM 2418 C CA . ALA A 1 303 ? -13.481 16.153 1.705 1.00 89.88 303 ALA A CA 1
ATOM 2419 C C . ALA A 1 303 ? -13.165 15.612 3.115 1.00 89.88 303 ALA A C 1
ATOM 2421 O O . ALA A 1 303 ? -12.011 15.311 3.410 1.00 89.88 303 ALA A O 1
ATOM 2422 N N . SER A 1 304 ? -14.193 15.434 3.949 1.00 91.69 304 SER A N 1
ATOM 2423 C CA . SER A 1 304 ? -14.075 14.913 5.315 1.00 91.69 304 SER A CA 1
ATOM 2424 C C . SER A 1 304 ? -14.344 13.411 5.434 1.00 91.69 304 SER A C 1
ATOM 2426 O O . SER A 1 304 ? -14.358 12.904 6.547 1.00 91.69 304 SER A O 1
ATOM 2428 N N . ALA A 1 305 ? -14.504 12.665 4.331 1.00 93.12 305 ALA A N 1
ATOM 2429 C CA . ALA A 1 305 ? -14.893 11.250 4.378 1.00 93.12 305 ALA A CA 1
ATOM 2430 C C . ALA A 1 305 ? -14.005 10.397 5.305 1.00 93.12 305 ALA A C 1
ATOM 2432 O O . ALA A 1 305 ? -14.512 9.618 6.111 1.00 93.12 305 ALA A O 1
ATOM 2433 N N . LEU A 1 306 ? -12.679 10.561 5.211 1.00 92.88 306 LEU A N 1
ATOM 2434 C CA . LEU A 1 306 ? -11.717 9.860 6.067 1.00 92.88 306 LEU A CA 1
ATOM 2435 C C . LEU A 1 306 ? -11.794 10.330 7.531 1.00 92.88 306 LEU A C 1
ATOM 2437 O O . LEU A 1 306 ? -11.995 9.474 8.395 1.00 92.88 306 LEU A O 1
ATOM 2441 N N . PRO A 1 307 ? -11.683 11.639 7.844 1.00 90.88 307 PRO A N 1
ATOM 2442 C CA . PRO A 1 307 ? -11.915 12.143 9.198 1.00 90.88 307 PRO A CA 1
ATOM 2443 C C . PRO A 1 307 ? -13.240 11.691 9.822 1.00 90.88 307 PRO A C 1
ATOM 2445 O O . PRO A 1 307 ? -13.241 11.266 10.974 1.00 90.88 307 PRO A O 1
ATOM 2448 N N . ASP A 1 308 ? -14.341 11.707 9.071 1.00 92.69 308 ASP A N 1
ATOM 2449 C CA . ASP A 1 308 ? -15.673 11.321 9.547 1.00 92.69 308 ASP A CA 1
ATOM 2450 C C . ASP A 1 308 ? -15.752 9.817 9.825 1.00 92.69 308 ASP A C 1
ATOM 2452 O O . ASP A 1 308 ? -16.255 9.400 10.872 1.00 92.69 308 ASP A O 1
ATOM 2456 N N . TYR A 1 309 ? -15.194 8.992 8.930 1.00 94.06 309 TYR A N 1
ATOM 2457 C CA . TYR A 1 309 ? -15.065 7.552 9.156 1.00 94.06 309 TYR A CA 1
ATOM 2458 C C . TYR A 1 309 ? -14.270 7.271 10.435 1.00 94.06 309 TYR A C 1
ATOM 2460 O O . TYR A 1 309 ? -14.706 6.504 11.295 1.00 94.06 309 TYR A O 1
ATOM 2468 N N . VAL A 1 310 ? -13.114 7.921 10.590 1.00 91.12 310 VAL A N 1
ATOM 2469 C CA . VAL A 1 310 ? -12.249 7.762 11.764 1.00 91.12 310 VAL A CA 1
ATOM 2470 C C . VAL A 1 310 ? -12.944 8.268 13.027 1.00 91.12 310 VAL A C 1
ATOM 2472 O O . VAL A 1 310 ? -12.887 7.604 14.057 1.00 91.12 310 VAL A O 1
ATOM 2475 N N . GLY A 1 311 ? -13.651 9.395 12.956 1.00 87.06 311 GLY A N 1
ATOM 2476 C CA . GLY A 1 311 ? -14.464 9.929 14.044 1.00 87.06 311 GLY A CA 1
ATOM 2477 C C . GLY A 1 311 ? -15.565 8.966 14.488 1.00 87.06 311 GLY A C 1
ATOM 2478 O O . GLY A 1 311 ? -15.838 8.861 15.681 1.00 87.06 311 GLY A O 1
ATOM 2479 N N . ASN A 1 312 ? -16.154 8.228 13.544 1.00 88.75 312 ASN A N 1
ATOM 2480 C CA . ASN A 1 312 ? -17.213 7.256 13.803 1.00 88.75 312 ASN A CA 1
ATOM 2481 C C . ASN A 1 312 ? -16.700 5.898 14.314 1.00 88.75 312 ASN A C 1
ATOM 2483 O O . ASN A 1 312 ? -17.385 5.248 15.103 1.00 88.75 312 ASN A O 1
ATOM 2487 N N . LYS A 1 313 ? -15.536 5.441 13.836 1.00 87.75 313 LYS A N 1
ATOM 2488 C CA . LYS A 1 313 ? -15.060 4.057 14.029 1.00 87.75 313 LYS A CA 1
ATOM 2489 C C . LYS A 1 313 ? -13.844 3.908 14.923 1.00 87.75 313 LYS A C 1
ATOM 2491 O O . LYS A 1 313 ? -13.647 2.838 15.502 1.00 87.75 313 LYS A O 1
ATOM 2496 N N . CYS A 1 314 ? -13.016 4.937 15.018 1.00 85.88 314 CYS A N 1
ATOM 2497 C CA . CYS A 1 314 ? -11.747 4.867 15.721 1.00 85.88 314 CYS A CA 1
ATOM 2498 C C . CYS A 1 314 ? -11.833 5.614 17.051 1.00 85.88 314 CYS A C 1
ATOM 2500 O O . CYS A 1 314 ? -12.299 6.754 17.112 1.00 85.88 314 CYS A O 1
ATOM 2502 N N . GLY A 1 315 ? -11.300 5.002 18.108 1.00 75.25 315 GLY A N 1
ATOM 2503 C CA . GLY A 1 315 ? -11.159 5.650 19.408 1.00 75.25 315 GLY A CA 1
ATOM 2504 C C . GLY A 1 315 ? -10.279 6.896 19.351 1.00 75.25 315 GLY A C 1
ATOM 2505 O O . GLY A 1 315 ? -9.495 7.089 18.412 1.00 75.25 315 GLY A O 1
ATOM 2506 N N . GLN A 1 316 ? -10.398 7.739 20.373 1.00 74.62 316 GLN A N 1
ATOM 2507 C CA . GLN A 1 316 ? -9.591 8.951 20.507 1.00 74.62 316 GLN A CA 1
ATOM 2508 C C . GLN A 1 316 ? -8.148 8.616 20.885 1.00 74.62 316 GLN A C 1
ATOM 2510 O O . GLN A 1 316 ? -7.915 7.654 21.621 1.00 74.62 316 GLN A O 1
ATOM 2515 N N . ILE A 1 317 ? -7.176 9.406 20.418 1.00 70.06 317 ILE A N 1
ATOM 2516 C CA . ILE A 1 317 ? -5.798 9.262 20.901 1.00 70.06 317 ILE A CA 1
ATOM 2517 C C . ILE A 1 317 ? -5.703 9.879 22.286 1.00 70.06 317 ILE A C 1
ATOM 2519 O O . ILE A 1 317 ? -5.884 11.080 22.450 1.00 70.06 317 ILE A O 1
ATOM 2523 N N . LEU A 1 318 ? -5.351 9.056 23.268 1.00 67.50 318 LEU A N 1
ATOM 2524 C CA . LEU A 1 318 ? -5.079 9.517 24.622 1.00 67.50 318 LEU A CA 1
ATOM 2525 C C . LEU A 1 318 ? -3.566 9.545 24.828 1.00 67.50 318 LEU A C 1
ATOM 2527 O O . LEU A 1 318 ? -2.919 8.494 24.891 1.00 67.50 318 LEU A O 1
ATOM 2531 N N . ARG A 1 319 ? -3.001 10.750 24.926 1.00 67.25 319 ARG A N 1
ATOM 2532 C CA . ARG A 1 319 ? -1.613 10.966 25.361 1.00 67.25 319 ARG A CA 1
ATOM 2533 C C . ARG A 1 319 ? -1.640 11.457 26.788 1.00 67.25 319 ARG A C 1
ATOM 2535 O O . ARG A 1 319 ? -2.521 12.224 27.150 1.00 67.25 319 ARG A O 1
ATOM 2542 N N . TRP A 1 320 ? -0.663 11.078 27.592 1.00 61.28 320 TRP A N 1
ATOM 2543 C CA . TRP A 1 320 ? -0.526 11.681 28.905 1.00 61.28 320 TRP A CA 1
ATOM 2544 C C . TRP A 1 320 ? 0.931 11.911 29.261 1.00 61.28 320 TRP A C 1
ATOM 2546 O O . TRP A 1 320 ? 1.812 11.144 28.871 1.00 61.28 320 TRP A O 1
ATOM 2556 N N . THR A 1 321 ? 1.169 13.000 29.982 1.00 64.62 321 THR A N 1
ATOM 2557 C CA . THR A 1 321 ? 2.502 13.387 30.433 1.00 64.62 321 THR A CA 1
ATOM 2558 C C . THR A 1 321 ? 2.441 13.668 31.921 1.00 64.62 321 THR A C 1
ATOM 2560 O O . THR A 1 321 ? 1.626 14.472 32.382 1.00 64.62 321 THR A O 1
ATOM 2563 N N . GLN A 1 322 ? 3.316 13.007 32.674 1.00 62.41 322 GLN A N 1
ATOM 2564 C CA . GLN A 1 322 ? 3.554 13.344 34.068 1.00 62.41 322 GLN A CA 1
ATOM 2565 C C . GLN A 1 322 ? 4.372 14.639 34.117 1.00 62.41 322 GLN A C 1
ATOM 2567 O O . GLN A 1 322 ? 5.484 14.704 33.594 1.00 62.41 322 GLN A O 1
ATOM 2572 N N . LEU A 1 323 ? 3.805 15.684 34.712 1.00 63.56 323 LEU A N 1
ATOM 2573 C CA . LEU A 1 323 ? 4.509 16.930 34.988 1.00 63.56 323 LEU A CA 1
ATOM 2574 C C . LEU A 1 323 ? 5.327 16.795 36.276 1.00 63.56 323 LEU A C 1
ATOM 2576 O O . LEU A 1 323 ? 5.046 15.943 37.127 1.00 63.56 323 LEU A O 1
ATOM 2580 N N . GLN A 1 324 ? 6.346 17.647 36.412 1.00 66.00 324 GLN A N 1
ATOM 2581 C CA . GLN A 1 324 ? 7.105 17.743 37.657 1.00 66.00 324 GLN A CA 1
ATOM 2582 C C . GLN A 1 324 ? 6.179 18.099 38.834 1.00 66.00 324 GLN A C 1
ATOM 2584 O O . GLN A 1 324 ? 5.159 18.762 38.613 1.00 66.00 324 GLN A O 1
ATOM 2589 N N . PRO A 1 325 ? 6.511 17.656 40.064 1.00 67.25 325 PRO A N 1
ATOM 2590 C CA . PRO A 1 325 ? 5.770 18.060 41.250 1.00 67.25 325 PRO A CA 1
ATOM 2591 C C . PRO A 1 325 ? 5.763 19.586 41.350 1.00 67.25 325 PRO A C 1
ATOM 2593 O O . PRO A 1 325 ? 6.795 20.220 41.113 1.00 67.25 325 PRO A O 1
ATOM 2596 N N . ASP A 1 326 ? 4.622 20.182 41.687 1.00 69.12 326 ASP A N 1
ATOM 2597 C CA . ASP A 1 326 ? 4.601 21.601 42.041 1.00 69.12 326 ASP A CA 1
ATOM 2598 C C . ASP A 1 326 ? 5.256 21.840 43.417 1.00 69.12 326 ASP A C 1
ATOM 2600 O O . ASP A 1 326 ? 5.696 20.906 44.093 1.00 69.12 326 ASP A O 1
ATOM 2604 N N . ALA A 1 327 ? 5.370 23.107 43.832 1.00 70.62 327 ALA A N 1
ATOM 2605 C CA . ALA A 1 327 ? 6.002 23.490 45.100 1.00 70.62 327 ALA A CA 1
ATOM 2606 C C . ALA A 1 327 ? 5.336 22.854 46.341 1.00 70.62 327 ALA A C 1
ATOM 2608 O O . ALA A 1 327 ? 5.935 22.824 47.414 1.00 70.62 327 ALA A O 1
ATOM 2609 N N . GLU A 1 328 ? 4.116 22.332 46.187 1.00 70.38 328 GLU A N 1
ATOM 2610 C CA . GLU A 1 328 ? 3.328 21.658 47.221 1.00 70.38 328 GLU A CA 1
ATOM 2611 C C . GLU A 1 328 ? 3.500 20.125 47.182 1.00 70.38 328 GLU A C 1
ATOM 2613 O O . GLU A 1 328 ? 2.943 19.409 48.016 1.00 70.38 328 GLU A O 1
ATOM 2618 N N . GLY A 1 329 ? 4.303 19.608 46.243 1.00 66.81 329 GLY A N 1
ATOM 2619 C CA . GLY A 1 329 ? 4.579 18.184 46.059 1.00 66.81 329 GLY A CA 1
ATOM 2620 C C . GLY A 1 329 ? 3.489 17.423 45.298 1.00 66.81 329 GLY A C 1
ATOM 2621 O O . GLY A 1 329 ? 3.566 16.194 45.202 1.00 66.81 329 GLY A O 1
ATOM 2622 N N . ALA A 1 330 ? 2.484 18.113 44.747 1.00 65.94 330 ALA A N 1
ATOM 2623 C CA . ALA A 1 330 ? 1.426 17.479 43.974 1.00 65.94 330 ALA A CA 1
ATOM 2624 C C . ALA A 1 330 ? 1.921 17.166 42.559 1.00 65.94 330 ALA A C 1
ATOM 2626 O O . ALA A 1 330 ? 2.479 18.017 41.861 1.00 65.94 330 ALA A O 1
ATOM 2627 N N . HIS A 1 331 ? 1.695 15.932 42.106 1.00 64.25 331 HIS A N 1
ATOM 2628 C CA . HIS A 1 331 ? 1.987 15.568 40.726 1.00 64.25 331 HIS A CA 1
ATOM 2629 C C . HIS A 1 331 ? 0.802 15.947 39.846 1.00 64.25 331 HIS A C 1
ATOM 2631 O O . HIS A 1 331 ? -0.339 15.568 40.112 1.00 64.25 331 HIS A O 1
ATOM 2637 N N . ARG A 1 332 ? 1.075 16.668 38.761 1.00 66.75 332 ARG A N 1
ATOM 2638 C CA . ARG A 1 332 ? 0.065 16.981 37.751 1.00 66.75 332 ARG A CA 1
ATOM 2639 C C . ARG A 1 332 ? 0.246 16.045 36.570 1.00 66.75 332 ARG A C 1
ATOM 2641 O O . ARG A 1 332 ? 1.345 15.914 36.040 1.00 66.75 332 ARG A O 1
ATOM 2648 N N . VAL A 1 333 ? -0.821 15.387 36.152 1.00 67.44 333 VAL A N 1
ATOM 2649 C CA . VAL A 1 333 ? -0.853 14.658 34.885 1.00 67.44 333 VAL A CA 1
ATOM 2650 C C . VAL A 1 333 ? -1.699 15.455 33.914 1.00 67.44 333 VAL A C 1
ATOM 2652 O O . VAL A 1 333 ? -2.813 15.844 34.242 1.00 67.44 333 VAL A O 1
ATOM 2655 N N . LEU A 1 334 ? -1.180 15.689 32.715 1.00 65.62 334 LEU A N 1
ATOM 2656 C CA . LEU A 1 334 ? -1.989 16.184 31.608 1.00 65.62 334 LEU A CA 1
ATOM 2657 C C . LEU A 1 334 ? -2.381 14.997 30.748 1.00 65.62 334 LEU A C 1
ATOM 2659 O O . LEU A 1 334 ? -1.491 14.306 30.257 1.00 65.62 334 LEU A O 1
ATOM 2663 N N . ILE A 1 335 ? -3.682 14.766 30.576 1.00 66.12 335 ILE A N 1
ATOM 2664 C CA . ILE A 1 335 ? -4.203 13.856 29.554 1.00 66.12 335 ILE A CA 1
ATOM 2665 C C . ILE A 1 335 ? -4.645 14.710 28.368 1.00 66.12 335 ILE A C 1
ATOM 2667 O O . ILE A 1 335 ? -5.530 15.548 28.508 1.00 66.12 335 ILE A O 1
ATOM 2671 N N . ASN A 1 336 ? -4.030 14.494 27.214 1.00 65.00 336 ASN A N 1
ATOM 2672 C CA . ASN A 1 336 ? -4.371 15.138 25.954 1.00 65.00 336 ASN A CA 1
ATOM 2673 C C . ASN A 1 336 ? -5.228 14.180 25.118 1.00 65.00 336 ASN A C 1
ATOM 2675 O O . ASN A 1 336 ? -4.852 13.017 24.932 1.00 65.00 336 ASN A O 1
ATOM 2679 N N . CYS A 1 337 ? -6.354 14.682 24.620 1.00 65.06 337 CYS A N 1
ATOM 2680 C CA . CYS A 1 337 ? -7.298 13.979 23.757 1.00 65.06 337 CYS A CA 1
ATOM 2681 C C . CYS A 1 337 ? -7.676 14.911 22.598 1.00 65.06 337 CYS A C 1
ATOM 2683 O O . CYS A 1 337 ? -8.554 15.758 22.754 1.00 65.06 337 CYS A O 1
ATOM 2685 N N . GLY A 1 338 ? -6.982 14.796 21.463 1.00 67.19 338 GLY A N 1
ATOM 2686 C CA . GLY A 1 338 ? -7.042 15.817 20.410 1.00 67.19 338 GLY A CA 1
ATOM 2687 C C . GLY A 1 338 ? -6.584 17.182 20.942 1.00 67.19 338 GLY A C 1
ATOM 2688 O O . GLY A 1 338 ? -5.536 17.269 21.587 1.00 67.19 338 GLY A O 1
ATOM 2689 N N . ASP A 1 339 ? -7.400 18.218 20.733 1.00 58.81 339 ASP A N 1
ATOM 2690 C CA . ASP A 1 339 ? -7.155 19.588 21.217 1.00 58.81 339 ASP A CA 1
ATOM 2691 C C . ASP A 1 339 ? -7.521 19.804 22.697 1.00 58.81 339 ASP A C 1
ATOM 2693 O O . ASP A 1 339 ? -7.240 20.855 23.278 1.00 58.81 339 ASP A O 1
ATOM 2697 N N . GLU A 1 340 ? -8.156 18.822 23.337 1.00 62.97 340 GLU A N 1
ATOM 2698 C CA . GLU A 1 340 ? -8.591 18.942 24.723 1.00 62.97 340 GLU A CA 1
ATOM 2699 C C . GLU A 1 340 ? -7.492 18.491 25.689 1.00 62.97 340 GLU A C 1
ATOM 2701 O O . GLU A 1 340 ? -6.932 17.395 25.572 1.00 62.97 340 GLU A O 1
ATOM 2706 N N . GLN A 1 341 ? -7.222 19.324 26.696 1.00 71.56 341 GLN A N 1
ATOM 2707 C CA . GLN A 1 341 ? -6.310 19.005 27.789 1.00 71.56 341 GLN A CA 1
ATOM 2708 C C . GLN A 1 341 ? -7.072 18.838 29.098 1.00 71.56 341 GLN A C 1
ATOM 2710 O O . GLN A 1 341 ? -7.829 19.710 29.525 1.00 71.56 341 GLN A O 1
ATOM 2715 N N . TYR A 1 342 ? -6.811 17.725 29.770 1.00 68.62 342 TYR A N 1
ATOM 2716 C CA . TYR A 1 342 ? -7.414 17.380 31.045 1.00 68.62 342 TYR A CA 1
ATOM 2717 C C . TYR A 1 342 ? -6.341 17.365 32.134 1.00 68.62 342 TYR A C 1
ATOM 2719 O O . TYR A 1 342 ? -5.581 16.394 32.226 1.00 68.62 342 TYR A O 1
ATOM 2727 N N . PRO A 1 343 ? -6.248 18.427 32.957 1.00 72.19 343 PRO A N 1
ATOM 2728 C CA . PRO A 1 343 ? -5.357 18.430 34.102 1.00 72.19 343 PRO A CA 1
ATOM 2729 C C . PRO A 1 343 ? -5.912 17.518 35.195 1.00 72.19 343 PRO A C 1
ATOM 2731 O O . PRO A 1 343 ? -7.050 17.664 35.640 1.00 72.19 343 PRO A O 1
ATOM 2734 N N . LEU A 1 344 ? -5.083 16.588 35.651 1.00 69.50 344 LEU A N 1
ATOM 2735 C CA . LEU A 1 344 ? -5.353 15.715 36.780 1.00 69.50 344 LEU A CA 1
ATOM 2736 C C . LEU A 1 344 ? -4.364 16.035 37.898 1.00 69.50 344 LEU A C 1
ATOM 2738 O O . LEU A 1 344 ? -3.155 15.849 37.748 1.00 69.50 344 LEU A O 1
ATOM 2742 N N . LEU A 1 345 ? -4.891 16.503 39.026 1.00 67.81 345 LEU A N 1
ATOM 2743 C CA . LEU A 1 345 ? -4.145 16.596 40.276 1.00 67.81 345 LEU A CA 1
ATOM 2744 C C . LEU A 1 345 ? -4.108 15.207 40.910 1.00 67.81 345 LEU A C 1
ATOM 2746 O O . LEU A 1 345 ? -5.146 14.649 41.267 1.00 67.81 345 LEU A O 1
ATOM 2750 N N . LEU A 1 346 ? -2.911 14.641 41.020 1.00 66.81 346 LEU A N 1
ATOM 2751 C CA . LEU A 1 346 ? -2.688 13.402 41.743 1.00 66.81 346 LEU A CA 1
ATOM 2752 C C . LEU A 1 346 ? -2.269 13.736 43.170 1.00 66.81 346 LEU A C 1
ATOM 2754 O O . LEU A 1 346 ? -1.178 14.265 43.394 1.00 66.81 346 LEU A O 1
ATOM 2758 N N . ASP A 1 347 ? -3.122 13.386 44.131 1.00 63.09 347 ASP A N 1
ATOM 2759 C CA . ASP A 1 347 ? -2.711 13.319 45.530 1.00 63.09 347 ASP A CA 1
ATOM 2760 C C . ASP A 1 347 ? -1.807 12.093 45.709 1.00 63.09 347 ASP A C 1
ATOM 2762 O O . ASP A 1 347 ? -2.250 10.940 45.745 1.00 63.09 347 ASP A O 1
ATOM 2766 N N . THR A 1 348 ? -0.504 12.344 45.756 1.00 56.19 348 THR A N 1
ATOM 2767 C CA . THR A 1 348 ? 0.531 11.311 45.832 1.00 56.19 348 THR A CA 1
ATOM 2768 C C . THR A 1 348 ? 0.683 10.701 47.211 1.00 56.19 348 THR A C 1
ATOM 2770 O O . THR A 1 348 ? 1.479 9.778 47.378 1.00 56.19 348 THR A O 1
ATOM 2773 N N . LYS A 1 349 ? -0.112 11.136 48.195 1.00 59.97 349 LYS A N 1
ATOM 2774 C CA . LYS A 1 349 ? -0.027 10.594 49.549 1.00 59.97 349 LYS A CA 1
ATOM 2775 C C . LYS A 1 349 ? -0.531 9.155 49.676 1.00 59.97 349 LYS A C 1
ATOM 2777 O O . LYS A 1 349 ? -0.240 8.555 50.702 1.00 59.97 349 LYS A O 1
ATOM 2782 N N . ASN A 1 350 ? -1.242 8.579 48.690 1.00 51.66 350 ASN A N 1
ATOM 2783 C CA . ASN A 1 350 ? -1.770 7.206 48.823 1.00 51.66 350 ASN A CA 1
ATOM 2784 C C . ASN A 1 350 ? -2.062 6.400 47.537 1.00 51.66 350 ASN A C 1
ATOM 2786 O O . ASN A 1 350 ? -2.571 5.280 47.639 1.00 51.66 350 ASN A O 1
ATOM 2790 N N . HIS A 1 351 ? -1.765 6.894 46.329 1.00 55.53 351 HIS A N 1
ATOM 2791 C CA . HIS A 1 351 ? -2.114 6.168 45.098 1.00 55.53 351 HIS A CA 1
ATOM 2792 C C . HIS A 1 351 ? -1.010 6.160 44.041 1.00 55.53 351 HIS A C 1
ATOM 2794 O O . HIS A 1 351 ? -0.373 7.175 43.780 1.00 55.53 351 HIS A O 1
ATOM 2800 N N . ASP A 1 352 ? -0.853 5.002 43.390 1.00 66.69 352 ASP A N 1
ATOM 2801 C CA . ASP A 1 352 ? -0.115 4.855 42.139 1.00 66.69 352 ASP A CA 1
ATOM 2802 C C . ASP A 1 352 ? -0.724 5.791 41.063 1.00 66.69 352 ASP A C 1
ATOM 2804 O O . ASP A 1 352 ? -1.900 5.621 40.704 1.00 66.69 352 ASP A O 1
ATOM 2808 N N . PRO A 1 353 ? 0.044 6.775 40.550 1.00 62.62 353 PRO A N 1
ATOM 2809 C CA . PRO A 1 353 ? -0.361 7.702 39.491 1.00 62.62 353 PRO A CA 1
ATOM 2810 C C . PRO A 1 353 ? -1.011 7.014 38.294 1.00 62.62 353 PRO A C 1
ATOM 2812 O O . PRO A 1 353 ? -2.005 7.499 37.752 1.00 62.62 353 PRO A O 1
ATOM 2815 N N . VAL A 1 354 ? -0.464 5.860 37.909 1.00 62.81 354 VAL A N 1
ATOM 2816 C CA . VAL A 1 354 ? -0.897 5.096 36.741 1.00 62.81 354 VAL A CA 1
ATOM 2817 C C . VAL A 1 354 ? -2.313 4.578 36.968 1.00 62.81 354 VAL A C 1
ATOM 2819 O O . VAL A 1 354 ? -3.200 4.793 36.145 1.00 62.81 354 VAL A O 1
ATOM 2822 N N . SER A 1 355 ? -2.571 3.978 38.128 1.00 65.94 355 SER A N 1
ATOM 2823 C CA . SER A 1 355 ? -3.897 3.490 38.509 1.00 65.94 355 SER A CA 1
ATOM 2824 C C . SER A 1 355 ? -4.965 4.596 38.543 1.00 65.94 355 SER A C 1
ATOM 2826 O O . SER A 1 355 ? -6.110 4.359 38.152 1.00 65.94 355 SER A O 1
ATOM 2828 N N . ALA A 1 356 ? -4.621 5.811 38.982 1.00 66.75 356 ALA A N 1
ATOM 2829 C CA . ALA A 1 356 ? -5.545 6.949 38.980 1.00 66.75 356 ALA A CA 1
ATOM 2830 C C . ALA A 1 356 ? -5.873 7.434 37.556 1.00 66.75 356 ALA A C 1
ATOM 2832 O O . ALA A 1 356 ? -7.045 7.648 37.238 1.00 66.75 356 ALA A O 1
ATOM 2833 N N . VAL A 1 357 ? -4.861 7.524 36.688 1.00 67.88 357 VAL A N 1
ATOM 2834 C CA . VAL A 1 357 ? -5.029 7.851 35.263 1.00 67.88 357 VAL A CA 1
ATOM 2835 C C . VAL A 1 357 ? -5.872 6.787 34.559 1.00 67.88 357 VAL A C 1
ATOM 2837 O O . VAL A 1 357 ? -6.833 7.125 33.874 1.00 67.88 357 VAL A O 1
ATOM 2840 N N . ILE A 1 358 ? -5.594 5.500 34.791 1.00 67.81 358 ILE A N 1
ATOM 2841 C CA . ILE A 1 358 ? -6.372 4.384 34.233 1.00 67.81 358 ILE A CA 1
ATOM 2842 C C . ILE A 1 358 ? -7.841 4.462 34.667 1.00 67.81 358 ILE A C 1
ATOM 2844 O O . ILE A 1 358 ? -8.730 4.283 33.833 1.00 67.81 358 ILE A O 1
ATOM 2848 N N . ARG A 1 359 ? -8.128 4.752 35.946 1.00 70.31 359 ARG A N 1
ATOM 2849 C CA . ARG A 1 359 ? -9.510 4.926 36.428 1.00 70.31 359 ARG A CA 1
ATOM 2850 C C . ARG A 1 359 ? -10.225 6.065 35.711 1.00 70.31 359 ARG A C 1
ATOM 2852 O O . ARG A 1 359 ? -11.358 5.868 35.286 1.00 70.31 359 ARG A O 1
ATOM 2859 N N . LEU A 1 360 ? -9.575 7.215 35.544 1.00 69.31 360 LEU A N 1
ATOM 2860 C CA . LEU A 1 360 ? -10.162 8.354 34.838 1.00 69.31 360 LEU A CA 1
ATOM 2861 C C . LEU A 1 360 ? -10.412 8.033 33.360 1.00 69.31 360 LEU A C 1
ATOM 2863 O O . LEU A 1 360 ? -11.493 8.322 32.848 1.00 69.31 360 LEU A O 1
ATOM 2867 N N . ILE A 1 361 ? -9.451 7.380 32.696 1.00 68.81 361 ILE A N 1
ATOM 2868 C CA . ILE A 1 361 ? -9.617 6.911 31.317 1.00 68.81 361 ILE A CA 1
ATOM 2869 C C . ILE A 1 361 ? -10.829 5.978 31.228 1.00 68.81 361 ILE A C 1
ATOM 2871 O O . ILE A 1 361 ? -11.680 6.179 30.373 1.00 68.81 361 ILE A O 1
ATOM 2875 N N . ASN A 1 362 ? -10.958 5.009 32.139 1.00 71.25 362 ASN A N 1
ATOM 2876 C CA . ASN A 1 362 ? -12.100 4.089 32.178 1.00 71.25 362 ASN A CA 1
ATOM 2877 C C . ASN A 1 362 ? -13.433 4.780 32.513 1.00 71.25 362 ASN A C 1
ATOM 2879 O O . ASN A 1 362 ? -14.482 4.291 32.115 1.00 71.25 362 ASN A O 1
ATOM 2883 N N . GLN A 1 363 ? -13.433 5.880 33.266 1.00 74.38 363 GLN A N 1
ATOM 2884 C CA . GLN A 1 363 ? -14.659 6.622 33.577 1.00 74.38 363 GLN A CA 1
ATOM 2885 C C . GLN A 1 363 ? -15.130 7.460 32.390 1.00 74.38 363 GLN A C 1
ATOM 2887 O O . GLN A 1 363 ? -16.323 7.513 32.105 1.00 74.38 363 GLN A O 1
ATOM 2892 N N . ARG A 1 364 ? -14.193 8.129 31.714 1.00 70.50 364 ARG A N 1
ATOM 2893 C CA . ARG A 1 364 ? -14.493 9.101 30.659 1.00 70.50 364 ARG A CA 1
ATOM 2894 C C . ARG A 1 364 ? -14.580 8.460 29.270 1.00 70.50 364 ARG A C 1
ATOM 2896 O O . ARG A 1 364 ? -15.374 8.908 28.453 1.00 70.50 364 ARG A O 1
ATOM 2903 N N . TRP A 1 365 ? -13.844 7.369 29.053 1.00 74.94 365 TRP A N 1
ATOM 2904 C CA . TRP A 1 365 ? -13.862 6.528 27.849 1.00 74.94 365 TRP A CA 1
ATOM 2905 C C . TRP A 1 365 ? -14.023 5.049 28.245 1.00 74.94 365 TRP A C 1
ATOM 2907 O O . TRP A 1 365 ? -13.065 4.268 28.195 1.00 74.94 365 TRP A O 1
ATOM 2917 N N . PRO A 1 366 ? -15.226 4.649 28.699 1.00 66.00 366 PRO A N 1
ATOM 2918 C CA . PRO A 1 366 ? -15.450 3.336 29.299 1.00 66.00 366 PRO A CA 1
ATOM 2919 C C . PRO A 1 366 ? -15.303 2.169 28.326 1.00 66.00 366 PRO A C 1
ATOM 2921 O O . PRO A 1 366 ? -14.985 1.058 28.757 1.00 66.00 366 PRO A O 1
ATOM 2924 N N . ARG A 1 367 ? -15.520 2.371 27.020 1.00 65.38 367 ARG A N 1
ATOM 2925 C CA . ARG A 1 367 ? -15.379 1.289 26.040 1.00 65.38 367 ARG A CA 1
ATOM 2926 C C . ARG A 1 367 ? -13.960 1.267 25.499 1.00 65.38 367 ARG A C 1
ATOM 2928 O O . ARG A 1 367 ? -13.383 2.298 25.177 1.00 65.38 367 ARG A O 1
ATOM 2935 N N . ALA A 1 368 ? -13.414 0.066 25.318 1.00 58.84 368 ALA A N 1
ATOM 2936 C CA . ALA A 1 368 ? -12.099 -0.105 24.701 1.00 58.84 368 ALA A CA 1
ATOM 2937 C C . ALA A 1 368 ? -12.023 0.513 23.293 1.00 58.84 368 ALA A C 1
ATOM 2939 O O . ALA A 1 368 ? -10.992 1.064 22.937 1.00 58.84 368 ALA A O 1
ATOM 2940 N N . ALA A 1 369 ? -13.127 0.494 22.543 1.00 59.12 369 ALA A N 1
ATOM 2941 C CA . ALA A 1 369 ? -13.222 1.127 21.231 1.00 59.12 369 ALA A CA 1
ATOM 2942 C C . ALA A 1 369 ? -13.125 2.663 21.271 1.00 59.12 369 ALA A C 1
ATOM 2944 O O . ALA A 1 369 ? -12.777 3.261 20.259 1.00 59.12 369 ALA A O 1
ATOM 2945 N N . ASP A 1 370 ? -13.386 3.296 22.420 1.00 62.38 370 ASP A N 1
ATOM 2946 C CA . ASP A 1 370 ? -13.383 4.757 22.559 1.00 62.38 370 ASP A CA 1
ATOM 2947 C C . ASP A 1 370 ? -11.968 5.313 22.802 1.00 62.38 370 ASP A C 1
ATOM 2949 O O . ASP A 1 370 ? -11.765 6.528 22.784 1.00 62.38 370 ASP A O 1
ATOM 2953 N N . ARG A 1 371 ? -10.973 4.437 23.006 1.00 66.38 371 ARG A N 1
ATOM 2954 C CA . ARG A 1 371 ? -9.603 4.801 23.387 1.00 66.38 371 ARG A CA 1
ATOM 2955 C C . ARG A 1 371 ? -8.549 4.131 22.505 1.00 66.38 371 ARG A C 1
ATOM 2957 O O . ARG A 1 371 ? -8.515 2.915 22.360 1.00 66.38 371 ARG A O 1
ATOM 2964 N N . SER A 1 372 ? -7.624 4.937 22.004 1.00 62.66 372 SER A N 1
ATOM 2965 C CA . SER A 1 372 ? -6.398 4.526 21.321 1.00 62.66 372 SER A CA 1
ATOM 2966 C C . SER A 1 372 ? -5.224 5.060 22.149 1.00 62.66 372 SER A C 1
ATOM 2968 O O . SER A 1 372 ? -4.891 6.242 22.085 1.00 62.66 372 SER A O 1
ATOM 2970 N N . THR A 1 373 ? -4.646 4.238 23.027 1.00 54.81 373 THR A N 1
ATOM 2971 C CA . THR A 1 373 ? -3.633 4.698 23.994 1.00 54.81 373 THR A CA 1
ATOM 2972 C C . THR A 1 373 ? -2.213 4.586 23.439 1.00 54.81 373 THR A C 1
ATOM 2974 O O . THR A 1 373 ? -1.836 3.575 22.846 1.00 54.81 373 THR A O 1
ATOM 2977 N N . PHE A 1 374 ? -1.400 5.619 23.681 1.00 50.44 374 PHE A N 1
ATOM 2978 C CA . PHE A 1 374 ? 0.043 5.598 23.441 1.00 50.44 374 PHE A CA 1
ATOM 2979 C C . PHE A 1 374 ? 0.775 5.897 24.754 1.00 50.44 374 PHE A C 1
ATOM 2981 O O . PHE A 1 374 ? 0.622 6.980 25.318 1.00 50.44 374 PHE A O 1
ATOM 2988 N N . GLU A 1 375 ? 1.545 4.935 25.269 1.00 48.16 375 GLU A N 1
ATOM 2989 C CA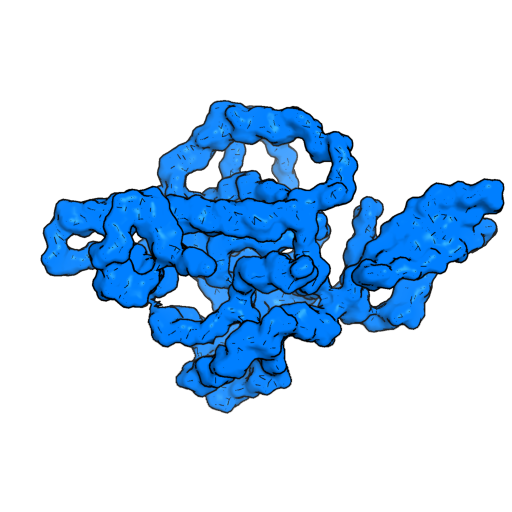 . GLU A 1 375 ? 2.375 5.148 26.457 1.00 48.16 375 GLU A CA 1
ATOM 2990 C C . GLU A 1 375 ? 3.756 5.663 26.051 1.00 48.16 375 GLU A C 1
ATOM 2992 O O . GLU A 1 375 ? 4.491 5.008 25.314 1.00 48.16 375 GLU A O 1
ATOM 2997 N N . THR A 1 376 ? 4.144 6.815 26.594 1.00 39.50 376 THR A N 1
ATOM 2998 C CA . THR A 1 376 ? 5.484 7.395 26.428 1.00 39.50 376 THR A CA 1
ATOM 2999 C C . THR A 1 376 ? 6.569 6.624 27.198 1.00 39.50 376 THR A C 1
ATOM 3001 O O . THR A 1 376 ? 7.751 6.873 26.977 1.00 39.50 376 THR A O 1
ATOM 3004 N N . SER A 1 377 ? 6.191 5.656 28.049 1.00 39.09 377 SER A N 1
ATOM 3005 C CA . SER A 1 377 ? 7.081 4.892 28.942 1.00 39.09 377 SER A CA 1
ATOM 3006 C C . SER A 1 377 ? 7.057 3.359 28.767 1.00 39.09 377 SER A C 1
ATOM 3008 O O . SER A 1 377 ? 7.678 2.645 29.554 1.00 39.09 377 SER A O 1
ATOM 3010 N N . GLY A 1 378 ? 6.457 2.832 27.692 1.00 33.19 378 GLY A N 1
ATOM 3011 C CA . GLY A 1 378 ? 6.784 1.486 27.200 1.00 33.19 378 GLY A CA 1
ATOM 3012 C C . GLY A 1 378 ? 5.991 0.287 27.742 1.00 33.19 378 GLY A C 1
ATOM 3013 O O . GLY A 1 378 ? 6.486 -0.836 27.630 1.00 33.19 378 GLY A O 1
ATOM 3014 N N . LYS A 1 379 ? 4.763 0.437 28.255 1.00 34.31 379 LYS A N 1
ATOM 3015 C CA . LYS A 1 379 ? 3.868 -0.700 28.549 1.00 34.31 379 LYS A CA 1
ATOM 3016 C C . LYS A 1 379 ? 2.476 -0.500 27.948 1.00 34.31 379 LYS A C 1
ATOM 3018 O O . LYS A 1 379 ? 1.610 0.206 28.438 1.00 34.31 379 LYS A O 1
ATOM 3023 N N . TYR A 1 380 ? 2.217 -1.201 26.854 1.00 38.09 380 TYR A N 1
ATOM 3024 C CA . TYR A 1 380 ? 0.919 -1.130 26.193 1.00 38.09 380 TYR A CA 1
ATOM 3025 C C . TYR A 1 380 ? -0.079 -2.097 26.833 1.00 38.09 380 TYR A C 1
ATOM 3027 O O . TYR A 1 380 ? 0.171 -3.301 26.865 1.00 38.09 380 TYR A O 1
ATOM 3035 N N . PHE A 1 381 ? -1.241 -1.583 27.231 1.00 31.56 381 PHE A N 1
ATOM 3036 C CA . PHE A 1 381 ? -2.438 -2.383 27.469 1.00 31.56 381 PHE A CA 1
ATOM 3037 C C . PHE A 1 381 ? -3.374 -2.254 26.272 1.00 31.56 381 PHE A C 1
ATOM 3039 O O . PHE A 1 381 ? -3.949 -1.197 26.029 1.00 31.56 381 PHE A O 1
ATOM 3046 N N . LEU A 1 382 ? -3.539 -3.350 25.545 1.00 39.06 382 LEU A N 1
ATOM 3047 C CA . LEU A 1 382 ? -4.634 -3.556 24.609 1.00 39.06 382 LEU A CA 1
ATOM 3048 C C . LEU A 1 382 ? -5.335 -4.831 25.090 1.00 39.06 382 LEU A C 1
ATOM 3050 O O . LEU A 1 382 ? -4.664 -5.831 25.337 1.00 39.06 382 LEU A O 1
ATOM 3054 N N . GLY A 1 383 ? -6.650 -4.776 25.319 1.00 38.56 383 GLY A N 1
ATOM 3055 C CA . GLY A 1 383 ? -7.435 -5.973 25.649 1.00 38.56 383 GLY A CA 1
ATOM 3056 C C . GLY A 1 383 ? -7.399 -7.013 24.521 1.00 38.56 383 GLY A C 1
ATOM 3057 O O . GLY A 1 383 ? -6.885 -6.730 23.441 1.00 38.56 383 GLY A O 1
ATOM 3058 N N . GLU A 1 384 ? -7.965 -8.196 24.770 1.00 37.28 384 GLU A N 1
ATOM 3059 C CA . GLU A 1 384 ? -8.069 -9.292 23.792 1.00 37.28 384 GLU A CA 1
ATOM 3060 C C . GLU A 1 384 ? -8.661 -8.797 22.452 1.00 37.28 384 GLU A C 1
ATOM 3062 O O . GLU A 1 384 ? -9.781 -8.274 22.436 1.00 37.28 384 GLU A O 1
ATOM 3067 N N . PRO A 1 385 ? -7.933 -8.924 21.329 1.00 43.62 385 PRO A N 1
ATOM 3068 C CA . PRO A 1 385 ? -8.432 -8.523 20.023 1.00 43.62 385 PRO A CA 1
ATOM 3069 C C . PRO A 1 385 ? -9.405 -9.565 19.465 1.00 43.62 385 PRO A C 1
ATOM 3071 O O . PRO A 1 385 ? -9.149 -10.767 19.501 1.00 43.62 385 PRO A O 1
ATOM 3074 N N . VAL A 1 386 ? -10.506 -9.094 18.882 1.00 44.62 386 VAL A N 1
ATOM 3075 C CA . VAL A 1 386 ? -11.401 -9.906 18.043 1.00 44.62 386 VAL A CA 1
ATOM 3076 C C . VAL A 1 386 ? -10.965 -9.730 16.587 1.00 44.62 386 VAL A C 1
ATOM 3078 O O . VAL A 1 386 ? -10.555 -8.633 16.212 1.00 44.62 386 VAL A O 1
ATOM 3081 N N . MET A 1 387 ? -11.048 -10.783 15.763 1.00 44.12 387 MET A N 1
ATOM 3082 C CA . MET A 1 387 ? -10.808 -10.694 14.312 1.00 44.12 387 MET A CA 1
ATOM 3083 C C . MET A 1 387 ? -11.591 -9.516 13.706 1.00 44.12 387 MET A C 1
ATOM 3085 O O . MET A 1 387 ? -12.824 -9.510 13.732 1.00 44.12 387 MET A O 1
ATOM 3089 N N . GLY A 1 388 ? -10.864 -8.515 13.203 1.00 51.25 388 GLY A N 1
ATOM 3090 C CA . GLY A 1 388 ? -11.421 -7.286 12.642 1.00 51.25 388 GLY A CA 1
ATOM 3091 C C . GLY A 1 388 ? -11.782 -7.372 11.152 1.00 51.25 388 GLY A C 1
ATOM 3092 O O . GLY A 1 388 ? -11.482 -8.366 10.486 1.00 51.25 388 GLY A O 1
ATOM 3093 N N . PRO A 1 389 ? -12.429 -6.326 10.605 1.00 59.88 389 PRO A N 1
ATOM 3094 C CA . PRO A 1 389 ? -12.713 -6.222 9.174 1.00 59.88 389 PRO A CA 1
ATOM 3095 C C . PRO A 1 389 ? -11.426 -6.086 8.341 1.00 59.88 389 PRO A C 1
ATOM 3097 O O . PRO A 1 389 ? -10.383 -5.659 8.841 1.00 59.88 389 PRO A O 1
ATOM 3100 N N . ALA A 1 390 ? -11.507 -6.428 7.052 1.00 48.31 390 ALA A N 1
ATOM 3101 C CA . ALA A 1 390 ? -10.442 -6.152 6.089 1.00 48.31 390 ALA A CA 1
ATOM 3102 C C . ALA A 1 390 ? -10.590 -4.740 5.518 1.00 48.31 390 ALA A C 1
ATOM 3104 O O . ALA A 1 390 ? -11.703 -4.228 5.382 1.00 48.31 390 ALA A O 1
ATOM 3105 N N . TYR A 1 391 ? -9.468 -4.129 5.145 1.00 83.06 391 TYR A N 1
ATOM 3106 C CA . TYR A 1 391 ? -9.443 -2.780 4.591 1.00 83.06 391 TYR A CA 1
ATOM 3107 C C . TYR A 1 391 ? -8.742 -2.767 3.239 1.00 83.06 391 TYR A C 1
ATOM 3109 O O . TYR A 1 391 ? -7.629 -3.270 3.113 1.00 83.06 391 TYR A O 1
ATOM 3117 N N . LEU A 1 392 ? -9.375 -2.148 2.248 1.00 70.75 392 LEU A N 1
ATOM 3118 C CA . LEU A 1 392 ? -8.759 -1.766 0.987 1.00 70.75 392 LEU A CA 1
ATOM 3119 C C . LEU A 1 392 ? -8.488 -0.264 1.040 1.00 70.75 392 LEU A C 1
ATOM 3121 O O . LEU A 1 392 ? -9.416 0.526 0.915 1.00 70.75 392 LEU A O 1
ATOM 3125 N N . ALA A 1 393 ? -7.243 0.132 1.279 1.00 60.25 393 ALA A N 1
ATOM 3126 C CA . ALA A 1 393 ? -6.880 1.522 1.511 1.00 60.25 393 ALA A CA 1
ATOM 3127 C C . ALA A 1 393 ? -6.077 2.104 0.344 1.00 60.25 393 ALA A C 1
ATOM 3129 O O . ALA A 1 393 ? -4.955 1.685 0.065 1.00 60.25 393 ALA A O 1
ATOM 3130 N N . TYR A 1 394 ? -6.643 3.122 -0.287 1.00 49.53 394 TYR A N 1
ATOM 3131 C CA . TYR A 1 394 ? -5.974 4.100 -1.128 1.00 49.53 394 TYR A CA 1
ATOM 3132 C C . TYR A 1 394 ? -6.120 5.442 -0.407 1.00 49.53 394 TYR A C 1
ATOM 3134 O O . TYR A 1 394 ? -7.214 5.995 -0.339 1.00 49.53 394 TYR A O 1
ATOM 3142 N N . LEU A 1 395 ? -5.054 5.939 0.223 1.00 49.03 395 LEU A N 1
ATOM 3143 C CA . LEU A 1 395 ? -5.083 7.225 0.926 1.00 49.03 395 LEU A CA 1
ATOM 3144 C C . LEU A 1 395 ? -4.581 8.314 -0.035 1.00 49.03 395 LEU A C 1
ATOM 3146 O O . LEU A 1 395 ? -3.388 8.328 -0.343 1.00 49.03 395 LEU A O 1
ATOM 3150 N N . PRO A 1 396 ? -5.444 9.217 -0.545 1.00 43.34 396 PRO A N 1
ATOM 3151 C CA . PRO A 1 396 ? -4.990 10.303 -1.404 1.00 43.34 396 PRO A CA 1
ATOM 3152 C C . PRO A 1 396 ? -4.018 11.216 -0.646 1.00 43.34 396 PRO A C 1
ATOM 3154 O O . PRO A 1 396 ? -4.247 11.575 0.511 1.00 43.34 396 PRO A O 1
ATOM 3157 N N . LYS A 1 397 ? -2.953 11.674 -1.307 1.00 44.78 397 LYS A N 1
ATOM 3158 C CA . LYS A 1 397 ? -1.947 12.553 -0.678 1.00 44.78 397 LYS A CA 1
ATOM 3159 C C . LYS A 1 397 ? -2.556 13.859 -0.145 1.00 44.78 397 LYS A C 1
ATOM 3161 O O . LYS A 1 397 ? -2.149 14.351 0.901 1.00 44.78 397 LYS A O 1
ATOM 3166 N N . HIS A 1 398 ? -3.592 14.375 -0.809 1.00 43.06 398 HIS A N 1
ATOM 3167 C CA . HIS A 1 398 ? -4.249 15.629 -0.425 1.00 43.06 398 HIS A CA 1
ATOM 3168 C C . HIS A 1 398 ? -5.016 15.546 0.893 1.00 43.06 398 HIS A C 1
ATOM 3170 O O . HIS A 1 398 ? -5.041 16.535 1.611 1.00 43.06 398 HIS A O 1
ATOM 3176 N N . THR A 1 399 ? -5.563 14.381 1.260 1.00 46.75 399 THR A N 1
ATOM 3177 C CA . THR A 1 399 ? -6.265 14.207 2.548 1.00 46.75 399 THR A CA 1
ATOM 3178 C C . THR A 1 399 ? -5.336 14.246 3.758 1.00 46.75 399 THR A C 1
ATOM 3180 O O . THR A 1 399 ? -5.792 14.477 4.875 1.00 46.75 399 THR A O 1
ATOM 3183 N N . VAL A 1 400 ? -4.034 14.036 3.552 1.00 43.16 400 VAL A N 1
ATOM 3184 C CA . VAL A 1 400 ? -3.028 14.152 4.612 1.00 43.16 400 VAL A CA 1
ATOM 3185 C C . VAL A 1 400 ? -2.600 15.607 4.815 1.00 43.16 400 VAL A C 1
ATOM 3187 O O . VAL A 1 400 ? -2.343 16.007 5.944 1.00 43.16 400 VAL A O 1
ATOM 3190 N N . SER A 1 401 ? -2.574 16.412 3.748 1.00 34.41 401 SER A N 1
ATOM 3191 C CA . SER A 1 401 ? -2.182 17.825 3.807 1.00 34.41 401 SER A CA 1
ATOM 3192 C C . SER A 1 401 ? -3.341 18.797 4.065 1.00 34.41 401 SER A C 1
ATOM 3194 O O . SER A 1 401 ? -3.096 19.921 4.480 1.00 34.41 401 SER A O 1
ATOM 3196 N N . SER A 1 402 ? -4.593 18.419 3.777 1.00 32.78 402 SER A N 1
ATOM 3197 C CA . SER A 1 402 ? -5.744 19.343 3.763 1.00 32.78 402 SER A CA 1
ATOM 3198 C C . SER A 1 402 ? -6.436 19.556 5.114 1.00 32.78 402 SER A C 1
ATOM 3200 O O . SER A 1 402 ? -7.510 20.148 5.146 1.00 32.78 402 SER A O 1
ATOM 3202 N N . SER A 1 403 ? -5.877 19.047 6.214 1.00 32.62 403 SER A N 1
ATOM 3203 C CA . SER A 1 403 ? -6.377 19.291 7.577 1.00 32.62 403 SER A CA 1
ATOM 3204 C C . SER A 1 403 ? -5.544 20.329 8.343 1.00 32.62 403 SER A C 1
ATOM 3206 O O . SER A 1 403 ? -5.528 20.293 9.571 1.00 32.62 403 SER A O 1
ATOM 3208 N N . MET A 1 404 ? -4.840 21.210 7.623 1.00 29.34 404 MET A N 1
ATOM 3209 C CA . MET A 1 404 ? -4.169 22.399 8.161 1.00 29.34 404 MET A CA 1
ATOM 3210 C C . MET A 1 404 ? -4.876 23.676 7.734 1.00 29.34 404 MET A C 1
ATOM 3212 O O . MET A 1 404 ? -5.232 23.767 6.53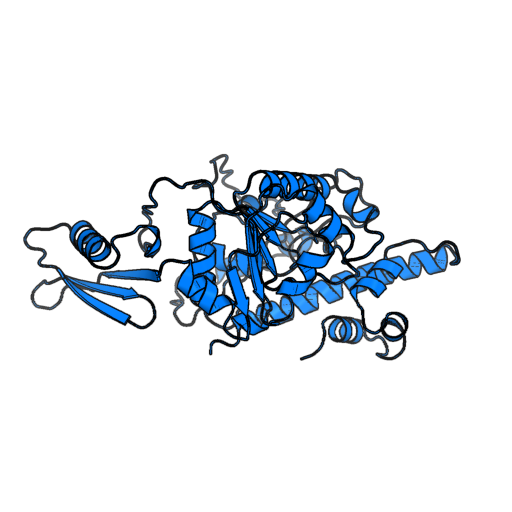5 1.00 29.34 404 MET A O 1
#